Protein AF-0000000069907239 (afdb_homodimer)

Sequence (558 aa):
MGSMTTQFLKNKVVFIMGATGTGKSRLSIDLATIFPAEIINSDKIQMYGGLDIVTNKITNLERQRVPHHLLGEFDPDSDFTARDFCYHALEAIEKIIRSGRIPIIVGGSNSFIEALVEDPDFKFKSQYDCCFIWLDVSLPVLHSFVSKRVDQMVDAGIVDEVRKLFIPGADYTRGIRRAIGVPEMDKYFRLKPEIDNETKEMLLGVVIEEIKVNTRILVHTQLTKIRRFRDELGWPLYRIDATCVFEKGGDEANHAWEEFVAKPSMAVVNVFLEDKKMVMGSMTTQFLKNKVVFIMGATGTGKSRLSIDLATIFPAEIIN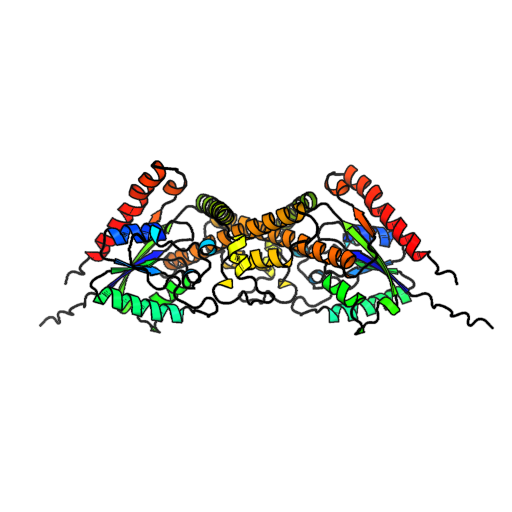SDKIQMYGGLDIVTNKITNLERQRVPHHLLGEFDPDSDFTARDFCYHALEAIEKIIRSGRIPIIVGGSNSFIEALVEDPDFKFKSQYDCCFIWLDVSLPVLHSFVSKRVDQMVDAGIVDEVRKLFIPGADYTRGIRRAIGVPEMDKYFRLKPEIDNETKEMLLGVVIEEIKVNTRILVHTQLTKIRRFRDELGWPLYRIDATCVFEKGGDEANHAWEEFVAKPSMAVVNVFLEDKKMV

InterPro domains:
  IPR027417 P-loop containing nucleoside triphosphate hydrolase [G3DSA:3.40.50.300] (10-273)
  IPR027417 P-loop containing nucleoside triphosphate hydrolase [SSF52540] (10-170)
  IPR039657 Dimethylallyltransferase [PTHR11088] (10-272)

Solvent-accessible surface area (backbone atoms only — not comparable to full-atom values): 30310 Å² total; per-residue (Å²): 131,78,80,71,72,72,72,74,80,57,51,62,38,38,36,39,36,39,33,82,82,56,48,60,69,59,48,52,47,57,49,37,72,76,39,68,36,39,38,33,50,39,31,74,59,42,22,19,38,71,61,49,64,65,59,61,50,81,44,75,76,74,41,71,83,49,55,70,38,60,58,41,73,38,63,34,76,41,78,84,45,55,66,54,47,40,54,54,49,49,54,50,41,51,54,34,44,74,70,72,30,36,33,32,40,37,40,48,33,59,68,41,53,46,46,38,54,64,35,72,92,62,46,33,64,82,51,34,43,77,44,40,36,31,40,39,51,50,62,74,60,43,47,52,49,50,40,51,47,50,55,50,35,51,74,72,39,34,66,63,58,49,53,74,67,65,49,93,86,61,69,54,87,39,36,43,41,50,38,75,52,39,56,50,45,48,52,49,66,72,55,54,60,86,76,50,71,66,60,41,52,51,50,51,53,47,37,53,50,45,38,37,40,54,50,47,51,46,32,52,54,36,46,50,52,54,49,41,38,39,75,72,69,60,48,78,63,46,75,35,67,42,42,69,28,74,75,44,60,73,68,58,17,53,51,39,33,45,64,50,39,50,48,53,50,49,52,53,52,50,51,61,73,56,60,61,79,79,124,132,78,78,70,73,72,73,73,80,54,51,62,39,37,35,40,36,39,33,80,84,56,48,58,69,59,50,52,47,56,50,38,73,74,40,68,36,38,39,33,49,39,31,74,59,44,23,18,37,72,63,49,65,66,60,61,49,80,47,77,77,74,41,72,84,50,57,70,37,58,59,40,71,37,62,35,79,41,78,84,45,55,65,55,46,39,54,53,50,51,52,50,40,51,52,34,45,74,70,72,29,37,34,32,39,36,39,47,34,58,67,40,53,45,46,37,54,64,35,72,92,62,46,33,64,82,51,33,44,77,44,41,37,30,40,39,53,50,63,74,61,44,48,53,49,50,39,51,47,49,53,49,34,50,75,73,39,34,64,63,58,49,53,74,67,66,49,94,88,62,69,52,88,40,34,44,41,51,37,76,52,41,58,50,44,48,52,52,62,71,62,61,52,101,58,57,70,67,59,51,53,52,50,50,53,47,36,54,50,45,37,38,40,54,50,47,51,47,31,52,52,36,45,50,52,52,49,41,38,40,74,73,68,60,48,77,63,45,75,34,67,43,41,69,27,74,76,44,58,72,68,57,17,53,50,39,35,45,64,50,39,50,48,53,50,49,51,52,51,49,51,60,74,56,61,59,81,81,124

Secondary structure (DSSP, 8-state):
----------EEEEEEEE-TTSSHHHHHHHHHHHTTEEEEE--TTTTBSS-TTTTTPPPTTTTTT--EESSS-B-TTS---HHHHHHHHHHHHHHHHHTT-EEEEE-S-HHHHHHHHH-GGG-HHHHEEEEEEEEE--HHHHHHHHHHHHHHHHHTTHHHHHHTT--TT--TTSGGGGSTTHHHHHHHHHH--SS-HHHHHHHHHHHHHHHHHHHHHHHHHHHHHHHHHHHTT---EEEEE-HHHHTS-HHHHHHHHIIIIIHHHHHHHHHHHH-----/----------EEEEEEEE-TTSSHHHHHHHHHHHTTEEEEE--TTTTBSS-TTTTTPPPTTTTTT--EESSS-B-TTS---HHHHHHHHHHHHHHHHHTT-EEEEE-S-HHHHHHHHH-GGG-HHHHEEEEEEEEE--HHHHHHHHHHHHHHHHHTTHHHHHHTT--TT--TTSGGGGSTTHHHHHHHHHH--S--HHHHHHHHHHHHHHHHHHHHHHHHHHHHHHHHHHHTT---EEEEE-HHHHTS-HHHHHHHHIIIIIHHHHHHHHHHHH-----

Nearest PDB structures (foldseek):
  3eph-assembly1_A  TM=8.186E-01  e=4.893E-18  Saccharomyces cerevisiae
  3crr-assembly1_A  TM=8.799E-01  e=1.930E-16  Pseudomonas aeruginosa
  3exa-assembly1_A  TM=7.498E-01  e=9.401E-16  Halalkalibacterium halodurans
  3d3q-assembly2_B  TM=7.873E-01  e=2.795E-14  Staphylococcus epidermidis ATCC 12228
  3d3q-assembly1_A  TM=7.848E-01  e=2.795E-14  Staphylococcus epidermidis ATCC 12228

Structure (mmCIF, N/CA/C/O backbone):
data_AF-0000000069907239-model_v1
#
loop_
_entity.id
_entity.type
_entity.pdbx_description
1 polymer 'adenylate dimethylallyltransferase (ADP/ATP-dependent)'
#
loop_
_atom_site.group_PDB
_atom_site.id
_atom_site.type_symbol
_atom_site.label_atom_id
_atom_site.label_alt_id
_atom_site.label_comp_id
_atom_site.label_asym_id
_atom_site.label_entity_id
_atom_site.label_seq_id
_atom_site.pdbx_PDB_ins_code
_atom_site.Cartn_x
_atom_site.Cartn_y
_atom_site.Cartn_z
_atom_site.occupancy
_atom_site.B_iso_or_equiv
_atom_site.auth_seq_id
_atom_site.auth_comp_id
_atom_site.auth_asym_id
_atom_site.auth_atom_id
_atom_site.pdbx_PDB_model_num
ATOM 1 N N . MET A 1 1 ? 11.32 66.25 4.004 1 33.03 1 MET A N 1
ATOM 2 C CA . MET A 1 1 ? 10 65.625 4.051 1 33.03 1 MET A CA 1
ATOM 3 C C . MET A 1 1 ? 10.102 64.125 3.922 1 33.03 1 MET A C 1
ATOM 5 O O . MET A 1 1 ? 10.453 63.625 2.859 1 33.03 1 MET A O 1
ATOM 9 N N . GLY A 1 2 ? 10.656 63.406 4.879 1 36.03 2 GLY A N 1
ATOM 10 C CA . GLY A 1 2 ? 10.922 61.969 4.887 1 36.03 2 GLY A CA 1
ATOM 11 C C . GLY A 1 2 ? 9.711 61.156 4.488 1 36.03 2 GLY A C 1
ATOM 12 O O . GLY A 1 2 ? 8.609 61.375 4.996 1 36.03 2 GLY A O 1
ATOM 13 N N . SER A 1 3 ? 9.578 60.812 3.184 1 38.09 3 SER A N 1
ATOM 14 C CA . SER A 1 3 ? 8.531 59.875 2.766 1 38.09 3 SER A CA 1
ATOM 15 C C . SER A 1 3 ? 8.312 58.781 3.811 1 38.09 3 SER A C 1
ATOM 17 O O . SER A 1 3 ? 9.234 58.031 4.121 1 38.09 3 SER A O 1
ATOM 19 N N . MET A 1 4 ? 7.715 59.062 4.926 1 38.03 4 MET A N 1
ATOM 20 C CA . MET A 1 4 ? 7.266 58 5.84 1 38.03 4 MET A CA 1
ATOM 21 C C . MET A 1 4 ? 6.629 56.844 5.07 1 38.03 4 MET A C 1
ATOM 23 O O . MET A 1 4 ? 5.535 57 4.523 1 38.03 4 MET A O 1
ATOM 27 N N . THR A 1 5 ? 7.367 56.094 4.309 1 40.28 5 THR A N 1
ATOM 28 C CA . THR A 1 5 ? 6.801 54.875 3.777 1 40.28 5 THR A CA 1
ATOM 29 C C . THR A 1 5 ? 5.855 54.219 4.789 1 40.28 5 THR A C 1
ATOM 31 O O . THR A 1 5 ? 6.277 53.844 5.883 1 40.28 5 THR A O 1
ATOM 34 N N . THR A 1 6 ? 4.754 54.719 5.043 1 40.88 6 THR A N 1
ATOM 35 C CA . THR A 1 6 ? 3.699 54.031 5.777 1 40.88 6 THR A CA 1
ATOM 36 C C . THR A 1 6 ? 3.766 52.531 5.531 1 40.88 6 THR A C 1
ATOM 38 O O . THR A 1 6 ? 3.537 52.062 4.41 1 40.88 6 THR A O 1
ATOM 41 N N . GLN A 1 7 ? 4.789 51.844 5.863 1 45.94 7 GLN A N 1
ATOM 42 C CA . GLN A 1 7 ? 4.809 50.406 5.766 1 45.94 7 GLN A CA 1
ATOM 43 C C . GLN A 1 7 ? 3.459 49.781 6.152 1 45.94 7 GLN A C 1
ATOM 45 O O . GLN A 1 7 ? 2.977 50 7.266 1 45.94 7 GLN A O 1
ATOM 50 N N . PHE A 1 8 ? 2.518 49.781 5.332 1 53.47 8 PHE A N 1
ATOM 51 C CA . PHE A 1 8 ? 1.19 49.219 5.508 1 53.47 8 PHE A CA 1
ATOM 52 C C . PHE A 1 8 ? 1.277 47.875 6.211 1 53.47 8 PHE A C 1
ATOM 54 O O . PHE A 1 8 ? 2.131 47.031 5.883 1 53.47 8 PHE A O 1
ATOM 61 N N . LEU A 1 9 ? 0.879 47.812 7.492 1 71.56 9 LEU A N 1
ATOM 62 C CA . LEU A 1 9 ? 0.834 46.625 8.336 1 71.56 9 LEU A CA 1
ATOM 63 C C . LEU A 1 9 ? 0.111 45.469 7.629 1 71.56 9 LEU A C 1
ATOM 65 O O . LEU A 1 9 ? -1.034 45.625 7.199 1 71.56 9 LEU A O 1
ATOM 69 N N . LYS A 1 10 ? 0.812 44.5 7.16 1 85.38 10 LYS A N 1
ATOM 70 C CA . LYS A 1 10 ? 0.225 43.312 6.516 1 85.38 10 LYS A CA 1
ATOM 71 C C . LYS A 1 10 ? -0.708 42.594 7.469 1 85.38 10 LYS A C 1
ATOM 73 O O . LYS A 1 10 ? -0.506 42.594 8.688 1 85.38 10 LYS A O 1
ATOM 78 N N . ASN A 1 11 ? -1.76 42.094 6.906 1 92.12 11 ASN A N 1
ATOM 79 C CA . ASN A 1 11 ? -2.586 41.188 7.672 1 92.12 11 ASN A CA 1
ATOM 80 C C . ASN A 1 11 ? -1.81 39.938 8.062 1 92.12 11 ASN A C 1
ATOM 82 O O . ASN A 1 11 ? -0.835 39.562 7.398 1 92.12 11 ASN A O 1
ATOM 86 N N . LYS A 1 12 ? -2.197 39.375 9.188 1 96.44 12 LYS A N 1
ATOM 87 C CA . LYS A 1 12 ? -1.426 38.25 9.758 1 96.44 12 LYS A CA 1
ATOM 88 C C . LYS A 1 12 ? -2.174 36.938 9.633 1 96.44 12 LYS A C 1
ATOM 90 O O . LYS A 1 12 ? -3.395 36.906 9.805 1 96.44 12 LYS A O 1
ATOM 95 N N . VAL A 1 13 ? -1.498 35.906 9.289 1 98.12 13 VAL A N 1
ATOM 96 C CA . VAL A 1 13 ? -2.045 34.562 9.156 1 98.12 13 VAL A CA 1
ATOM 97 C C . VAL A 1 13 ? -1.173 33.562 9.922 1 98.12 13 VAL A C 1
ATOM 99 O O . VAL A 1 13 ? 0.056 33.594 9.82 1 98.12 13 VAL A O 1
ATOM 102 N N . VAL A 1 14 ? -1.779 32.656 10.695 1 98.5 14 VAL A N 1
ATOM 103 C CA . VAL A 1 14 ? -1.067 31.641 11.445 1 98.5 14 VAL A CA 1
ATOM 104 C C . VAL A 1 14 ? -1.256 30.281 10.781 1 98.5 14 VAL A C 1
ATOM 106 O O . VAL A 1 14 ? -2.367 29.938 10.383 1 98.5 14 VAL A O 1
ATOM 109 N N . PHE A 1 15 ? -0.197 29.578 10.617 1 98.75 15 PHE A N 1
ATOM 110 C CA . PHE A 1 15 ? -0.216 28.219 10.086 1 98.75 15 PHE A CA 1
ATOM 111 C C . PHE A 1 15 ? 0.163 27.203 11.164 1 98.75 15 PHE A C 1
ATOM 113 O O . PHE A 1 15 ? 1.122 27.422 11.914 1 98.75 15 PHE A O 1
ATOM 120 N N . ILE A 1 16 ? -0.589 26.172 11.289 1 98.69 16 ILE A N 1
ATOM 121 C CA . ILE A 1 16 ? -0.235 25.016 12.102 1 98.69 16 ILE A CA 1
ATOM 122 C C . ILE A 1 16 ? -0.011 23.797 11.203 1 98.69 16 ILE A C 1
ATOM 124 O O . ILE A 1 16 ? -0.953 23.297 10.594 1 98.69 16 ILE A O 1
ATOM 128 N N . MET A 1 17 ? 1.191 23.391 11.141 1 98.31 17 MET A N 1
ATOM 129 C CA . MET A 1 17 ? 1.589 22.281 10.281 1 98.31 17 MET A CA 1
ATOM 130 C C . MET A 1 17 ? 2.125 21.109 11.109 1 98.31 17 MET A C 1
ATOM 132 O O . MET A 1 17 ? 2.502 21.297 12.273 1 98.31 17 MET A O 1
ATOM 136 N N . GLY A 1 18 ? 2.207 19.984 10.547 1 97.94 18 GLY A N 1
ATOM 137 C CA . GLY A 1 18 ? 2.678 18.75 11.172 1 97.94 18 GLY A CA 1
ATOM 138 C C . GLY A 1 18 ? 2.135 17.5 10.5 1 97.94 18 GLY A C 1
ATOM 139 O O . GLY A 1 18 ? 1.209 17.578 9.695 1 97.94 18 GLY A O 1
ATOM 140 N N . ALA A 1 19 ? 2.758 16.453 10.859 1 97.44 19 ALA A N 1
ATOM 141 C CA . ALA A 1 19 ? 2.303 15.18 10.312 1 97.44 19 ALA A CA 1
ATOM 142 C C . ALA A 1 19 ? 0.95 14.781 10.891 1 97.44 19 ALA A C 1
ATOM 144 O O . ALA A 1 19 ? 0.528 15.32 11.922 1 97.44 19 ALA A O 1
ATOM 145 N N . THR A 1 20 ? 0.275 13.93 10.18 1 97.31 20 THR A N 1
ATOM 146 C CA . THR A 1 20 ? -0.985 13.406 10.695 1 97.31 20 THR A CA 1
ATOM 147 C C . THR A 1 20 ? -0.786 12.766 12.07 1 97.31 20 THR A C 1
ATOM 149 O O . THR A 1 20 ? 0.244 12.133 12.32 1 97.31 20 THR A O 1
ATOM 152 N N . GLY A 1 21 ? -1.648 13.094 12.984 1 96.12 21 GLY A N 1
ATOM 153 C CA . GLY A 1 21 ? -1.624 12.477 14.297 1 96.12 21 GLY A CA 1
ATOM 154 C C . GLY A 1 21 ? -0.843 13.273 15.32 1 96.12 21 GLY A C 1
ATOM 155 O O . GLY A 1 21 ? -0.759 12.883 16.484 1 96.12 21 GLY A O 1
ATOM 156 N N . THR A 1 22 ? -0.32 14.383 14.961 1 98.06 22 THR A N 1
ATOM 157 C CA . THR A 1 22 ? 0.55 15.102 15.891 1 98.06 22 THR A CA 1
ATOM 158 C C . THR A 1 22 ? -0.271 15.969 16.844 1 98.06 22 THR A C 1
ATOM 160 O O . THR A 1 22 ? 0.264 16.516 17.812 1 98.06 22 THR A O 1
ATOM 163 N N . GLY A 1 23 ? -1.533 16.266 16.547 1 96.88 23 GLY A N 1
ATOM 164 C CA . GLY A 1 23 ? -2.375 17.047 17.438 1 96.88 23 GLY A CA 1
ATOM 165 C C . GLY A 1 23 ? -2.678 18.438 16.906 1 96.88 23 GLY A C 1
A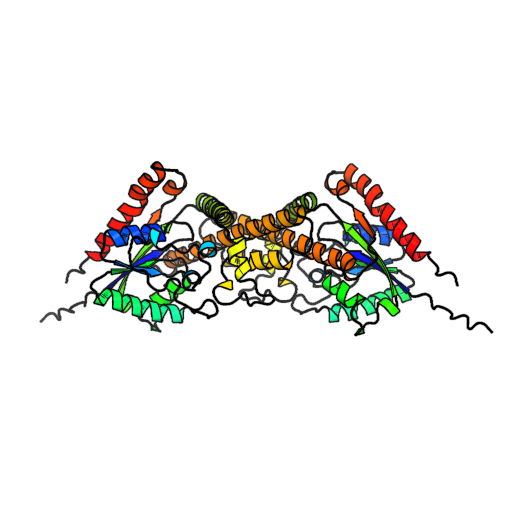TOM 166 O O . GLY A 1 23 ? -3.023 19.328 17.672 1 96.88 23 GLY A O 1
ATOM 167 N N . LYS A 1 24 ? -2.574 18.625 15.625 1 97.56 24 LYS A N 1
ATOM 168 C CA . LYS A 1 24 ? -2.801 19.922 14.992 1 97.56 24 LYS A CA 1
ATOM 169 C C . LYS A 1 24 ? -4.203 20.453 15.297 1 97.56 24 LYS A C 1
ATOM 171 O O . LYS A 1 24 ? -4.371 21.625 15.625 1 97.56 24 LYS A O 1
ATOM 176 N N . SER A 1 25 ? -5.191 19.562 15.148 1 96.38 25 SER A N 1
ATOM 177 C CA . SER A 1 25 ? -6.574 19.953 15.375 1 96.38 25 SER A CA 1
ATOM 178 C C . SER A 1 25 ? -6.785 20.453 16.797 1 96.38 25 SER A C 1
ATOM 180 O O . SER A 1 25 ? -7.391 21.5 17.016 1 96.38 25 SER A O 1
ATOM 182 N N . ARG A 1 26 ? -6.258 19.75 17.719 1 96.31 26 ARG A N 1
ATOM 183 C CA . ARG A 1 26 ? -6.375 20.141 19.109 1 96.31 26 ARG A CA 1
ATOM 184 C C . ARG A 1 26 ? -5.711 21.5 19.359 1 96.31 26 ARG A C 1
ATOM 186 O O . ARG A 1 26 ? -6.293 22.375 20 1 96.31 26 ARG A O 1
ATOM 193 N N . LEU A 1 27 ? -4.504 21.656 18.844 1 98.19 27 LEU A N 1
ATOM 194 C CA . LEU A 1 27 ? -3.779 22.906 19.047 1 98.19 27 LEU A CA 1
ATOM 195 C C . LEU A 1 27 ? -4.527 24.062 18.406 1 98.19 27 LEU A C 1
ATOM 197 O O . LEU A 1 27 ? -4.578 25.156 18.984 1 98.19 27 LEU A O 1
ATOM 201 N N . SER A 1 28 ? -5.078 23.859 17.219 1 98.06 28 SER A N 1
ATOM 202 C CA . SER A 1 28 ? -5.801 24.922 16.531 1 98.06 28 SER A CA 1
ATOM 203 C C . SER A 1 28 ? -6.992 25.391 17.359 1 98.06 28 SER A C 1
ATOM 205 O O . SER A 1 28 ? -7.27 26.594 17.438 1 98.06 28 SER A O 1
ATOM 207 N N . ILE A 1 29 ? -7.656 24.5 18.016 1 97.38 29 ILE A N 1
ATOM 208 C CA . ILE A 1 29 ? -8.789 24.844 18.875 1 97.38 29 ILE A CA 1
ATOM 209 C C . ILE A 1 29 ? -8.297 25.594 20.094 1 97.38 29 ILE A C 1
ATOM 211 O O . ILE A 1 29 ? -8.898 26.594 20.5 1 97.38 29 ILE A O 1
ATOM 215 N N . ASP A 1 30 ? -7.219 25.094 20.719 1 97.38 30 ASP A N 1
ATOM 216 C CA . ASP A 1 30 ? -6.633 25.781 21.875 1 97.38 30 ASP A CA 1
ATOM 217 C C . ASP A 1 30 ? -6.344 27.25 21.547 1 97.38 30 ASP A C 1
ATOM 219 O O . ASP A 1 30 ? -6.711 28.141 22.312 1 97.38 30 ASP A O 1
ATOM 223 N N . LEU A 1 31 ? -5.727 27.484 20.422 1 97.88 31 LEU A N 1
ATOM 224 C CA . LEU A 1 31 ? -5.352 28.844 20.031 1 97.88 31 LEU A CA 1
ATOM 225 C C . LEU A 1 31 ? -6.586 29.688 19.719 1 97.88 31 LEU A C 1
ATOM 227 O O . LEU A 1 31 ? -6.648 30.859 20.094 1 97.88 31 LEU A O 1
ATOM 231 N N . ALA A 1 32 ? -7.59 29.047 19.094 1 96.81 32 ALA A N 1
ATOM 232 C CA . ALA A 1 32 ? -8.789 29.781 18.703 1 96.81 32 ALA A CA 1
ATOM 233 C C . ALA A 1 32 ? -9.656 30.109 19.906 1 96.81 32 ALA A C 1
ATOM 235 O O . ALA A 1 32 ? -10.539 30.969 19.828 1 96.81 32 ALA A O 1
ATOM 236 N N . THR A 1 33 ? -9.43 29.438 20.953 1 93.12 33 THR A N 1
ATOM 237 C CA . THR A 1 33 ? -10.164 29.75 22.172 1 93.12 33 THR A CA 1
ATOM 238 C C . THR A 1 33 ? -9.523 30.922 22.906 1 93.12 33 THR A C 1
ATOM 240 O O . THR A 1 33 ? -10.188 31.625 23.672 1 93.12 33 THR A O 1
ATOM 243 N N . ILE A 1 34 ? -8.297 31.172 22.719 1 94.25 34 ILE A N 1
ATOM 244 C CA . ILE A 1 34 ? -7.543 32.219 23.375 1 94.25 34 ILE A CA 1
ATOM 245 C C . ILE A 1 34 ? -7.535 33.5 22.516 1 94.25 34 ILE A C 1
ATOM 247 O O . ILE A 1 34 ? -7.625 34.594 23.031 1 94.25 34 ILE A O 1
ATOM 251 N N . PHE A 1 35 ? -7.398 33.344 21.219 1 96.19 35 PHE A N 1
ATOM 252 C CA . PHE A 1 35 ? -7.391 34.438 20.266 1 96.19 35 PHE A CA 1
ATOM 253 C C . PHE A 1 35 ? -8.68 34.469 19.438 1 96.19 35 PHE A C 1
ATOM 255 O O . PHE A 1 35 ? -9.297 33.406 19.234 1 96.19 35 PHE A O 1
ATOM 262 N N . PRO A 1 36 ? -9.133 35.656 19.109 1 96.12 36 PRO A N 1
ATOM 263 C CA . PRO A 1 36 ? -10.273 35.719 18.203 1 96.12 36 PRO A CA 1
ATOM 264 C C . PRO A 1 36 ? -9.922 35.219 16.797 1 96.12 36 PRO A C 1
ATOM 266 O O . PRO A 1 36 ? -9.594 36 15.914 1 96.12 36 PRO A O 1
ATOM 269 N N . ALA A 1 37 ? -9.992 33.938 16.641 1 97.81 37 ALA A N 1
ATOM 270 C CA . ALA A 1 37 ? -9.508 33.312 15.398 1 97.81 37 ALA A CA 1
ATOM 271 C C . ALA A 1 37 ? -10.531 32.344 14.836 1 97.81 37 ALA A C 1
ATOM 273 O O . ALA A 1 37 ? -11.445 31.906 15.539 1 97.81 37 ALA A O 1
ATOM 274 N N . GLU A 1 38 ? -10.461 32.094 13.609 1 98.38 38 GLU A N 1
ATOM 275 C CA . GLU A 1 38 ? -11.188 31.031 12.914 1 98.38 38 GLU A CA 1
ATOM 276 C C . GLU A 1 38 ? -10.227 30.094 12.18 1 98.38 38 GLU A C 1
ATOM 278 O O . GLU A 1 38 ? -9.086 30.469 11.891 1 98.38 38 GLU A O 1
ATOM 283 N N . ILE A 1 39 ? -10.734 28.922 11.969 1 98.5 39 ILE A N 1
ATOM 284 C CA . ILE A 1 39 ? -9.844 27.891 11.461 1 98.5 39 ILE A CA 1
ATOM 285 C C . ILE A 1 39 ? -10.148 27.609 9.992 1 98.5 39 ILE A C 1
ATOM 287 O O . ILE A 1 39 ? -11.312 27.547 9.594 1 98.5 39 ILE A O 1
ATOM 291 N N . ILE A 1 40 ? -9.109 27.5 9.164 1 98.69 40 ILE A N 1
ATOM 292 C CA . ILE A 1 40 ? -9.195 27.062 7.773 1 98.69 40 ILE A CA 1
ATOM 293 C C . ILE A 1 40 ? -8.469 25.734 7.605 1 98.69 40 ILE A C 1
ATOM 295 O O . ILE A 1 40 ? -7.273 25.625 7.883 1 98.69 40 ILE A O 1
ATOM 299 N N . ASN A 1 41 ? -9.172 24.734 7.16 1 98.31 41 ASN A N 1
ATOM 300 C CA . ASN A 1 41 ? -8.609 23.406 6.969 1 98.31 41 ASN A CA 1
ATOM 301 C C . ASN A 1 41 ? -7.719 23.344 5.73 1 98.31 41 ASN A C 1
ATOM 303 O O . ASN A 1 41 ? -8.094 23.828 4.664 1 98.31 41 ASN A O 1
ATOM 307 N N . SER A 1 42 ? -6.547 22.781 5.898 1 97.94 42 SER A N 1
ATOM 308 C CA . SER A 1 42 ? -5.664 22.578 4.754 1 97.94 42 SER A CA 1
ATOM 309 C C . SER A 1 42 ? -5.336 21.094 4.582 1 97.94 42 SER A C 1
ATOM 311 O O . SER A 1 42 ? -4.23 20.75 4.168 1 97.94 42 SER A O 1
ATOM 313 N N . ASP A 1 43 ? -6.16 20.219 5.008 1 96.81 43 ASP A N 1
ATOM 314 C CA . ASP A 1 43 ? -6.113 18.812 4.656 1 96.81 43 ASP A CA 1
ATOM 315 C C . ASP A 1 43 ? -6.973 18.516 3.43 1 96.81 43 ASP A C 1
ATOM 317 O O . ASP A 1 43 ? -8.195 18.688 3.467 1 96.81 43 ASP A O 1
ATOM 321 N N . LYS A 1 44 ? -6.363 18.047 2.408 1 96.19 44 LYS A N 1
ATOM 322 C CA . LYS A 1 44 ? -7.02 17.938 1.11 1 96.19 44 LYS A CA 1
ATOM 323 C C . LYS A 1 44 ? -8.156 16.906 1.159 1 96.19 44 LYS A C 1
ATOM 325 O O . LYS A 1 44 ? -9.18 17.078 0.494 1 96.19 44 LYS A O 1
ATOM 330 N N . ILE A 1 45 ? -7.992 15.906 1.971 1 96.38 45 ILE A N 1
ATOM 331 C CA . ILE A 1 45 ? -9.008 14.859 2.014 1 96.38 45 ILE A CA 1
ATOM 332 C C . ILE A 1 45 ? -10.188 15.32 2.875 1 96.38 45 ILE A C 1
ATOM 334 O O . ILE A 1 45 ? -11.344 15.023 2.564 1 96.38 45 ILE A O 1
ATOM 338 N N . GLN A 1 46 ? -9.93 16.062 3.896 1 96.88 46 GLN A N 1
ATOM 339 C CA . GLN A 1 46 ? -10.961 16.484 4.836 1 96.88 46 GLN A CA 1
ATOM 340 C C . GLN A 1 46 ? -11.82 17.594 4.242 1 96.88 46 GLN A C 1
ATOM 342 O O . GLN A 1 46 ? -12.836 17.984 4.824 1 96.88 46 GLN A O 1
ATOM 347 N N . MET A 1 47 ? -11.453 18.094 3.062 1 96.75 47 MET A N 1
ATOM 348 C CA . MET A 1 47 ? -12.25 19.125 2.389 1 96.75 47 MET A CA 1
ATOM 349 C C . MET A 1 47 ? -13.539 18.531 1.839 1 96.75 47 MET A C 1
ATOM 351 O O . MET A 1 47 ? -14.555 19.219 1.729 1 96.75 47 MET A O 1
ATOM 355 N N . TYR A 1 48 ? -13.469 17.297 1.558 1 96.25 48 TYR A N 1
ATOM 356 C CA . TYR A 1 48 ? -14.609 16.625 0.941 1 96.25 48 TYR A CA 1
ATOM 357 C C . TYR A 1 48 ? -15.641 16.219 1.99 1 96.25 48 TYR A C 1
ATOM 359 O O . TYR A 1 48 ? -15.281 15.852 3.111 1 96.25 48 TYR A O 1
ATOM 367 N N . GLY A 1 49 ? -16.844 16.266 1.567 1 95.19 49 GLY A N 1
ATOM 368 C CA . GLY A 1 49 ? -17.906 15.758 2.434 1 95.19 49 GLY A CA 1
ATOM 369 C C . GLY A 1 49 ? -17.906 14.242 2.541 1 95.19 49 GLY A C 1
ATOM 370 O O . GLY A 1 49 ? -17.609 13.547 1.568 1 95.19 49 GLY A O 1
ATOM 371 N N . GLY A 1 50 ? -18.188 13.789 3.797 1 93 50 GLY A N 1
ATOM 372 C CA . GLY A 1 50 ? -18.344 12.359 4 1 93 50 GLY A CA 1
ATOM 373 C C . GLY A 1 50 ? -17.094 11.703 4.559 1 93 50 GLY A C 1
ATOM 374 O O . GLY A 1 50 ? -16.078 12.359 4.758 1 93 50 GLY A O 1
ATOM 375 N N . LEU A 1 51 ? -17.219 10.406 4.969 1 94.25 51 LEU A N 1
ATOM 376 C CA . LEU A 1 51 ? -16.141 9.57 5.496 1 94.25 51 LEU A CA 1
ATOM 377 C C . LEU A 1 51 ? -15.477 10.234 6.695 1 94.25 51 LEU A C 1
ATOM 379 O O . LEU A 1 51 ? -14.25 10.383 6.723 1 94.25 51 LEU A O 1
ATOM 383 N N . ASP A 1 52 ? -16.266 10.438 7.617 1 94.81 52 ASP A N 1
ATOM 384 C CA . ASP A 1 52 ? -15.781 11.211 8.766 1 94.81 52 ASP A CA 1
ATOM 385 C C . ASP A 1 52 ? -14.852 10.367 9.633 1 94.81 52 ASP A C 1
ATOM 387 O O . ASP A 1 52 ? -13.898 10.898 10.219 1 94.81 52 ASP A O 1
ATOM 391 N N . ILE A 1 53 ? -15.039 9.07 9.68 1 94.88 53 ILE A N 1
ATOM 392 C CA . ILE A 1 53 ? -14.219 8.203 10.508 1 94.88 53 ILE A CA 1
ATOM 393 C C . ILE A 1 53 ? -12.867 7.977 9.836 1 94.88 53 ILE A C 1
ATOM 395 O O . ILE A 1 53 ? -11.82 8.227 10.438 1 94.88 53 ILE A O 1
ATOM 399 N N . VAL A 1 54 ? -12.914 7.621 8.539 1 94.38 54 VAL A N 1
ATOM 400 C CA . VAL A 1 54 ? -11.711 7.234 7.816 1 94.38 54 VAL A CA 1
ATOM 401 C C . VAL A 1 54 ? -10.805 8.453 7.641 1 94.38 54 VAL A C 1
ATOM 403 O O . VAL A 1 54 ? -9.578 8.328 7.66 1 94.38 54 VAL A O 1
ATOM 406 N N . THR A 1 55 ? -11.375 9.641 7.531 1 95.06 55 THR A N 1
ATOM 407 C CA . THR A 1 55 ? -10.586 10.844 7.289 1 95.06 55 THR A CA 1
ATOM 408 C C . THR A 1 55 ? -10.258 11.555 8.602 1 95.06 55 THR A C 1
ATOM 410 O O . THR A 1 55 ? -9.586 12.586 8.609 1 95.06 55 THR A O 1
ATOM 413 N N . ASN A 1 56 ? -10.789 11 9.641 1 92.94 56 ASN A N 1
ATOM 414 C CA . ASN A 1 56 ? -10.555 11.539 10.977 1 92.94 56 ASN A CA 1
ATOM 415 C C . ASN A 1 56 ? -10.961 13.008 11.062 1 92.94 56 ASN A C 1
ATOM 417 O O . ASN A 1 56 ? -10.211 13.836 11.578 1 92.94 56 ASN A O 1
ATOM 421 N N . LYS A 1 57 ? -12.109 13.297 10.539 1 93.38 57 LYS A N 1
ATOM 422 C CA . LYS A 1 57 ? -12.625 14.656 10.617 1 93.38 57 LYS A CA 1
ATOM 423 C C . LYS A 1 57 ? -13.008 15.016 12.055 1 93.38 57 LYS A C 1
ATOM 425 O O . LYS A 1 57 ? -13.609 14.211 12.758 1 93.38 57 LYS A O 1
ATOM 430 N N . ILE A 1 58 ? -12.57 16.172 12.391 1 92.5 58 ILE A N 1
ATOM 431 C CA . ILE A 1 58 ? -12.93 16.688 13.711 1 92.5 58 ILE A CA 1
ATOM 432 C C . ILE A 1 58 ? -14.453 16.766 13.828 1 92.5 58 ILE A C 1
ATOM 434 O O . ILE A 1 58 ? -15.133 17.203 12.898 1 92.5 58 ILE A O 1
ATOM 438 N N . THR A 1 59 ? -14.977 16.328 14.906 1 90.69 59 THR A N 1
ATOM 439 C CA . THR A 1 59 ? -16.422 16.328 15.109 1 90.69 59 THR A CA 1
ATOM 440 C C . THR A 1 59 ? -16.906 17.703 15.547 1 90.69 59 THR A C 1
ATOM 442 O O . THR A 1 59 ? -16.125 18.547 15.984 1 90.69 59 THR A O 1
ATOM 445 N N . ASN A 1 60 ? -18.203 17.828 15.422 1 88.75 60 ASN A N 1
ATOM 446 C CA . ASN A 1 60 ? -18.812 19.078 15.859 1 88.75 60 ASN A CA 1
ATOM 447 C C . ASN A 1 60 ? -18.547 19.344 17.344 1 88.75 60 ASN A C 1
ATOM 449 O O . ASN A 1 60 ? -18.281 20.484 17.734 1 88.75 60 ASN A O 1
ATOM 453 N N . LEU A 1 61 ? -18.562 18.328 18.094 1 89.38 61 LEU A N 1
ATOM 454 C CA . LEU A 1 61 ? -18.312 18.453 19.531 1 89.38 61 LEU A CA 1
ATOM 455 C C . LEU A 1 61 ? -16.875 18.891 19.797 1 89.38 61 LEU A C 1
ATOM 457 O O . LEU A 1 61 ? -16.641 19.766 20.625 1 89.38 61 LEU A O 1
ATOM 461 N N . GLU A 1 62 ? -15.969 18.375 19.062 1 90.06 62 GLU A N 1
ATOM 462 C CA . GLU A 1 62 ? -14.555 18.688 19.234 1 90.06 62 GLU A CA 1
ATOM 463 C C . GLU A 1 62 ? -14.234 20.094 18.766 1 90.06 62 GLU A C 1
ATOM 465 O O . GLU A 1 62 ? -13.266 20.703 19.219 1 90.06 62 GLU A O 1
ATOM 470 N N . ARG A 1 63 ? -15.008 20.672 17.891 1 92.12 63 ARG A N 1
ATOM 471 C CA . ARG A 1 63 ? -14.758 22 17.312 1 92.12 63 ARG A CA 1
ATOM 472 C C . ARG A 1 63 ? -15 23.094 18.344 1 92.12 63 ARG A C 1
ATOM 474 O O . ARG A 1 63 ? -14.539 24.219 18.172 1 92.12 63 ARG A O 1
ATOM 481 N N . GLN A 1 64 ? -15.734 22.797 19.453 1 90.31 64 GLN A N 1
ATOM 482 C CA . GLN A 1 64 ? -15.992 23.734 20.562 1 90.31 64 GLN A CA 1
ATOM 483 C C . GLN A 1 64 ? -16.5 25.062 20.031 1 90.31 64 GLN A C 1
ATOM 485 O O . GLN A 1 64 ? -16.031 26.125 20.453 1 90.31 64 GLN A O 1
ATOM 490 N N . ARG A 1 65 ? -17.312 25.141 18.969 1 89.25 65 ARG A N 1
ATOM 491 C CA . ARG A 1 65 ? -17.984 26.297 18.406 1 89.25 65 ARG A CA 1
ATOM 492 C C . ARG A 1 65 ? -17.016 27.188 17.641 1 89.25 65 ARG A C 1
ATOM 494 O O . ARG A 1 65 ? -17.359 28.312 17.266 1 89.25 65 ARG A O 1
ATOM 501 N N . VAL A 1 66 ? -15.781 26.734 17.531 1 95.38 66 VAL A N 1
ATOM 502 C CA . VAL A 1 66 ? -14.844 27.469 16.672 1 95.38 66 VAL A CA 1
ATOM 503 C C . VAL A 1 66 ? -15.211 27.25 15.203 1 95.38 66 VAL A C 1
ATOM 505 O O . VAL A 1 66 ? -15.305 26.109 14.742 1 95.38 66 VAL A O 1
ATOM 508 N N . PRO A 1 67 ? -15.5 28.328 14.492 1 96.75 67 PRO A N 1
ATOM 509 C CA . PRO A 1 67 ? -15.828 28.156 13.07 1 96.75 67 PRO A CA 1
ATOM 510 C C . PRO A 1 67 ? -14.68 27.547 12.266 1 96.75 67 PRO A C 1
ATOM 512 O O . PRO A 1 67 ? -13.523 27.938 12.422 1 96.75 67 PRO A O 1
ATOM 515 N N . HIS A 1 68 ? -15.031 26.562 11.5 1 97.75 68 HIS A N 1
ATOM 516 C CA . HIS A 1 68 ? -14.102 25.922 10.57 1 97.75 68 HIS A CA 1
ATOM 517 C C . HIS A 1 68 ? -14.516 26.156 9.125 1 97.75 68 HIS A C 1
ATOM 519 O O . HIS A 1 68 ? -15.695 26.016 8.781 1 97.75 68 HIS A O 1
ATOM 525 N N . HIS A 1 69 ? -13.516 26.562 8.367 1 98 69 HIS A N 1
ATOM 526 C CA . HIS A 1 69 ? -13.719 26.766 6.938 1 98 69 HIS A CA 1
ATOM 527 C C . HIS A 1 69 ? -13.039 25.656 6.129 1 98 69 HIS A C 1
ATOM 529 O O . HIS A 1 69 ? -12.016 25.109 6.551 1 98 69 HIS A O 1
ATOM 535 N N . LEU A 1 70 ? -13.594 25.328 4.918 1 98 70 LEU A N 1
ATOM 536 C CA . LEU A 1 70 ? -13.07 24.359 3.955 1 98 70 LEU A CA 1
ATOM 537 C C . LEU A 1 70 ? -13.008 22.953 4.566 1 98 70 LEU A C 1
ATOM 539 O O . LEU A 1 70 ? -12.039 22.219 4.348 1 98 70 LEU A O 1
ATOM 543 N N . LEU A 1 71 ? -13.922 22.594 5.383 1 97.31 71 LEU A N 1
ATOM 544 C CA . LEU A 1 71 ? -13.992 21.297 6.035 1 97.31 71 LEU A CA 1
ATOM 545 C C . LEU A 1 71 ? -15.297 20.578 5.676 1 97.31 71 LEU A C 1
ATOM 547 O O . LEU A 1 71 ? -16.375 21 6.105 1 97.31 71 LEU A O 1
ATOM 551 N N . GLY A 1 72 ? -15.141 19.594 4.871 1 96.06 72 GLY A N 1
ATOM 552 C CA . GLY A 1 72 ? -16.297 18.797 4.512 1 96.06 72 GLY A CA 1
ATOM 553 C C . GLY A 1 72 ? -17.281 19.547 3.625 1 96.06 72 GLY A C 1
ATOM 554 O O . GLY A 1 72 ? -18.469 19.219 3.598 1 96.06 72 GLY A O 1
ATOM 555 N N . GLU A 1 73 ? -16.844 20.453 2.865 1 95.38 73 GLU A N 1
ATOM 556 C CA . GLU A 1 73 ? -17.75 21.375 2.17 1 95.38 73 GLU A CA 1
ATOM 557 C C . GLU A 1 73 ? -17.859 21.016 0.689 1 95.38 73 GLU A C 1
ATOM 559 O O . GLU A 1 73 ? -18.734 21.516 -0.008 1 95.38 73 GLU A O 1
ATOM 564 N N . PHE A 1 74 ? -17.031 20.172 0.23 1 96.44 74 PHE A N 1
ATOM 565 C CA . PHE A 1 74 ? -16.953 19.969 -1.213 1 96.44 74 PHE A CA 1
ATOM 566 C C . PHE A 1 74 ? -17.5 18.609 -1.597 1 96.44 74 PHE A C 1
ATOM 568 O O . PHE A 1 74 ? -17.5 17.688 -0.779 1 96.44 74 PHE A O 1
ATOM 575 N N . ASP A 1 75 ? -17.859 18.484 -2.777 1 94.88 75 ASP A N 1
ATOM 576 C CA . ASP A 1 75 ? -18.391 17.234 -3.334 1 94.88 75 ASP A CA 1
ATOM 577 C C . ASP A 1 75 ? -17.344 16.125 -3.279 1 94.88 75 ASP A C 1
ATOM 579 O O . ASP A 1 75 ? -16.234 16.281 -3.793 1 94.88 75 ASP A O 1
ATOM 583 N N . PRO A 1 76 ? -17.719 14.977 -2.727 1 93.25 76 PRO A N 1
ATOM 584 C CA . PRO A 1 76 ? -16.766 13.875 -2.555 1 93.25 76 PRO A CA 1
ATOM 585 C C . PRO A 1 76 ? -16.203 13.367 -3.881 1 93.25 76 PRO A C 1
ATOM 587 O O . PRO A 1 76 ? -15.133 12.766 -3.91 1 93.25 76 PRO A O 1
ATOM 590 N N . ASP A 1 77 ? -16.859 13.602 -4.957 1 91.12 77 ASP A N 1
ATOM 591 C CA . ASP A 1 77 ? -16.422 13.062 -6.242 1 91.12 77 ASP A CA 1
ATOM 592 C C . ASP A 1 77 ? -15.68 14.117 -7.062 1 91.12 77 ASP A C 1
ATOM 594 O O . ASP A 1 77 ? -15.125 13.812 -8.117 1 91.12 77 ASP A O 1
ATOM 598 N N . SER A 1 78 ? -15.68 15.344 -6.574 1 91.31 78 SER A N 1
ATOM 599 C CA . SER A 1 78 ? -14.984 16.406 -7.305 1 91.31 78 SER A CA 1
ATOM 600 C C . SER A 1 78 ? -13.477 16.25 -7.191 1 91.31 78 SER A C 1
ATOM 602 O O . SER A 1 78 ? -12.984 15.414 -6.43 1 91.31 78 SER A O 1
ATOM 604 N N . ASP A 1 79 ? -12.828 16.906 -8.062 1 90.19 79 ASP A N 1
ATOM 605 C CA . ASP A 1 79 ? -11.367 16.922 -7.992 1 90.19 79 ASP A CA 1
ATOM 606 C C . ASP A 1 79 ? -10.859 18.297 -7.539 1 90.19 79 ASP A C 1
ATOM 608 O O . ASP A 1 79 ? -10.664 19.188 -8.359 1 90.19 79 ASP A O 1
ATOM 612 N N . PHE A 1 80 ? -10.68 18.438 -6.359 1 91.56 80 PHE A N 1
ATOM 613 C CA . PHE A 1 80 ? -10.234 19.672 -5.703 1 91.56 80 PHE A CA 1
ATOM 614 C C . PHE A 1 80 ? -8.719 19.812 -5.805 1 91.56 80 PHE A C 1
ATOM 616 O O . PHE A 1 80 ? -7.973 18.984 -5.27 1 91.56 80 PHE A O 1
ATOM 623 N N . THR A 1 81 ? -8.227 20.859 -6.484 1 94.5 81 THR A N 1
ATOM 624 C CA . THR A 1 81 ? -6.805 21.031 -6.777 1 94.5 81 THR A CA 1
ATOM 625 C C . THR A 1 81 ? -6.168 22.016 -5.805 1 94.5 81 THR A C 1
ATOM 627 O O . THR A 1 81 ? -6.871 22.672 -5.031 1 94.5 81 THR A O 1
ATOM 630 N N . ALA A 1 82 ? -4.875 22.078 -5.898 1 95.69 82 ALA A N 1
ATOM 631 C CA . ALA A 1 82 ? -4.148 23.047 -5.09 1 95.69 82 ALA A CA 1
ATOM 632 C C . ALA A 1 82 ? -4.57 24.469 -5.43 1 95.69 82 ALA A C 1
ATOM 634 O O . ALA A 1 82 ? -4.664 25.328 -4.547 1 95.69 82 ALA A O 1
ATOM 635 N N . ARG A 1 83 ? -4.836 24.703 -6.668 1 96.12 83 ARG A N 1
ATOM 636 C CA . ARG A 1 83 ? -5.277 26.031 -7.098 1 96.12 83 ARG A CA 1
ATOM 637 C C . ARG A 1 83 ? -6.648 26.359 -6.516 1 96.12 83 ARG A C 1
ATOM 639 O O . ARG A 1 83 ? -6.883 27.5 -6.078 1 96.12 83 ARG A O 1
ATOM 646 N N . ASP A 1 84 ? -7.5 25.375 -6.586 1 96.75 84 ASP A N 1
ATOM 647 C CA . ASP A 1 84 ? -8.797 25.562 -5.941 1 96.75 84 ASP A CA 1
ATOM 648 C C . ASP A 1 84 ? -8.633 25.938 -4.473 1 96.75 84 ASP A C 1
ATOM 650 O O . ASP A 1 84 ? -9.305 26.859 -3.98 1 96.75 84 ASP A O 1
ATOM 654 N N . PHE A 1 85 ? -7.742 25.266 -3.814 1 97.94 85 PHE A N 1
ATOM 655 C CA . PHE A 1 85 ? -7.488 25.562 -2.406 1 97.94 85 PHE A CA 1
ATOM 656 C C . PHE A 1 85 ? -7.059 27.016 -2.221 1 97.94 85 PHE A C 1
ATOM 658 O O . PHE A 1 85 ? -7.547 27.703 -1.325 1 97.94 85 PHE A O 1
ATOM 665 N N . CYS A 1 86 ? -6.133 27.438 -3.01 1 98.31 86 CYS A N 1
ATOM 666 C CA . CYS A 1 86 ? -5.621 28.797 -2.891 1 98.31 86 CYS A CA 1
ATOM 667 C C . CYS A 1 86 ? -6.742 29.812 -3.021 1 98.31 86 CYS A C 1
ATOM 669 O O . CYS A 1 86 ? -6.844 30.75 -2.215 1 98.31 86 CYS A O 1
ATOM 671 N N . TYR A 1 87 ? -7.625 29.594 -3.932 1 97.69 87 TYR A N 1
ATOM 672 C CA . TYR A 1 87 ? -8.734 30.516 -4.152 1 97.69 87 TYR A CA 1
ATOM 673 C C . TYR A 1 87 ? -9.672 30.547 -2.949 1 97.69 87 TYR A C 1
ATOM 675 O O . TYR A 1 87 ? -9.984 31.609 -2.422 1 97.69 87 TYR A O 1
ATOM 683 N N . HIS A 1 88 ? -10.039 29.406 -2.496 1 98.06 88 HIS A N 1
ATOM 684 C CA . HIS A 1 88 ? -11 29.312 -1.399 1 98.06 88 HIS A CA 1
ATOM 685 C C . HIS A 1 88 ? -10.367 29.766 -0.083 1 98.06 88 HIS A C 1
ATOM 687 O O . HIS A 1 88 ? -11.039 30.375 0.756 1 98.06 88 HIS A O 1
ATOM 693 N N . ALA A 1 89 ? -9.109 29.391 0.101 1 98.5 89 ALA A N 1
ATOM 694 C CA . ALA A 1 89 ? -8.414 29.812 1.317 1 98.5 89 ALA A CA 1
ATOM 695 C C . ALA A 1 89 ? -8.297 31.328 1.396 1 98.5 89 ALA A C 1
ATOM 697 O O . ALA A 1 89 ? -8.531 31.922 2.455 1 98.5 89 ALA A O 1
ATOM 698 N N . LEU A 1 90 ? -7.945 31.969 0.287 1 98.31 90 LEU A N 1
ATOM 699 C CA . LEU A 1 90 ? -7.816 33.438 0.26 1 98.31 90 LEU A CA 1
ATOM 700 C C . LEU A 1 90 ? -9.156 34.094 0.549 1 98.31 90 LEU A C 1
ATOM 702 O O . LEU A 1 90 ? -9.211 35.094 1.286 1 98.31 90 LEU A O 1
ATOM 706 N N . GLU A 1 91 ? -10.195 33.531 -0.03 1 98.31 91 GLU A N 1
ATOM 707 C CA . GLU A 1 91 ? -11.531 34.062 0.242 1 98.31 91 GLU A CA 1
ATOM 708 C C . GLU A 1 91 ? -11.875 33.969 1.726 1 98.31 91 GLU A C 1
ATOM 710 O O . GLU A 1 91 ? -12.398 34.906 2.314 1 98.31 91 GLU A O 1
ATOM 715 N N . ALA A 1 92 ? -11.602 32.844 2.322 1 98.56 92 ALA A N 1
ATOM 716 C CA . ALA A 1 92 ? -11.867 32.625 3.744 1 98.56 92 ALA A CA 1
ATOM 717 C C . ALA A 1 92 ? -11.023 33.562 4.602 1 98.56 92 ALA A C 1
ATOM 719 O O . ALA A 1 92 ? -11.523 34.125 5.578 1 98.56 92 ALA A O 1
ATOM 720 N N . ILE A 1 93 ? -9.773 33.719 4.242 1 98.56 93 ILE A N 1
ATOM 721 C CA . ILE A 1 93 ? -8.867 34.594 4.973 1 98.56 93 ILE A CA 1
ATOM 722 C C . ILE A 1 93 ? -9.422 36.031 4.984 1 98.56 93 ILE A C 1
ATOM 724 O O . ILE A 1 93 ? -9.508 36.656 6.039 1 98.56 93 ILE A O 1
ATOM 728 N N . GLU A 1 94 ? -9.836 36.469 3.832 1 97.75 94 GLU A N 1
ATOM 729 C CA . GLU A 1 94 ? -10.359 37.844 3.715 1 97.75 94 GLU A CA 1
ATOM 730 C C . GLU A 1 94 ? -11.625 38 4.547 1 97.75 94 GLU A C 1
ATOM 732 O O . GLU A 1 94 ? -11.797 39.031 5.215 1 97.75 94 GLU A O 1
ATOM 737 N N . LYS A 1 95 ? -12.453 37.031 4.461 1 98.19 95 LYS A N 1
ATOM 738 C CA . LYS A 1 95 ? -13.68 37.062 5.246 1 98.19 95 LYS A CA 1
ATOM 739 C C . LYS A 1 95 ? -13.375 37.125 6.738 1 98.19 95 LYS A C 1
ATOM 741 O O . LYS A 1 95 ? -13.992 37.906 7.469 1 98.19 95 LYS A O 1
ATOM 746 N N . ILE A 1 96 ? -12.469 36.344 7.203 1 98.25 96 ILE A N 1
ATOM 747 C CA . ILE A 1 96 ? -12.094 36.25 8.609 1 98.25 96 ILE A CA 1
ATOM 748 C C . ILE A 1 96 ? -11.492 37.594 9.055 1 98.25 96 ILE A C 1
ATOM 750 O O . ILE A 1 96 ? -11.859 38.125 10.102 1 98.25 96 ILE A O 1
ATOM 754 N N . ILE A 1 97 ? -10.641 38.156 8.234 1 97.06 97 ILE A N 1
ATOM 755 C CA . ILE A 1 97 ? -9.953 39.406 8.555 1 97.06 97 ILE A CA 1
ATOM 756 C C . ILE A 1 97 ? -10.969 40.531 8.602 1 97.06 97 ILE A C 1
ATOM 758 O O . ILE A 1 97 ? -10.914 41.406 9.5 1 97.06 97 ILE A O 1
ATOM 762 N N . ARG A 1 98 ? -11.867 40.531 7.691 1 96.62 98 ARG A N 1
ATOM 763 C CA . ARG A 1 98 ? -12.891 41.594 7.641 1 96.62 98 ARG A CA 1
ATOM 764 C C . ARG A 1 98 ? -13.758 41.562 8.898 1 96.62 98 ARG A C 1
ATOM 766 O O . ARG A 1 98 ? -14.281 42.594 9.32 1 96.62 98 ARG A O 1
ATOM 773 N N . SER A 1 99 ? -13.844 40.438 9.484 1 96.62 99 SER A N 1
ATOM 774 C CA . SER A 1 99 ? -14.633 40.312 10.711 1 96.62 99 SER A CA 1
ATOM 775 C C . SER A 1 99 ? -13.797 40.625 11.945 1 96.62 99 SER A C 1
ATOM 777 O O . SER A 1 99 ? -14.258 40.438 13.07 1 96.62 99 SER A O 1
ATOM 779 N N . GLY A 1 100 ? -12.539 40.969 11.742 1 95 100 GLY A N 1
ATOM 780 C CA . GLY A 1 100 ? -11.664 41.344 12.836 1 95 100 GLY A CA 1
ATOM 781 C C . GLY A 1 100 ? -11.047 40.156 13.547 1 95 100 GLY A C 1
ATOM 782 O O . GLY A 1 100 ? -10.656 40.25 14.711 1 95 100 GLY A O 1
ATOM 783 N N . ARG A 1 101 ? -11 39.031 12.891 1 97.31 101 ARG A N 1
ATOM 784 C CA . ARG A 1 101 ? -10.484 37.812 13.5 1 97.31 101 ARG A CA 1
ATOM 785 C C . ARG A 1 101 ? -9.203 37.344 12.812 1 97.31 101 ARG A C 1
ATOM 787 O O . ARG A 1 101 ? -8.828 37.906 11.766 1 97.31 101 ARG A O 1
ATOM 794 N N . ILE A 1 102 ? -8.523 36.469 13.406 1 97.38 102 ILE A N 1
ATOM 795 C CA . ILE A 1 102 ? -7.238 35.969 12.914 1 97.38 102 ILE A CA 1
ATOM 796 C C . ILE A 1 102 ? -7.441 34.656 12.188 1 97.38 102 ILE A C 1
ATOM 798 O O . ILE A 1 102 ? -8 33.688 12.75 1 97.38 102 ILE A O 1
ATOM 802 N N . PRO A 1 103 ? -7.027 34.531 10.961 1 98.69 103 PRO A N 1
ATOM 803 C CA . PRO A 1 103 ? -7.09 33.25 10.273 1 98.69 103 PRO A CA 1
ATOM 804 C C . PRO A 1 103 ? -6.008 32.281 10.75 1 98.69 103 PRO A C 1
ATOM 806 O O . PRO A 1 103 ? -4.836 32.625 10.828 1 98.69 103 PRO A O 1
ATOM 809 N N . ILE A 1 104 ? -6.379 31.047 11.062 1 98.69 104 ILE A N 1
ATOM 810 C CA . ILE A 1 104 ? -5.473 29.953 11.383 1 98.69 104 ILE A CA 1
ATOM 811 C C . ILE A 1 104 ? -5.66 28.828 10.367 1 98.69 104 ILE A C 1
ATOM 813 O O . ILE A 1 104 ? -6.727 28.203 10.312 1 98.69 104 ILE A O 1
ATOM 817 N N . ILE A 1 105 ? -4.676 28.609 9.562 1 98.75 105 ILE A N 1
ATOM 818 C CA . ILE A 1 105 ? -4.707 27.516 8.594 1 98.75 105 ILE A CA 1
ATOM 819 C C . ILE A 1 105 ? -4.066 26.266 9.195 1 98.75 105 ILE A C 1
ATOM 821 O O . ILE A 1 105 ? -2.924 26.312 9.656 1 98.75 105 ILE A O 1
ATOM 825 N N . VAL A 1 106 ? -4.824 25.172 9.242 1 98.19 106 VAL A N 1
ATOM 826 C CA . VAL A 1 106 ? -4.359 23.969 9.922 1 98.19 106 VAL A CA 1
ATOM 827 C C . VAL A 1 106 ? -4.527 22.766 9 1 98.19 106 VAL A C 1
ATOM 829 O O . VAL A 1 106 ? -5.578 22.594 8.383 1 98.19 106 VAL A O 1
ATOM 832 N N . GLY A 1 107 ? -3.475 21.969 8.883 1 94.69 107 GLY A N 1
ATOM 833 C CA . GLY A 1 107 ? -3.617 20.734 8.133 1 94.69 107 GLY A CA 1
ATOM 834 C C . GLY A 1 107 ? -2.289 20.125 7.727 1 94.69 107 GLY A C 1
ATOM 835 O O . GLY A 1 107 ? -1.229 20.641 8.078 1 94.69 107 GLY A O 1
ATOM 836 N N . GLY A 1 108 ? -2.436 19.031 6.992 1 92.38 108 GLY A N 1
ATOM 837 C CA . GLY A 1 108 ? -1.248 18.266 6.66 1 92.38 108 GLY A CA 1
ATOM 838 C C . GLY A 1 108 ? -0.941 18.25 5.176 1 92.38 108 GLY A C 1
ATOM 839 O O . GLY A 1 108 ? 0.076 17.703 4.75 1 92.38 108 GLY A O 1
ATOM 840 N N . SER A 1 109 ? -1.759 18.844 4.352 1 96.44 109 SER A N 1
ATOM 841 C CA . SER A 1 109 ? -1.478 18.906 2.922 1 96.44 109 SER A CA 1
ATOM 842 C C . SER A 1 109 ? -0.487 20.016 2.598 1 96.44 109 SER A C 1
ATOM 844 O O . SER A 1 109 ? -0.879 21.094 2.125 1 96.44 109 SER A O 1
ATOM 846 N N . ASN A 1 110 ? 0.745 19.688 2.754 1 96.69 110 ASN A N 1
ATOM 847 C CA . ASN A 1 110 ? 1.822 20.672 2.67 1 96.69 110 ASN A CA 1
ATOM 848 C C . ASN A 1 110 ? 1.983 21.203 1.249 1 96.69 110 ASN A C 1
ATOM 850 O O . ASN A 1 110 ? 2.438 22.328 1.053 1 96.69 110 ASN A O 1
ATOM 854 N N . SER A 1 111 ? 1.541 20.438 0.27 1 96.12 111 SER A N 1
ATOM 855 C CA . SER A 1 111 ? 1.583 20.953 -1.098 1 96.12 111 SER A CA 1
ATOM 856 C C . SER A 1 111 ? 0.598 22.094 -1.294 1 96.12 111 SER A C 1
ATOM 858 O O . SER A 1 111 ? 0.865 23.031 -2.055 1 96.12 111 SER A O 1
ATOM 860 N N . PHE A 1 112 ? -0.529 22 -0.607 1 97.19 112 PHE A N 1
ATOM 861 C CA . PHE A 1 112 ? -1.514 23.078 -0.663 1 97.19 112 PHE A CA 1
ATOM 862 C C . PHE A 1 112 ? -0.973 24.344 -0.005 1 97.19 112 PHE A C 1
ATOM 864 O O . PHE A 1 112 ? -1.094 25.438 -0.559 1 97.19 112 PHE A O 1
ATOM 871 N N . ILE A 1 113 ? -0.353 24.188 1.126 1 97.75 113 ILE A N 1
ATOM 872 C CA . ILE A 1 113 ? 0.227 25.312 1.857 1 97.75 113 ILE A CA 1
ATOM 873 C C . ILE A 1 113 ? 1.339 25.938 1.026 1 97.75 113 ILE A C 1
ATOM 875 O O . ILE A 1 113 ? 1.415 27.172 0.917 1 97.75 113 ILE A O 1
ATOM 879 N N . GLU A 1 114 ? 2.145 25.094 0.431 1 97.69 114 GLU A N 1
ATOM 880 C CA . GLU A 1 114 ? 3.223 25.578 -0.42 1 97.69 114 GLU A CA 1
ATOM 881 C C . GLU A 1 114 ? 2.674 26.391 -1.588 1 97.69 114 GLU A C 1
ATOM 883 O O . GLU A 1 114 ? 3.205 27.453 -1.912 1 97.69 114 GLU A O 1
ATOM 888 N N . ALA A 1 115 ? 1.677 25.875 -2.209 1 97.94 115 ALA A N 1
ATOM 889 C CA . ALA A 1 115 ? 1.062 26.578 -3.332 1 97.94 115 ALA A CA 1
ATOM 890 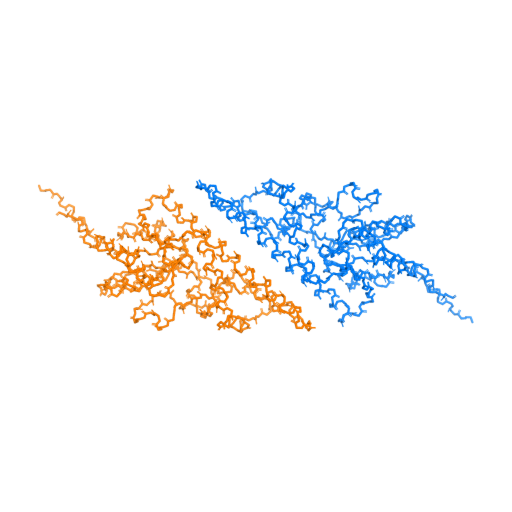C C . ALA A 1 115 ? 0.523 27.938 -2.898 1 97.94 115 ALA A C 1
ATOM 892 O O . ALA A 1 115 ? 0.734 28.953 -3.582 1 97.94 115 ALA A O 1
ATOM 893 N N . LEU A 1 116 ? -0.102 28.016 -1.771 1 98.19 116 LEU A N 1
ATOM 894 C CA . LEU A 1 116 ? -0.691 29.25 -1.257 1 98.19 116 LEU A CA 1
ATOM 895 C C . LEU A 1 116 ? 0.387 30.297 -0.968 1 98.19 116 LEU A C 1
ATOM 897 O O . LEU A 1 116 ? 0.268 31.453 -1.38 1 98.19 116 LEU A O 1
ATOM 901 N N . VAL A 1 117 ? 1.494 29.859 -0.37 1 97.69 117 VAL A N 1
ATOM 902 C CA . VAL A 1 117 ? 2.512 30.766 0.155 1 97.69 117 VAL A CA 1
ATOM 903 C C . VAL A 1 117 ? 3.496 31.125 -0.952 1 97.69 117 VAL A C 1
ATOM 905 O O . VAL A 1 117 ? 3.916 32.281 -1.059 1 97.69 117 VAL A O 1
ATOM 908 N N . GLU A 1 118 ? 3.777 30.188 -1.878 1 97.31 118 GLU A N 1
ATOM 909 C CA . GLU A 1 118 ? 4.922 30.359 -2.768 1 97.31 118 GLU A CA 1
ATOM 910 C C . GLU A 1 118 ? 4.469 30.719 -4.184 1 97.31 118 GLU A C 1
ATOM 912 O O . GLU A 1 118 ? 5.242 31.281 -4.961 1 97.31 118 GLU A O 1
ATOM 917 N N . ASP A 1 119 ? 3.293 30.328 -4.527 1 96.69 119 ASP A N 1
ATOM 918 C CA . ASP A 1 119 ? 2.857 30.609 -5.895 1 96.69 119 ASP A CA 1
ATOM 919 C C . ASP A 1 119 ? 2.76 32.094 -6.156 1 96.69 119 ASP A C 1
ATOM 921 O O . ASP A 1 119 ? 1.979 32.812 -5.508 1 96.69 119 ASP A O 1
ATOM 925 N N . PRO A 1 120 ? 3.443 32.625 -7.125 1 95.88 120 PRO A N 1
ATOM 926 C CA . PRO A 1 120 ? 3.479 34.062 -7.383 1 95.88 120 PRO A CA 1
ATOM 927 C C . PRO A 1 120 ? 2.129 34.594 -7.832 1 95.88 120 PRO A C 1
ATOM 929 O O . PRO A 1 120 ? 1.851 35.781 -7.648 1 95.88 120 PRO A O 1
ATOM 932 N N . ASP A 1 121 ? 1.35 33.75 -8.352 1 95.62 121 ASP A N 1
ATOM 933 C CA . ASP A 1 121 ? 0.05 34.188 -8.844 1 95.62 121 ASP A CA 1
ATOM 934 C C . ASP A 1 121 ? -0.821 34.719 -7.711 1 95.62 121 ASP A C 1
ATOM 936 O O . ASP A 1 121 ? -1.693 35.562 -7.934 1 95.62 121 ASP A O 1
ATOM 940 N N . PHE A 1 122 ? -0.514 34.312 -6.473 1 95.81 122 PHE A N 1
ATOM 941 C CA . PHE A 1 122 ? -1.409 34.656 -5.375 1 95.81 122 PHE A CA 1
ATOM 942 C C . PHE A 1 122 ? -0.804 35.75 -4.5 1 95.81 122 PHE A C 1
ATOM 944 O O . PHE A 1 122 ? -1.479 36.281 -3.625 1 95.81 122 PHE A O 1
ATOM 951 N N . LYS A 1 123 ? 0.425 36.062 -4.664 1 94.19 123 LYS A N 1
ATOM 952 C CA . LYS A 1 123 ? 1.135 37.125 -3.986 1 94.19 123 LYS A CA 1
ATOM 953 C C . LYS A 1 123 ? 0.891 37.094 -2.48 1 94.19 123 LYS A C 1
ATOM 955 O O . LYS A 1 123 ? 0.649 38.125 -1.856 1 94.19 123 LYS A O 1
ATOM 960 N N . PHE A 1 124 ? 0.916 35.938 -1.889 1 96.81 124 PHE A N 1
ATOM 961 C CA . PHE A 1 124 ? 0.544 35.719 -0.497 1 96.81 124 PHE A CA 1
ATOM 962 C C . PHE A 1 124 ? 1.538 36.406 0.443 1 96.81 124 PHE A C 1
ATOM 964 O O . PHE A 1 124 ? 1.146 37.156 1.341 1 96.81 124 PHE A O 1
ATOM 971 N N . LYS A 1 125 ? 2.781 36.219 0.201 1 93 125 LYS A N 1
ATOM 972 C CA . LYS A 1 125 ? 3.828 36.719 1.092 1 93 125 LYS A CA 1
ATOM 973 C C . LYS A 1 125 ? 3.896 38.25 1.072 1 93 125 LYS A C 1
ATOM 975 O O . LYS A 1 125 ? 4.344 38.875 2.041 1 93 125 LYS A O 1
ATOM 980 N N . SER A 1 126 ? 3.496 38.844 -0.037 1 93 126 SER A N 1
ATOM 981 C CA . SER A 1 126 ? 3.504 40.312 -0.124 1 93 126 SER A CA 1
ATOM 982 C C . SER A 1 126 ? 2.305 40.906 0.602 1 93 126 SER A C 1
ATOM 984 O O . SER A 1 126 ? 2.365 42.031 1.07 1 93 126 SER A O 1
ATOM 986 N N . GLN A 1 127 ? 1.346 40.094 0.812 1 94.06 127 GLN A N 1
ATOM 987 C CA . GLN A 1 127 ? 0.097 40.625 1.347 1 94.06 127 GLN A CA 1
ATOM 988 C C . GLN A 1 127 ? -0.071 40.25 2.818 1 94.06 127 GLN A C 1
ATOM 990 O O . GLN A 1 127 ? -0.78 40.938 3.557 1 94.06 127 GLN A O 1
ATOM 995 N N . TYR A 1 128 ? 0.605 39.188 3.227 1 96.44 128 TYR A N 1
ATOM 996 C CA . TYR A 1 128 ? 0.373 38.688 4.582 1 96.44 128 TYR A CA 1
ATOM 997 C C . TYR A 1 128 ? 1.69 38.438 5.301 1 96.44 128 TYR A C 1
ATOM 999 O O . TYR A 1 128 ? 2.668 38 4.68 1 96.44 128 TYR A O 1
ATOM 1007 N N . ASP A 1 129 ? 1.702 38.688 6.602 1 95.88 129 ASP A N 1
ATOM 1008 C CA . ASP A 1 129 ? 2.723 38.156 7.496 1 95.88 129 ASP A CA 1
ATOM 1009 C C . ASP A 1 129 ? 2.322 36.781 8.023 1 95.88 129 ASP A C 1
ATOM 1011 O O . ASP A 1 129 ? 1.179 36.562 8.438 1 95.88 129 ASP A O 1
ATOM 1015 N N . CYS A 1 130 ? 3.244 35.906 8.008 1 96.88 130 CYS A N 1
ATOM 1016 C CA . CYS A 1 130 ? 2.902 34.531 8.336 1 96.88 130 CYS A CA 1
ATOM 1017 C C . CYS A 1 130 ? 3.656 34.062 9.57 1 96.88 130 CYS A C 1
ATOM 1019 O O . CYS A 1 130 ? 4.832 34.375 9.742 1 96.88 130 CYS A O 1
ATOM 1021 N N . CYS A 1 131 ? 2.996 33.375 10.391 1 97.44 131 CYS A N 1
ATOM 1022 C CA . CYS A 1 131 ? 3.568 32.594 11.492 1 97.44 131 CYS A CA 1
ATOM 1023 C C . CYS A 1 131 ? 3.377 31.109 11.266 1 97.44 131 CYS A C 1
ATOM 1025 O O . CYS A 1 131 ? 2.244 30.641 11.172 1 97.44 131 CYS A O 1
ATOM 1027 N N . PHE A 1 132 ? 4.488 30.391 11.203 1 98.38 132 PHE A N 1
ATOM 1028 C CA . PHE A 1 132 ? 4.422 28.953 10.938 1 98.38 132 PHE A CA 1
ATOM 1029 C C . PHE A 1 132 ? 4.773 28.156 12.188 1 98.38 132 PHE A C 1
ATOM 1031 O O . PHE A 1 132 ? 5.922 28.172 12.641 1 98.38 132 PHE A O 1
ATOM 1038 N N . ILE A 1 133 ? 3.787 27.453 12.719 1 98.56 133 ILE A N 1
ATOM 1039 C CA . ILE A 1 133 ? 4.027 26.547 13.828 1 98.56 133 ILE A CA 1
ATOM 1040 C C . ILE A 1 133 ? 4.098 25.109 13.312 1 98.56 133 ILE A C 1
ATOM 1042 O O . ILE A 1 133 ? 3.203 24.656 12.594 1 98.56 133 ILE A O 1
ATOM 1046 N N . TRP A 1 134 ? 5.156 24.438 13.625 1 98.56 134 TRP A N 1
ATOM 1047 C CA . TRP A 1 134 ? 5.359 23.047 13.266 1 98.56 134 TRP A CA 1
ATOM 1048 C C . TRP A 1 134 ? 5.238 22.141 14.492 1 98.56 134 TRP A C 1
ATOM 1050 O O . TRP A 1 134 ? 6.148 22.078 15.32 1 98.56 134 TRP A O 1
ATOM 1060 N N . LEU A 1 135 ? 4.133 21.484 14.617 1 98.5 135 LEU A N 1
ATOM 1061 C CA . LEU A 1 135 ? 3.949 20.5 15.672 1 98.5 135 LEU A CA 1
ATOM 1062 C C . LEU A 1 135 ? 4.629 19.188 15.305 1 98.5 135 LEU A C 1
ATOM 1064 O O . LEU A 1 135 ? 4.23 18.516 14.352 1 98.5 135 LEU A O 1
ATOM 1068 N N . ASP A 1 136 ? 5.594 18.766 16.125 1 97.94 136 ASP A N 1
ATOM 1069 C CA . ASP A 1 136 ? 6.453 17.625 15.797 1 97.94 136 ASP A CA 1
ATOM 1070 C C . ASP A 1 136 ? 6.398 16.562 16.891 1 97.94 136 ASP A C 1
ATOM 1072 O O . ASP A 1 136 ? 6.168 16.875 18.062 1 97.94 136 ASP A O 1
ATOM 1076 N N . VAL A 1 137 ? 6.465 15.344 16.5 1 98.06 137 VAL A N 1
ATOM 1077 C CA . VAL A 1 137 ? 6.574 14.18 17.359 1 98.06 137 VAL A CA 1
ATOM 1078 C C . VAL A 1 137 ? 7.633 13.219 16.812 1 98.06 137 VAL A C 1
ATOM 1080 O O . VAL A 1 137 ? 7.746 13.047 15.602 1 98.06 137 VAL A O 1
ATOM 1083 N N . SER A 1 138 ? 8.406 12.617 17.734 1 96.88 138 SER A N 1
ATOM 1084 C CA . SER A 1 138 ? 9.414 11.664 17.266 1 96.88 138 SER A CA 1
ATOM 1085 C C . SER A 1 138 ? 8.773 10.539 16.453 1 96.88 138 SER A C 1
ATOM 1087 O O . SER A 1 138 ? 7.672 10.086 16.781 1 96.88 138 SER A O 1
ATOM 1089 N N . LEU A 1 139 ? 9.547 10.055 15.508 1 95.81 139 LEU A N 1
ATOM 1090 C CA . LEU A 1 139 ? 8.992 9.141 14.523 1 95.81 139 LEU A CA 1
ATOM 1091 C C . LEU A 1 139 ? 8.562 7.828 15.18 1 95.81 139 LEU A C 1
ATOM 1093 O O . LEU A 1 139 ? 7.453 7.348 14.945 1 95.81 139 LEU A O 1
ATOM 1097 N N . PRO A 1 140 ? 9.383 7.16 16.062 1 96.31 140 PRO A N 1
ATOM 1098 C CA . PRO A 1 140 ? 8.93 5.91 16.672 1 96.31 140 PRO A CA 1
ATOM 1099 C C . PRO A 1 140 ? 7.637 6.07 17.469 1 96.31 140 PRO A C 1
ATOM 1101 O O . PRO A 1 140 ? 6.75 5.219 17.391 1 96.31 140 PRO A O 1
ATOM 1104 N N . VAL A 1 141 ? 7.543 7.168 18.141 1 97.94 141 VAL A N 1
ATOM 1105 C CA . VAL A 1 141 ? 6.367 7.449 18.953 1 97.94 141 VAL A CA 1
ATOM 1106 C C . VAL A 1 141 ? 5.168 7.727 18.047 1 97.94 141 VAL A C 1
ATOM 1108 O O . VAL A 1 141 ? 4.078 7.191 18.281 1 97.94 141 VAL A O 1
ATOM 1111 N N . LEU A 1 142 ? 5.383 8.5 17.047 1 98.06 142 LEU A N 1
ATOM 1112 C CA . LEU A 1 142 ? 4.301 8.852 16.125 1 98.06 142 LEU A CA 1
ATOM 1113 C C . LEU A 1 142 ? 3.818 7.629 15.359 1 98.06 142 LEU A C 1
ATOM 1115 O O . LEU A 1 142 ? 2.615 7.457 15.148 1 98.06 142 LEU A O 1
ATOM 1119 N N . HIS A 1 143 ? 4.75 6.754 14.953 1 97.75 143 HIS A N 1
ATOM 1120 C CA . HIS A 1 143 ? 4.391 5.52 14.266 1 97.75 143 HIS A CA 1
ATOM 1121 C C . HIS A 1 143 ? 3.449 4.668 15.117 1 97.75 143 HIS A C 1
ATOM 1123 O O . HIS A 1 143 ? 2.434 4.176 14.617 1 97.75 143 HIS A O 1
ATOM 1129 N N . SER A 1 144 ? 3.879 4.5 16.312 1 97.75 144 SER A N 1
ATOM 1130 C CA . SER A 1 144 ? 3.07 3.713 17.234 1 97.75 144 SER A CA 1
ATOM 1131 C C . SER A 1 144 ? 1.684 4.32 17.422 1 97.75 144 SER A C 1
ATOM 1133 O O . SER A 1 144 ? 0.678 3.609 17.406 1 97.75 144 SER A O 1
ATOM 1135 N N . PHE A 1 145 ? 1.63 5.605 17.578 1 97.88 145 PHE A N 1
ATOM 1136 C CA . PHE A 1 145 ? 0.37 6.297 17.828 1 97.88 145 PHE A CA 1
ATOM 1137 C C . PHE A 1 145 ? -0.566 6.164 16.641 1 97.88 145 PHE A C 1
ATOM 1139 O O . PHE A 1 145 ? -1.739 5.82 16.797 1 97.88 145 PHE A O 1
ATOM 1146 N N . VAL A 1 146 ? -0.054 6.465 15.398 1 97.69 146 VAL A N 1
ATOM 1147 C CA . VAL A 1 146 ? -0.92 6.449 14.227 1 97.69 146 VAL A CA 1
ATOM 1148 C C . VAL A 1 146 ? -1.394 5.023 13.945 1 97.69 146 VAL A C 1
ATOM 1150 O O . VAL A 1 146 ? -2.508 4.816 13.461 1 97.69 146 VAL A O 1
ATOM 1153 N N . SER A 1 147 ? -0.552 4.035 14.281 1 97.75 147 SER A N 1
ATOM 1154 C CA . SER A 1 147 ? -0.974 2.645 14.141 1 97.75 147 SER A CA 1
ATOM 1155 C C . SER A 1 147 ? -2.131 2.316 15.078 1 97.75 147 SER A C 1
ATOM 1157 O O . SER A 1 147 ? -3.109 1.688 14.672 1 97.75 147 SER A O 1
ATOM 1159 N N . LYS A 1 148 ? -2.014 2.725 16.281 1 97.31 148 LYS A N 1
ATOM 1160 C CA . LYS A 1 148 ? -3.078 2.512 17.266 1 97.31 148 LYS A CA 1
ATOM 1161 C C . LYS A 1 148 ? -4.355 3.24 16.844 1 97.31 148 LYS A C 1
ATOM 1163 O O . LYS A 1 148 ? -5.461 2.74 17.062 1 97.31 148 LYS A O 1
ATOM 1168 N N . ARG A 1 149 ? -4.184 4.352 16.328 1 96.38 149 ARG A N 1
ATOM 1169 C CA . ARG A 1 149 ? -5.332 5.129 15.867 1 96.38 149 ARG A CA 1
ATOM 1170 C C . ARG A 1 149 ? -6.102 4.387 14.781 1 96.38 149 ARG A C 1
ATOM 1172 O O . ARG A 1 149 ? -7.332 4.453 14.727 1 96.38 149 ARG A O 1
ATOM 1179 N N . VAL A 1 150 ? -5.41 3.746 13.898 1 97.69 150 VAL A N 1
ATOM 1180 C CA . VAL A 1 150 ? -6.066 2.947 12.867 1 97.69 150 VAL A CA 1
ATOM 1181 C C . VAL A 1 150 ? -6.926 1.867 13.523 1 97.69 150 VAL A C 1
ATOM 1183 O O . VAL A 1 150 ? -8.062 1.636 13.109 1 97.69 150 VAL A O 1
ATOM 1186 N N . ASP A 1 151 ? -6.375 1.238 14.562 1 97.75 151 ASP A N 1
ATOM 1187 C CA . ASP A 1 151 ? -7.156 0.241 15.297 1 97.75 151 ASP A CA 1
ATOM 1188 C C . ASP A 1 151 ? -8.43 0.854 15.867 1 97.75 151 ASP A C 1
ATOM 1190 O O . ASP A 1 151 ? -9.5 0.241 15.812 1 97.75 151 ASP A O 1
ATOM 1194 N N . GLN A 1 152 ? -8.305 2.035 16.359 1 96.5 152 GLN A N 1
ATOM 1195 C CA . GLN A 1 152 ? -9.461 2.727 16.922 1 96.5 152 GLN A CA 1
ATOM 1196 C C . GLN A 1 152 ? -10.5 3.025 15.836 1 96.5 152 GLN A C 1
ATOM 1198 O O . GLN A 1 152 ? -11.703 2.965 16.094 1 96.5 152 GLN A O 1
ATOM 1203 N N . MET A 1 153 ? -10.062 3.365 14.68 1 96.19 153 MET A N 1
ATOM 1204 C CA . MET A 1 153 ? -10.977 3.629 13.57 1 96.19 153 MET A CA 1
ATOM 1205 C C . MET A 1 153 ? -11.742 2.367 13.18 1 96.19 153 MET A C 1
ATOM 1207 O O . MET A 1 153 ? -12.93 2.434 12.844 1 96.19 153 MET A O 1
ATOM 1211 N N . VAL A 1 154 ? -11.016 1.295 13.234 1 96.25 154 VAL A N 1
ATOM 1212 C CA . VAL A 1 154 ? -11.648 0.016 12.93 1 96.25 154 VAL A CA 1
ATOM 1213 C C . VAL A 1 154 ? -12.742 -0.273 13.953 1 96.25 154 VAL A C 1
ATOM 1215 O O . VAL A 1 154 ? -13.859 -0.633 13.586 1 96.25 154 VAL A O 1
ATOM 1218 N N . ASP A 1 155 ? -12.414 -0.057 15.211 1 96.56 155 ASP A N 1
ATOM 1219 C CA . ASP A 1 155 ? -13.383 -0.256 16.281 1 96.56 155 ASP A CA 1
ATOM 1220 C C . ASP A 1 155 ? -14.586 0.679 16.125 1 96.56 155 ASP A C 1
ATOM 1222 O O . ASP A 1 155 ? -15.703 0.323 16.484 1 96.56 155 ASP A O 1
ATOM 1226 N N . ALA A 1 156 ? -14.32 1.837 15.609 1 95.38 156 ALA A N 1
ATOM 1227 C CA . ALA A 1 156 ? -15.359 2.852 15.445 1 95.38 156 ALA A CA 1
ATOM 1228 C C . ALA A 1 156 ? -16.219 2.562 14.219 1 95.38 156 ALA A C 1
ATOM 1230 O O . ALA A 1 156 ? -17.219 3.242 13.984 1 95.38 156 ALA A O 1
ATOM 1231 N N . GLY A 1 157 ? -15.836 1.607 13.344 1 95.81 157 GLY A N 1
ATOM 1232 C CA . GLY A 1 157 ? -16.688 1.167 12.25 1 95.81 157 GLY A CA 1
ATOM 1233 C C . GLY A 1 157 ? -16.234 1.655 10.891 1 95.81 157 GLY A C 1
ATOM 1234 O O . GLY A 1 157 ? -17.047 1.984 10.031 1 95.81 157 GLY A O 1
ATOM 1235 N N . ILE A 1 158 ? -14.945 1.738 10.703 1 95.19 158 ILE A N 1
ATOM 1236 C CA . ILE A 1 158 ? -14.398 2.193 9.422 1 95.19 158 ILE A CA 1
ATOM 1237 C C . ILE A 1 158 ? -14.844 1.251 8.312 1 95.19 158 ILE A C 1
ATOM 1239 O O . ILE A 1 158 ? -15.141 1.691 7.195 1 95.19 158 ILE A O 1
ATOM 1243 N N . VAL A 1 159 ? -14.938 -0.018 8.586 1 94.5 159 VAL A N 1
ATOM 1244 C CA . VAL A 1 159 ? -15.289 -1.022 7.586 1 94.5 159 VAL A CA 1
ATOM 1245 C C . VAL A 1 159 ? -16.688 -0.75 7.051 1 94.5 159 VAL A C 1
ATOM 1247 O O . VAL A 1 159 ? -16.891 -0.68 5.836 1 94.5 159 VAL A O 1
ATOM 1250 N N . ASP A 1 160 ? -17.609 -0.514 7.93 1 95.25 160 ASP A N 1
ATOM 1251 C CA . ASP A 1 160 ? -18.984 -0.243 7.539 1 95.25 160 ASP A CA 1
ATOM 1252 C C . ASP A 1 160 ? -19.109 1.093 6.809 1 95.25 160 ASP A C 1
ATOM 1254 O O . ASP A 1 160 ? -19.844 1.211 5.832 1 95.25 160 ASP A O 1
ATOM 1258 N N . GLU A 1 161 ? -18.375 2.045 7.285 1 96 161 GLU A N 1
ATOM 1259 C CA . GLU A 1 161 ? -18.422 3.367 6.664 1 96 161 GLU A CA 1
ATOM 1260 C C . GLU A 1 161 ? -17.969 3.309 5.207 1 96 161 GLU A C 1
ATOM 1262 O O . GLU A 1 161 ? -18.656 3.828 4.32 1 96 161 GLU A O 1
ATOM 1267 N N . VAL A 1 162 ? -16.859 2.641 4.969 1 94.12 162 VAL A N 1
ATOM 1268 C CA . VAL A 1 162 ? -16.297 2.596 3.627 1 94.12 162 VAL A CA 1
ATOM 1269 C C . VAL A 1 162 ? -17.141 1.697 2.732 1 94.12 162 VAL A C 1
ATOM 1271 O O . VAL A 1 162 ? -17.266 1.945 1.531 1 94.12 162 VAL A O 1
ATOM 1274 N N . ARG A 1 163 ? -17.766 0.703 3.295 1 92.94 163 ARG A N 1
ATOM 1275 C CA . ARG A 1 163 ? -18.609 -0.219 2.547 1 92.94 163 ARG A CA 1
ATOM 1276 C C . ARG A 1 163 ? -19.75 0.524 1.847 1 92.94 163 ARG A C 1
ATOM 1278 O O . ARG A 1 163 ? -20.125 0.173 0.729 1 92.94 163 ARG A O 1
ATOM 1285 N N . LYS A 1 164 ? -20.203 1.53 2.52 1 90 164 LYS A N 1
ATOM 1286 C CA . LYS A 1 164 ? -21.312 2.305 1.965 1 90 164 LYS A CA 1
ATOM 1287 C C . 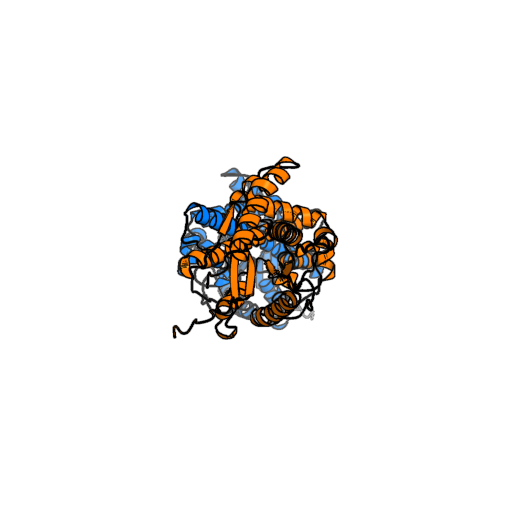LYS A 1 164 ? -20.891 3.033 0.692 1 90 164 LYS A C 1
ATOM 1289 O O . LYS A 1 164 ? -21.734 3.389 -0.134 1 90 164 LYS A O 1
ATOM 1294 N N . LEU A 1 165 ? -19.641 3.189 0.525 1 86.62 165 LEU A N 1
ATOM 1295 C CA . LEU A 1 165 ? -19.125 3.914 -0.632 1 86.62 165 LEU A CA 1
ATOM 1296 C C . LEU A 1 165 ? -18.625 2.949 -1.7 1 86.62 165 LEU A C 1
ATOM 1298 O O . LEU A 1 165 ? -18.172 3.375 -2.762 1 86.62 165 LEU A O 1
ATOM 1302 N N . PHE A 1 166 ? -18.734 1.709 -1.377 1 85.81 166 PHE A N 1
ATOM 1303 C CA . PHE A 1 166 ? -18.156 0.718 -2.273 1 85.81 166 PHE A CA 1
ATOM 1304 C C . PHE A 1 166 ? -18.953 0.626 -3.57 1 85.81 166 PHE A C 1
ATOM 1306 O O . PHE A 1 166 ? -20.141 0.302 -3.551 1 85.81 166 PHE A O 1
ATOM 1313 N N . ILE A 1 167 ? -18.391 1.043 -4.59 1 79.94 167 ILE A N 1
ATOM 1314 C CA . ILE A 1 167 ? -18.906 0.911 -5.949 1 79.94 167 ILE A CA 1
ATOM 1315 C C . ILE A 1 167 ? -17.891 0.166 -6.812 1 79.94 167 ILE A C 1
ATOM 1317 O O . ILE A 1 167 ? -16.766 0.627 -6.988 1 79.94 167 ILE A O 1
ATOM 1321 N N . PRO A 1 168 ? -18.375 -1.016 -7.383 1 78 168 PRO A N 1
ATOM 1322 C CA . PRO A 1 168 ? -17.453 -1.732 -8.258 1 78 168 PRO A CA 1
ATOM 1323 C C . PRO A 1 168 ? -16.953 -0.876 -9.422 1 78 168 PRO A C 1
ATOM 1325 O O . PRO A 1 168 ? -17.75 -0.193 -10.07 1 78 168 PRO A O 1
ATOM 1328 N N . GLY A 1 169 ? -15.625 -0.794 -9.586 1 77.31 169 GLY A N 1
ATOM 1329 C CA . GLY A 1 169 ? -15.047 -0.07 -10.703 1 77.31 169 GLY A CA 1
ATOM 1330 C C . GLY A 1 169 ? -14.867 1.411 -10.43 1 77.31 169 GLY A C 1
ATOM 1331 O O . GLY A 1 169 ? -14.641 2.195 -11.352 1 77.31 169 GLY A O 1
ATOM 1332 N N . ALA A 1 170 ? -15.023 1.751 -9.188 1 80.12 170 ALA A N 1
ATOM 1333 C CA . ALA A 1 170 ? -14.875 3.162 -8.844 1 80.12 170 ALA A CA 1
ATOM 1334 C C . ALA A 1 170 ? -13.453 3.645 -9.109 1 80.12 170 ALA A C 1
ATOM 1336 O O . ALA A 1 170 ? -12.523 2.84 -9.172 1 80.12 170 ALA A O 1
ATOM 1337 N N . ASP A 1 171 ? -13.406 4.941 -9.398 1 83.56 171 ASP A N 1
ATOM 1338 C CA . ASP A 1 171 ? -12.109 5.574 -9.586 1 83.56 171 ASP A CA 1
ATOM 1339 C C . ASP A 1 171 ? -11.516 6.031 -8.25 1 83.56 171 ASP A C 1
ATOM 1341 O O . ASP A 1 171 ? -12.023 6.969 -7.633 1 83.56 171 ASP A O 1
ATOM 1345 N N . TYR A 1 172 ? -10.367 5.469 -7.883 1 86.56 172 TYR A N 1
ATOM 1346 C CA . TYR A 1 172 ? -9.781 5.75 -6.578 1 86.56 172 TYR A CA 1
ATOM 1347 C C . TYR A 1 172 ? -8.688 6.809 -6.684 1 86.56 172 TYR A C 1
ATOM 1349 O O . TYR A 1 172 ? -7.953 7.051 -5.723 1 86.56 172 TYR A O 1
ATOM 1357 N N . THR A 1 173 ? -8.586 7.422 -7.816 1 85.12 173 THR A N 1
ATOM 1358 C CA . THR A 1 173 ? -7.559 8.438 -8.016 1 85.12 173 THR A CA 1
ATOM 1359 C C . THR A 1 173 ? -8.141 9.836 -7.875 1 85.12 173 THR A C 1
ATOM 1361 O O . THR A 1 173 ? -7.43 10.828 -8.031 1 85.12 173 THR A O 1
ATOM 1364 N N . ARG A 1 174 ? -9.438 9.82 -7.5 1 87.62 174 ARG A N 1
ATOM 1365 C CA . ARG A 1 174 ? -10.078 11.133 -7.434 1 87.62 174 ARG A CA 1
ATOM 1366 C C . ARG A 1 174 ? -10.938 11.258 -6.184 1 87.62 174 ARG A C 1
ATOM 1368 O O . ARG A 1 174 ? -11.461 10.266 -5.676 1 87.62 174 ARG A O 1
ATOM 1375 N N . GLY A 1 175 ? -11.016 12.547 -5.754 1 91.81 175 GLY A N 1
ATOM 1376 C CA . GLY A 1 175 ? -11.953 12.867 -4.691 1 91.81 175 GLY A CA 1
ATOM 1377 C C . GLY A 1 175 ? -11.625 12.18 -3.377 1 91.81 175 GLY A C 1
ATOM 1378 O O . GLY A 1 175 ? -10.453 12 -3.041 1 91.81 175 GLY A O 1
ATOM 1379 N N . ILE A 1 176 ? -12.68 11.875 -2.625 1 93.75 176 ILE A N 1
ATOM 1380 C CA . ILE A 1 176 ? -12.531 11.406 -1.253 1 93.75 176 ILE A CA 1
ATOM 1381 C C . ILE A 1 176 ? -12.078 9.945 -1.255 1 93.75 176 ILE A C 1
ATOM 1383 O O . ILE A 1 176 ? -11.625 9.43 -0.231 1 93.75 176 ILE A O 1
ATOM 1387 N N . ARG A 1 177 ? -12.188 9.281 -2.422 1 93.81 177 ARG A N 1
ATOM 1388 C CA . ARG A 1 177 ? -11.836 7.871 -2.525 1 93.81 177 ARG A CA 1
ATOM 1389 C C . ARG A 1 177 ? -10.32 7.68 -2.441 1 93.81 177 ARG A C 1
ATOM 1391 O O . ARG A 1 177 ? -9.844 6.559 -2.24 1 93.81 177 ARG A O 1
ATOM 1398 N N . ARG A 1 178 ? -9.602 8.773 -2.484 1 94.19 178 ARG A N 1
ATOM 1399 C CA . ARG A 1 178 ? -8.148 8.711 -2.354 1 94.19 178 ARG A CA 1
ATOM 1400 C C . ARG A 1 178 ? -7.742 8.547 -0.894 1 94.19 178 ARG A C 1
ATOM 1402 O O . ARG A 1 178 ? -6.582 8.25 -0.6 1 94.19 178 ARG A O 1
ATOM 1409 N N . ALA A 1 179 ? -8.625 8.719 -0.003 1 96.25 179 ALA A N 1
ATOM 1410 C CA . ALA A 1 179 ? -8.328 8.672 1.426 1 96.25 179 ALA A CA 1
ATOM 1411 C C . ALA A 1 179 ? -7.719 7.324 1.813 1 96.25 179 ALA A C 1
ATOM 1413 O O . ALA A 1 179 ? -8.227 6.27 1.427 1 96.25 179 ALA A O 1
ATOM 1414 N N . ILE A 1 180 ? -6.578 7.391 2.525 1 96.88 180 ILE A N 1
ATOM 1415 C CA . ILE A 1 180 ? -6.004 6.156 3.061 1 96.88 180 ILE A CA 1
ATOM 1416 C C . ILE A 1 180 ? -7.07 5.387 3.836 1 96.88 180 ILE A C 1
ATOM 1418 O O . ILE A 1 180 ? -7.75 5.953 4.695 1 96.88 180 ILE A O 1
ATOM 1422 N N . GLY A 1 181 ? -7.285 4.16 3.58 1 96.38 181 GLY A N 1
ATOM 1423 C CA . GLY A 1 181 ? -8.328 3.326 4.148 1 96.38 181 GLY A CA 1
ATOM 1424 C C . GLY A 1 181 ? -9.383 2.918 3.139 1 96.38 181 GLY A C 1
ATOM 1425 O O . GLY A 1 181 ? -10.062 1.9 3.312 1 96.38 181 GLY A O 1
ATOM 1426 N N . VAL A 1 182 ? -9.531 3.713 2.084 1 96.12 182 VAL A N 1
ATOM 1427 C CA . VAL A 1 182 ? -10.617 3.463 1.141 1 96.12 182 VAL A CA 1
ATOM 1428 C C . VAL A 1 182 ? -10.148 2.496 0.055 1 96.12 182 VAL A C 1
ATOM 1430 O O . VAL A 1 182 ? -10.734 1.43 -0.133 1 96.12 182 VAL A O 1
ATOM 1433 N N . PRO A 1 183 ? -9.023 2.857 -0.646 1 95.06 183 PRO A N 1
ATOM 1434 C CA . PRO A 1 183 ? -8.562 1.885 -1.64 1 95.06 183 PRO A CA 1
ATOM 1435 C C . PRO A 1 183 ? -8.219 0.53 -1.022 1 95.06 183 PRO A C 1
ATOM 1437 O O . PRO A 1 183 ? -8.484 -0.512 -1.629 1 95.06 183 PRO A O 1
ATOM 1440 N N . GLU A 1 184 ? -7.617 0.51 0.154 1 95.94 184 GLU A N 1
ATOM 1441 C CA . GLU A 1 184 ? -7.258 -0.72 0.854 1 95.94 184 GLU A CA 1
ATOM 1442 C C . GLU A 1 184 ? -8.492 -1.561 1.158 1 95.94 184 GLU A C 1
ATOM 1444 O O . GLU A 1 184 ? -8.508 -2.766 0.9 1 95.94 184 GLU A O 1
ATOM 1449 N N . MET A 1 185 ? -9.547 -0.932 1.625 1 94.12 185 MET A N 1
ATOM 1450 C CA . MET A 1 185 ? -10.781 -1.64 1.963 1 94.12 185 MET A CA 1
ATOM 1451 C C . MET A 1 185 ? -11.5 -2.107 0.704 1 94.12 185 MET A C 1
ATOM 1453 O O . MET A 1 185 ? -12.18 -3.139 0.717 1 94.12 185 MET A O 1
ATOM 1457 N N . ASP A 1 186 ? -11.359 -1.311 -0.312 1 92.31 186 ASP A N 1
ATOM 1458 C CA . ASP A 1 186 ? -11.922 -1.749 -1.584 1 92.31 186 ASP A CA 1
ATOM 1459 C C . ASP A 1 186 ? -11.375 -3.115 -1.988 1 92.31 186 ASP A C 1
ATOM 1461 O O . ASP A 1 186 ? -12.125 -3.982 -2.439 1 92.31 186 ASP A O 1
ATOM 1465 N N . LYS A 1 187 ? -10.062 -3.311 -1.854 1 90 187 LYS A N 1
ATOM 1466 C CA . LYS A 1 187 ? -9.445 -4.605 -2.127 1 90 187 LYS A CA 1
ATOM 1467 C C . LYS A 1 187 ? -10.094 -5.707 -1.295 1 90 187 LYS A C 1
ATOM 1469 O O . LYS A 1 187 ? -10.383 -6.793 -1.806 1 90 187 LYS A O 1
ATOM 1474 N N . TYR A 1 188 ? -10.32 -5.387 -0.021 1 92.12 188 TYR A N 1
ATOM 1475 C CA . TYR A 1 188 ? -10.953 -6.328 0.896 1 92.12 188 TYR A CA 1
ATOM 1476 C C . TYR A 1 188 ? -12.336 -6.727 0.4 1 92.12 188 TYR A C 1
ATOM 1478 O O . TYR A 1 188 ? -12.68 -7.914 0.384 1 92.12 188 TYR A O 1
ATOM 1486 N N . PHE A 1 189 ? -13.086 -5.727 -0.077 1 91.56 189 PHE A N 1
ATOM 1487 C CA . PHE A 1 189 ? -14.469 -5.969 -0.473 1 91.56 189 PHE A CA 1
ATOM 1488 C C . PHE A 1 189 ? -14.531 -6.77 -1.768 1 91.56 189 PHE A C 1
ATOM 1490 O O . PHE A 1 189 ? -15.438 -7.574 -1.964 1 91.56 189 PHE A O 1
ATOM 1497 N N . ARG A 1 190 ? -13.57 -6.559 -2.57 1 87.62 190 ARG A N 1
ATOM 1498 C CA . ARG A 1 190 ? -13.547 -7.258 -3.852 1 87.62 190 ARG A CA 1
ATOM 1499 C C . ARG A 1 190 ? -13.109 -8.711 -3.676 1 87.62 190 ARG A C 1
ATOM 1501 O O . ARG A 1 190 ? -13.547 -9.586 -4.422 1 87.62 190 ARG A O 1
ATOM 1508 N N . LEU A 1 191 ? -12.188 -8.906 -2.732 1 85.94 191 LEU A N 1
ATOM 1509 C CA . LEU A 1 191 ? -11.609 -10.227 -2.549 1 85.94 191 LEU A CA 1
ATOM 1510 C C . LEU A 1 191 ? -12.422 -11.039 -1.544 1 85.94 191 LEU A C 1
ATOM 1512 O O . LEU A 1 191 ? -12.227 -12.25 -1.407 1 85.94 191 LEU A O 1
ATOM 1516 N N . LYS A 1 192 ? -13.266 -10.438 -0.878 1 76 192 LYS A N 1
ATOM 1517 C CA . LYS A 1 192 ? -13.93 -11.125 0.226 1 76 192 LYS A CA 1
ATOM 1518 C C . LYS A 1 192 ? -14.344 -12.539 -0.173 1 76 192 LYS A C 1
ATOM 1520 O O . LYS A 1 192 ? -15.164 -12.719 -1.074 1 76 192 LYS A O 1
ATOM 1525 N N . PRO A 1 193 ? -13.516 -13.398 0.449 1 64.88 193 PRO A N 1
ATOM 1526 C CA . PRO A 1 193 ? -13.773 -14.812 0.151 1 64.88 193 PRO A CA 1
ATOM 1527 C C . PRO A 1 193 ? -15.148 -15.273 0.634 1 64.88 193 PRO A C 1
ATOM 1529 O O . PRO A 1 193 ? -15.641 -14.789 1.658 1 64.88 193 PRO A O 1
ATOM 1532 N N . GLU A 1 194 ? -15.883 -15.773 -0.253 1 64.44 194 GLU A N 1
ATOM 1533 C CA . GLU A 1 194 ? -17.172 -16.312 0.167 1 64.44 194 GLU A CA 1
ATOM 1534 C C . GLU A 1 194 ? -16.984 -17.641 0.895 1 64.44 194 GLU A C 1
ATOM 1536 O O . GLU A 1 194 ? -17.953 -18.406 1.04 1 64.44 194 GLU A O 1
ATOM 1541 N N . ILE A 1 195 ? -15.703 -17.953 1.248 1 65.81 195 ILE A N 1
ATOM 1542 C CA . ILE A 1 195 ? -15.664 -19.359 1.664 1 65.81 195 ILE A CA 1
ATOM 1543 C C . ILE A 1 195 ? -15.734 -19.438 3.188 1 65.81 195 ILE A C 1
ATOM 1545 O O . ILE A 1 195 ? -16.609 -20.125 3.736 1 65.81 195 ILE A O 1
ATOM 1549 N N . ASP A 1 196 ? -14.578 -19.016 4.059 1 80.06 196 ASP A N 1
ATOM 1550 C CA . ASP A 1 196 ? -14.586 -19.266 5.496 1 80.06 196 ASP A CA 1
ATOM 1551 C C . ASP A 1 196 ? -14.219 -18 6.281 1 80.06 196 ASP A C 1
ATOM 1553 O O . ASP A 1 196 ? -13.516 -17.141 5.766 1 80.06 196 ASP A O 1
ATOM 1557 N N . ASN A 1 197 ? -14.852 -17.891 7.438 1 84.62 197 ASN A N 1
ATOM 1558 C CA . ASN A 1 197 ? -14.727 -16.734 8.312 1 84.62 197 ASN A CA 1
ATOM 1559 C C . ASN A 1 197 ? -13.273 -16.484 8.703 1 84.62 197 ASN A C 1
ATOM 1561 O O . ASN A 1 197 ? -12.852 -15.336 8.836 1 84.62 197 ASN A O 1
ATOM 1565 N N . GLU A 1 198 ? -12.562 -17.5 8.812 1 86.62 198 GLU A N 1
ATOM 1566 C CA . GLU A 1 198 ? -11.164 -17.359 9.211 1 86.62 198 GLU A CA 1
ATOM 1567 C C . GLU A 1 198 ? -10.352 -16.656 8.133 1 86.62 198 GLU A C 1
ATOM 1569 O O . GLU A 1 198 ? -9.547 -15.773 8.438 1 86.62 198 GLU A O 1
ATOM 1574 N N . THR A 1 199 ? -10.609 -17.062 6.918 1 88.88 199 THR A N 1
ATOM 1575 C CA . THR A 1 199 ? -9.906 -16.453 5.797 1 88.88 199 THR A CA 1
ATOM 1576 C C . THR A 1 199 ? -10.289 -14.984 5.664 1 88.88 199 THR A C 1
ATOM 1578 O O . THR A 1 199 ? -9.43 -14.133 5.398 1 88.88 199 THR A O 1
ATOM 1581 N N . LYS A 1 200 ? -11.547 -14.727 5.969 1 91.12 200 LYS A N 1
ATOM 1582 C CA . LYS A 1 200 ? -12.039 -13.352 5.926 1 91.12 200 LYS A CA 1
ATOM 1583 C C . LYS A 1 200 ? -11.344 -12.484 6.973 1 91.12 200 LYS A C 1
ATOM 1585 O O . LYS A 1 200 ? -10.938 -11.359 6.68 1 91.12 200 LYS A O 1
ATOM 1590 N N . GLU A 1 201 ? -11.203 -12.984 8.125 1 92.56 201 GLU A N 1
ATOM 1591 C CA . GLU A 1 201 ? -10.562 -12.266 9.219 1 92.56 201 GLU A CA 1
ATOM 1592 C C . GLU A 1 201 ? -9.078 -12.023 8.93 1 92.56 201 GLU A C 1
ATOM 1594 O O . GLU A 1 201 ? -8.547 -10.961 9.25 1 92.56 201 GLU A O 1
ATOM 1599 N N . MET A 1 202 ? -8.43 -12.961 8.328 1 93 202 MET A N 1
ATOM 1600 C CA . MET A 1 202 ? -7.02 -12.836 7.988 1 93 202 MET A CA 1
ATOM 1601 C C . MET A 1 202 ? -6.809 -11.758 6.934 1 93 202 MET A C 1
ATOM 1603 O O . MET A 1 202 ? -5.883 -10.945 7.039 1 93 202 MET A O 1
ATOM 1607 N N . LEU A 1 203 ? -7.711 -11.82 5.965 1 94.81 203 LEU A N 1
ATOM 1608 C CA . LEU A 1 203 ? -7.625 -10.812 4.918 1 94.81 203 LEU A CA 1
ATOM 1609 C C . LEU A 1 203 ? -7.852 -9.414 5.492 1 94.81 203 LEU A C 1
ATOM 1611 O O . LEU A 1 203 ? -7.137 -8.469 5.152 1 94.81 203 LEU A O 1
ATOM 1615 N N . LEU A 1 204 ? -8.836 -9.289 6.359 1 95.31 204 LEU A N 1
ATOM 1616 C CA . LEU A 1 204 ? -9.094 -8.008 7.008 1 95.31 204 LEU A CA 1
ATOM 1617 C C . LEU A 1 204 ? -7.871 -7.531 7.785 1 95.31 204 LEU A C 1
ATOM 1619 O O . LEU A 1 204 ? -7.52 -6.352 7.738 1 95.31 204 LEU A O 1
ATOM 1623 N N . GLY A 1 205 ? -7.234 -8.43 8.484 1 96.69 205 GLY A N 1
ATOM 1624 C CA . GLY A 1 205 ? -6.012 -8.102 9.203 1 96.69 205 GLY A CA 1
ATOM 1625 C C . GLY A 1 205 ? -4.922 -7.551 8.305 1 96.69 205 GLY A C 1
ATOM 1626 O O . GLY A 1 205 ? -4.242 -6.586 8.656 1 96.69 205 GLY A O 1
ATOM 1627 N N . VAL A 1 206 ? -4.758 -8.133 7.133 1 96.88 206 VAL A N 1
ATOM 1628 C CA . VAL A 1 206 ? -3.754 -7.699 6.168 1 96.88 206 VAL A CA 1
ATOM 1629 C C . VAL A 1 206 ? -4.082 -6.293 5.672 1 96.88 206 VAL A C 1
ATOM 1631 O O . VAL A 1 206 ? -3.195 -5.445 5.562 1 96.88 206 VAL A O 1
ATOM 1634 N N . VAL A 1 207 ? -5.277 -6.059 5.434 1 97.06 207 VAL A N 1
ATOM 1635 C CA . VAL A 1 207 ? -5.734 -4.777 4.91 1 97.06 207 VAL A CA 1
ATOM 1636 C C . VAL A 1 207 ? -5.543 -3.689 5.965 1 97.06 207 VAL A C 1
ATOM 1638 O O . VAL A 1 207 ? -5.125 -2.572 5.648 1 97.06 207 VAL A O 1
ATOM 1641 N N . ILE A 1 208 ? -5.879 -3.994 7.188 1 97.88 208 ILE A N 1
ATOM 1642 C CA . ILE A 1 208 ? -5.672 -3.053 8.281 1 97.88 208 ILE A CA 1
ATOM 1643 C C . ILE A 1 208 ? -4.184 -2.717 8.398 1 97.88 208 ILE A C 1
ATOM 1645 O O . ILE A 1 208 ? -3.818 -1.556 8.586 1 97.88 208 ILE A O 1
ATOM 1649 N N . GLU A 1 209 ? -3.338 -3.684 8.242 1 98.12 209 GLU A N 1
ATOM 1650 C CA . GLU A 1 209 ? -1.897 -3.445 8.242 1 98.12 209 GLU A CA 1
ATOM 1651 C C . GLU A 1 209 ? -1.487 -2.549 7.078 1 98.12 209 GLU A C 1
ATOM 1653 O O . GLU A 1 209 ? -0.594 -1.711 7.219 1 98.12 209 GLU A O 1
ATOM 1658 N N . GLU A 1 210 ? -2.109 -2.799 5.977 1 98.31 210 GLU A N 1
ATOM 1659 C CA . GLU A 1 210 ? -1.844 -1.948 4.82 1 98.31 210 GLU A CA 1
ATOM 1660 C C . GLU A 1 210 ? -2.172 -0.489 5.125 1 98.31 210 GLU A C 1
ATOM 1662 O O . GLU A 1 210 ? -1.405 0.411 4.773 1 98.31 210 GLU A O 1
ATOM 1667 N N . ILE A 1 211 ? -3.248 -0.237 5.781 1 98.38 211 ILE A N 1
ATOM 1668 C CA . ILE A 1 211 ? -3.666 1.111 6.148 1 98.38 211 ILE A CA 1
ATOM 1669 C C . ILE A 1 211 ? -2.641 1.73 7.098 1 98.38 211 ILE A C 1
ATOM 1671 O O . ILE A 1 211 ? -2.266 2.895 6.938 1 98.38 211 ILE A O 1
ATOM 1675 N N . LYS A 1 212 ? -2.184 0.97 8.07 1 98.62 212 LYS A N 1
ATOM 1676 C CA . LYS A 1 212 ? -1.178 1.444 9.023 1 98.62 212 LYS A CA 1
ATOM 1677 C C . LYS A 1 212 ? 0.112 1.833 8.305 1 98.62 212 LYS A C 1
ATOM 1679 O O . LYS A 1 212 ? 0.673 2.9 8.562 1 98.62 212 LYS A O 1
ATOM 1684 N N . VAL A 1 213 ? 0.523 1.013 7.43 1 98.31 213 VAL A N 1
ATOM 1685 C CA . VAL A 1 213 ? 1.765 1.258 6.703 1 98.31 213 VAL A CA 1
ATOM 1686 C C . VAL A 1 213 ? 1.621 2.514 5.844 1 98.31 213 VAL A C 1
ATOM 1688 O O . VAL A 1 213 ? 2.498 3.381 5.852 1 98.31 213 VAL A O 1
ATOM 1691 N N . ASN A 1 214 ? 0.559 2.59 5.109 1 97.88 214 ASN A N 1
ATOM 1692 C CA . ASN A 1 214 ? 0.326 3.752 4.258 1 97.88 214 ASN A CA 1
ATOM 1693 C C . ASN A 1 214 ? 0.267 5.039 5.07 1 97.88 214 ASN A C 1
ATOM 1695 O O . ASN A 1 214 ? 0.69 6.098 4.602 1 97.88 214 ASN A O 1
ATOM 1699 N N . THR A 1 215 ? -0.299 4.945 6.277 1 98.12 215 THR A N 1
ATOM 1700 C CA . THR A 1 215 ? -0.343 6.098 7.172 1 98.12 215 THR A CA 1
ATOM 1701 C C . THR A 1 215 ? 1.063 6.504 7.602 1 98.12 215 THR A C 1
ATOM 1703 O O . THR A 1 215 ? 1.39 7.691 7.633 1 98.12 215 THR A O 1
ATOM 1706 N N . ARG A 1 216 ? 1.895 5.559 7.902 1 97.44 216 ARG A N 1
ATOM 1707 C CA . ARG A 1 216 ? 3.271 5.855 8.281 1 97.44 216 ARG A CA 1
ATOM 1708 C C . ARG A 1 216 ? 4.039 6.473 7.121 1 97.44 216 ARG A C 1
ATOM 1710 O O . ARG A 1 216 ? 4.855 7.375 7.316 1 97.44 216 ARG A O 1
ATOM 1717 N N . ILE A 1 217 ? 3.801 5.961 5.934 1 96.06 217 ILE A N 1
ATOM 1718 C CA . ILE A 1 217 ? 4.43 6.543 4.754 1 96.06 217 ILE A CA 1
ATOM 1719 C C . ILE A 1 217 ? 4.008 8.008 4.613 1 96.06 217 ILE A C 1
ATOM 1721 O O . ILE A 1 217 ? 4.832 8.867 4.312 1 96.06 217 ILE A O 1
ATOM 1725 N N . LEU A 1 218 ? 2.742 8.266 4.875 1 96.69 218 LEU A N 1
ATOM 1726 C CA . LEU A 1 218 ? 2.24 9.633 4.809 1 96.69 218 LEU A CA 1
ATOM 1727 C C . LEU A 1 218 ? 2.959 10.523 5.82 1 96.69 218 LEU A C 1
ATOM 1729 O O . LEU A 1 218 ? 3.322 11.664 5.504 1 96.69 218 LEU A O 1
ATOM 1733 N N . VAL A 1 219 ? 3.145 10.016 7.012 1 96.88 219 VAL A N 1
ATOM 1734 C CA . VAL A 1 219 ? 3.865 10.742 8.047 1 96.88 219 VAL A CA 1
ATOM 1735 C C . VAL A 1 219 ? 5.234 11.172 7.523 1 96.88 219 VAL A C 1
ATOM 1737 O O . VAL A 1 219 ? 5.613 12.336 7.633 1 96.88 219 VAL A O 1
ATOM 1740 N N . HIS A 1 220 ? 5.918 10.273 6.926 1 94.88 220 HIS A N 1
ATOM 1741 C CA . HIS A 1 220 ? 7.25 10.555 6.402 1 94.88 220 HIS A CA 1
ATOM 1742 C C . HIS A 1 220 ? 7.184 11.578 5.273 1 94.88 220 HIS A C 1
ATOM 1744 O O . HIS A 1 220 ? 8.031 12.469 5.184 1 94.88 220 HIS A O 1
ATOM 1750 N N . THR A 1 221 ? 6.191 11.438 4.43 1 94.75 221 THR A N 1
ATOM 1751 C CA . THR A 1 221 ? 6.027 12.352 3.309 1 94.75 221 THR A CA 1
ATOM 1752 C C . THR A 1 221 ? 5.785 13.773 3.805 1 94.75 221 THR A C 1
ATOM 1754 O O . THR A 1 221 ? 6.398 14.727 3.312 1 94.75 221 THR A O 1
ATOM 1757 N N . GLN A 1 222 ? 4.898 13.891 4.77 1 96.38 222 GLN A N 1
ATOM 1758 C CA . GLN A 1 222 ? 4.566 15.195 5.328 1 96.38 222 GLN A CA 1
ATOM 1759 C C . GLN A 1 222 ? 5.773 15.828 6.02 1 96.38 222 GLN A C 1
ATOM 1761 O O . GLN A 1 222 ? 6.059 17.016 5.824 1 96.38 222 GLN A O 1
ATOM 1766 N N . LEU A 1 223 ? 6.469 15.031 6.797 1 94.62 223 LEU A N 1
ATOM 1767 C CA . LEU A 1 223 ? 7.641 15.516 7.52 1 94.62 223 LEU A CA 1
ATOM 1768 C C . LEU A 1 223 ? 8.734 15.953 6.551 1 94.62 223 LEU A C 1
ATOM 1770 O O . LEU A 1 223 ? 9.375 16.984 6.758 1 94.62 223 LEU A O 1
ATOM 1774 N N . THR A 1 224 ? 8.945 15.156 5.512 1 92.38 224 THR A N 1
ATOM 1775 C CA . THR A 1 224 ? 9.953 15.484 4.512 1 92.38 224 THR A CA 1
ATOM 1776 C C . THR A 1 224 ? 9.664 16.844 3.877 1 92.38 224 THR A C 1
ATOM 1778 O O . THR A 1 224 ? 10.57 17.672 3.715 1 92.38 224 THR A O 1
ATOM 1781 N N . LYS A 1 225 ? 8.461 17.125 3.564 1 94.12 225 LYS A N 1
ATOM 1782 C CA . LYS A 1 225 ? 8.094 18.391 2.955 1 94.12 225 LYS A CA 1
ATOM 1783 C C . LYS A 1 225 ? 8.297 19.547 3.93 1 94.12 225 LYS A C 1
ATOM 1785 O O . LYS A 1 225 ? 8.781 20.609 3.545 1 94.12 225 LYS A O 1
ATOM 1790 N N . ILE A 1 226 ? 7.938 19.344 5.188 1 95.75 226 ILE A N 1
ATOM 1791 C CA . ILE A 1 226 ? 8.109 20.375 6.199 1 95.75 226 ILE A CA 1
ATOM 1792 C C . ILE A 1 226 ? 9.586 20.719 6.355 1 95.75 226 ILE A C 1
ATOM 1794 O O . ILE A 1 226 ? 9.961 21.891 6.418 1 95.75 226 ILE A O 1
ATOM 1798 N N . ARG A 1 227 ? 10.359 19.719 6.387 1 92.75 227 ARG A N 1
ATOM 1799 C CA . ARG A 1 227 ? 11.797 19.938 6.492 1 92.75 227 ARG A CA 1
ATOM 1800 C C . ARG A 1 227 ? 12.328 20.672 5.266 1 92.75 227 ARG A C 1
ATOM 1802 O O . ARG A 1 227 ? 13.219 21.516 5.383 1 92.75 227 ARG A O 1
ATOM 1809 N N . ARG A 1 228 ? 11.805 20.344 4.145 1 92.31 228 ARG A N 1
ATOM 1810 C CA . ARG A 1 228 ? 12.188 21.062 2.928 1 92.31 228 ARG A CA 1
ATOM 1811 C C . ARG A 1 228 ? 11.82 22.531 3.016 1 92.31 228 ARG A C 1
ATOM 1813 O O . ARG A 1 228 ? 12.586 23.391 2.578 1 92.31 228 ARG A O 1
ATOM 1820 N N . PHE A 1 229 ? 10.656 22.844 3.562 1 95.75 229 PHE A N 1
ATOM 1821 C CA . PHE A 1 229 ? 10.25 24.219 3.758 1 95.75 229 PHE A CA 1
ATOM 1822 C C . PHE A 1 229 ? 11.289 24.984 4.574 1 95.75 229 PHE A C 1
ATOM 1824 O O . PHE A 1 229 ? 11.625 26.125 4.25 1 95.75 229 PHE A O 1
ATOM 1831 N N . ARG A 1 230 ? 11.734 24.344 5.547 1 93.56 230 ARG A N 1
ATOM 1832 C CA . ARG A 1 230 ? 12.711 24.953 6.434 1 93.56 230 ARG A CA 1
ATOM 1833 C C . ARG A 1 230 ? 14.07 25.062 5.758 1 93.56 230 ARG A C 1
ATOM 1835 O O . ARG A 1 230 ? 14.648 26.156 5.68 1 93.56 230 ARG A O 1
ATOM 1842 N N . ASP A 1 231 ? 14.555 23.953 5.25 1 92 231 ASP A N 1
ATOM 1843 C CA . ASP A 1 231 ? 15.953 23.828 4.855 1 92 231 ASP A CA 1
ATOM 1844 C C . ASP A 1 231 ? 16.188 24.406 3.457 1 92 231 ASP A C 1
ATOM 1846 O O . ASP A 1 231 ? 17.234 24.984 3.184 1 92 231 ASP A O 1
ATOM 1850 N N . GLU A 1 232 ? 15.234 24.281 2.602 1 92.19 232 GLU A N 1
ATOM 1851 C CA . GLU A 1 232 ? 15.43 24.688 1.218 1 92.19 232 GLU A CA 1
ATOM 1852 C C . GLU A 1 232 ? 14.742 26.031 0.942 1 92.19 232 GLU A C 1
ATOM 1854 O O . GLU A 1 232 ? 15.297 26.891 0.256 1 92.19 232 GLU A O 1
ATOM 1859 N N . LEU A 1 233 ? 13.594 26.234 1.522 1 93.62 233 LEU A N 1
ATOM 1860 C CA . LEU A 1 233 ? 12.836 27.453 1.214 1 93.62 233 LEU A CA 1
ATOM 1861 C C . LEU A 1 233 ? 13.062 28.516 2.275 1 93.62 233 LEU A C 1
ATOM 1863 O O . LEU A 1 233 ? 12.656 29.672 2.102 1 93.62 233 LEU A O 1
ATOM 1867 N N . GLY A 1 234 ? 13.578 28.172 3.426 1 94.81 234 GLY A N 1
ATOM 1868 C CA . GLY A 1 234 ? 13.961 29.125 4.461 1 94.81 234 GLY A CA 1
ATOM 1869 C C . GLY A 1 234 ? 12.773 29.641 5.25 1 94.81 234 GLY A C 1
ATOM 1870 O O . GLY A 1 234 ? 12.812 30.766 5.766 1 94.81 234 GLY A O 1
ATOM 1871 N N . TRP A 1 235 ? 11.648 28.828 5.277 1 96.12 235 TRP A N 1
ATOM 1872 C CA . TRP A 1 235 ? 10.5 29.25 6.078 1 96.12 235 TRP A CA 1
ATOM 1873 C C . TRP A 1 235 ? 10.867 29.328 7.555 1 96.12 235 TRP A C 1
ATOM 1875 O O . TRP A 1 235 ? 11.578 28.453 8.07 1 96.12 235 TRP A O 1
ATOM 1885 N N . PRO A 1 236 ? 10.484 30.453 8.219 1 95.81 236 PRO A N 1
ATOM 1886 C CA . PRO A 1 236 ? 10.734 30.531 9.656 1 95.81 236 PRO A CA 1
ATOM 1887 C C . PRO A 1 236 ? 9.773 29.672 10.477 1 95.81 236 PRO A C 1
ATOM 1889 O O . PRO A 1 236 ? 8.852 30.188 11.102 1 95.81 236 PRO A O 1
ATOM 1892 N N . LEU A 1 237 ? 9.992 28.422 10.602 1 97.12 237 LEU A N 1
ATOM 1893 C CA . LEU A 1 237 ? 9.133 27.469 11.305 1 97.12 237 LEU A CA 1
ATOM 1894 C C . LEU A 1 237 ? 9.453 27.453 12.797 1 97.12 237 LEU A C 1
ATOM 1896 O O . LEU A 1 237 ? 10.617 27.328 13.188 1 97.12 237 LEU A O 1
ATOM 1900 N N . TYR A 1 238 ? 8.492 27.625 13.586 1 98.06 238 TYR A N 1
ATOM 1901 C CA . TYR A 1 238 ? 8.625 27.406 15.023 1 98.06 238 TYR A CA 1
ATOM 1902 C C . TYR A 1 238 ? 8.273 25.984 15.398 1 98.06 238 TYR A C 1
ATOM 1904 O O . TYR A 1 238 ? 7.094 25.625 15.477 1 98.06 238 TYR A O 1
ATOM 1912 N N . ARG A 1 239 ? 9.234 25.219 15.695 1 98.06 239 ARG A N 1
ATOM 1913 C CA . ARG A 1 239 ? 9.031 23.797 15.992 1 98.06 239 ARG A CA 1
ATOM 1914 C C . ARG A 1 239 ? 8.602 23.594 17.438 1 98.06 239 ARG A C 1
ATOM 1916 O O . ARG A 1 239 ? 9.25 24.109 18.359 1 98.06 239 ARG A O 1
ATOM 1923 N N . ILE A 1 240 ? 7.531 22.938 17.609 1 98.38 240 ILE A N 1
ATOM 1924 C CA . ILE A 1 240 ? 7.039 22.516 18.922 1 98.38 240 ILE A CA 1
ATOM 1925 C C . ILE A 1 240 ? 7.105 21 19.031 1 98.38 240 ILE A C 1
ATOM 1927 O O . ILE A 1 240 ? 6.441 20.281 18.281 1 98.38 240 ILE A O 1
ATOM 1931 N N . ASP A 1 241 ? 7.93 20.516 19.953 1 98.12 241 ASP A N 1
ATOM 1932 C CA . ASP A 1 241 ? 8.086 19.078 20.141 1 98.12 241 ASP A CA 1
ATOM 1933 C C . ASP A 1 241 ? 7.035 18.531 21.109 1 98.12 241 ASP A C 1
ATOM 1935 O O . ASP A 1 241 ? 7.094 18.797 22.312 1 98.12 241 ASP A O 1
ATOM 1939 N N . ALA A 1 242 ? 6.137 17.781 20.594 1 98.31 242 ALA A N 1
ATOM 1940 C CA . ALA A 1 242 ? 5.039 17.25 21.406 1 98.31 242 ALA A CA 1
ATOM 1941 C C . ALA A 1 242 ? 5.297 15.805 21.797 1 98.31 242 ALA A C 1
ATOM 1943 O O . ALA A 1 242 ? 4.383 15.109 22.25 1 98.31 242 ALA A O 1
ATOM 1944 N N . THR A 1 243 ? 6.48 15.203 21.672 1 98.19 243 THR A N 1
ATOM 1945 C CA . THR A 1 243 ? 6.809 13.797 21.859 1 98.19 243 THR A CA 1
ATOM 1946 C C . THR A 1 243 ? 6.41 13.328 23.25 1 98.19 243 THR A C 1
ATOM 1948 O O . THR A 1 243 ? 5.781 12.273 23.406 1 98.19 243 THR A O 1
ATOM 1951 N N . CYS A 1 244 ? 6.715 14.117 24.25 1 97.19 244 CYS A N 1
ATOM 1952 C CA . CYS A 1 244 ? 6.492 13.711 25.625 1 97.19 244 CYS A CA 1
ATOM 1953 C C . CYS A 1 244 ? 5.008 13.531 25.906 1 97.19 244 CYS A C 1
ATOM 1955 O O . CYS A 1 244 ? 4.625 12.719 26.75 1 97.19 244 CYS A O 1
ATOM 1957 N N . VAL A 1 245 ? 4.152 14.273 25.219 1 97.81 245 VAL A N 1
ATOM 1958 C CA . VAL A 1 245 ? 2.705 14.188 25.391 1 97.81 245 VAL A CA 1
ATOM 1959 C C . VAL A 1 245 ? 2.227 12.781 25.031 1 97.81 245 VAL A C 1
ATOM 1961 O O . VAL A 1 245 ? 1.407 12.195 25.75 1 97.81 245 VAL A O 1
ATOM 1964 N N . PHE A 1 246 ? 2.812 12.211 24.016 1 97.12 246 PHE A N 1
ATOM 1965 C CA . PHE A 1 246 ? 2.355 10.938 23.453 1 97.12 246 PHE A CA 1
ATOM 1966 C C . PHE A 1 246 ? 2.945 9.766 24.234 1 97.12 246 PHE A C 1
ATOM 1968 O O . PHE A 1 246 ? 2.508 8.625 24.062 1 97.12 246 PHE A O 1
ATOM 1975 N N . GLU A 1 247 ? 3.924 10.047 25.016 1 96.38 247 GLU A N 1
ATOM 1976 C CA . GLU A 1 247 ? 4.551 9.008 25.828 1 96.38 247 GLU A CA 1
ATOM 1977 C C . GLU A 1 247 ? 3.842 8.859 27.172 1 96.38 247 GLU A C 1
ATOM 1979 O O . GLU A 1 247 ? 4.137 7.938 27.938 1 96.38 247 GLU A O 1
ATOM 1984 N N . LYS A 1 248 ? 2.947 9.742 27.438 1 92.88 248 LYS A N 1
ATOM 1985 C CA . LYS A 1 248 ? 2.195 9.742 28.688 1 92.88 248 LYS A CA 1
ATOM 1986 C C . LYS A 1 248 ? 0.731 9.383 28.453 1 92.88 248 LYS A C 1
ATOM 1988 O O . LYS A 1 248 ? 0.303 9.227 27.312 1 92.88 248 LYS A O 1
ATOM 1993 N N . GLY A 1 249 ? -0.012 9.211 29.609 1 89.56 249 GLY A N 1
ATOM 1994 C CA . GLY A 1 249 ? -1.431 8.906 29.516 1 89.56 249 GLY A CA 1
ATOM 1995 C C . GLY A 1 249 ? -2.279 9.672 30.5 1 89.56 249 GLY A C 1
ATOM 1996 O O . GLY A 1 249 ? -1.758 10.227 31.469 1 89.56 249 GLY A O 1
ATOM 1997 N N . GLY A 1 250 ? -3.479 9.844 30.188 1 91.25 250 GLY A N 1
ATOM 1998 C CA . GLY A 1 250 ? -4.43 10.438 31.109 1 91.25 250 GLY A CA 1
ATOM 1999 C C . GLY A 1 250 ? -4.113 11.875 31.453 1 91.25 250 GLY A C 1
ATOM 2000 O O . GLY A 1 250 ? -3.844 12.688 30.562 1 91.25 250 GLY A O 1
ATOM 2001 N N . ASP A 1 251 ? -4.129 12.18 32.656 1 93.81 251 ASP A N 1
ATOM 2002 C CA . ASP A 1 251 ? -3.955 13.547 33.125 1 93.81 251 ASP A CA 1
ATOM 2003 C C . ASP A 1 251 ? -2.527 14.031 32.906 1 93.81 251 ASP A C 1
ATOM 2005 O O . ASP A 1 251 ? -2.303 15.219 32.656 1 93.81 251 ASP A O 1
ATOM 2009 N N . GLU A 1 252 ? -1.657 13.102 32.938 1 95.75 252 GLU A N 1
ATOM 2010 C CA . GLU A 1 252 ? -0.264 13.477 32.719 1 95.75 252 GLU A CA 1
ATOM 2011 C C . GLU A 1 252 ? -0.041 13.945 31.281 1 95.75 252 GLU A C 1
ATOM 2013 O O . GLU A 1 252 ? 0.73 14.875 31.031 1 95.75 252 GLU A O 1
ATOM 2018 N N . ALA A 1 253 ? -0.686 13.336 30.359 1 96.5 253 ALA A N 1
ATOM 2019 C CA . ALA A 1 253 ? -0.606 13.75 28.953 1 96.5 253 ALA A CA 1
ATOM 2020 C C . ALA A 1 253 ? -1.213 15.141 28.766 1 96.5 253 ALA A C 1
ATOM 2022 O O . ALA A 1 253 ? -0.662 15.969 28.031 1 96.5 253 ALA A O 1
ATOM 2023 N N . ASN A 1 254 ? -2.301 15.383 29.453 1 96.62 254 ASN A N 1
ATOM 2024 C CA . ASN A 1 254 ? -2.953 16.688 29.359 1 96.62 254 ASN A CA 1
ATOM 2025 C C . ASN A 1 254 ? -2.074 17.797 29.922 1 96.62 254 ASN A C 1
ATOM 2027 O O . ASN A 1 254 ? -2 18.891 29.359 1 96.62 254 ASN A O 1
ATOM 2031 N N . HIS A 1 255 ? -1.492 17.453 31.031 1 96.94 255 HIS A N 1
ATOM 2032 C CA . HIS A 1 255 ? -0.585 18.422 31.625 1 96.94 255 HIS A CA 1
ATOM 2033 C C . HIS A 1 255 ? 0.612 18.703 30.719 1 96.94 255 HIS A C 1
ATOM 2035 O O . HIS A 1 255 ? 1.02 19.844 30.547 1 96.94 255 HIS A O 1
ATOM 2041 N N . ALA A 1 256 ? 1.132 17.625 30.219 1 97.88 256 ALA A N 1
ATOM 2042 C CA . ALA A 1 256 ? 2.256 17.766 29.297 1 97.88 256 ALA A CA 1
ATOM 2043 C C . ALA A 1 256 ? 1.858 18.594 28.078 1 97.88 256 ALA A C 1
ATOM 2045 O O . ALA A 1 256 ? 2.637 19.422 27.594 1 97.88 256 ALA A O 1
ATOM 2046 N N . TRP A 1 257 ? 0.705 18.391 27.562 1 98.38 257 TRP A N 1
ATOM 2047 C CA . TRP A 1 257 ? 0.207 19.141 26.406 1 98.38 257 TRP A CA 1
ATOM 2048 C C . TRP A 1 257 ? 0.149 20.625 26.719 1 98.38 257 TRP A C 1
ATOM 2050 O O . TRP A 1 257 ? 0.643 21.453 25.953 1 98.38 257 TRP A O 1
ATOM 2060 N N . GLU A 1 258 ? -0.419 20.953 27.859 1 97.88 258 GLU A N 1
ATOM 2061 C CA . GLU A 1 258 ? -0.554 22.359 28.266 1 97.88 258 GLU A CA 1
ATOM 2062 C C . GLU A 1 258 ? 0.811 23.016 28.391 1 97.88 258 GLU A C 1
ATOM 2064 O O . GLU A 1 258 ? 1.013 24.141 27.906 1 97.88 258 GLU A O 1
ATOM 2069 N N . GLU A 1 259 ? 1.692 22.297 28.938 1 97.81 259 GLU A N 1
ATOM 2070 C CA . GLU A 1 259 ? 2.982 22.859 29.312 1 97.81 259 GLU A CA 1
ATOM 2071 C C . GLU A 1 259 ? 3.916 22.953 28.094 1 97.81 259 GLU A C 1
ATOM 2073 O O . GLU A 1 259 ? 4.656 23.922 27.953 1 97.81 259 GLU A O 1
ATOM 2078 N N . PHE A 1 260 ? 3.852 21.938 27.25 1 97.75 260 PHE A N 1
ATOM 2079 C CA . PHE A 1 260 ? 4.91 21.844 26.266 1 97.75 260 PHE A CA 1
ATOM 2080 C C . PHE A 1 260 ? 4.371 22.125 24.859 1 97.75 260 PHE A C 1
ATOM 2082 O O . PHE A 1 260 ? 5.145 22.297 23.922 1 97.75 260 PHE A O 1
ATOM 2089 N N . VAL A 1 261 ? 3.082 22.203 24.688 1 98.62 261 VAL A N 1
ATOM 2090 C CA . VAL A 1 261 ? 2.529 22.422 23.359 1 98.62 261 VAL A CA 1
ATOM 2091 C C . VAL A 1 261 ? 1.679 23.688 23.344 1 98.62 261 VAL A C 1
ATOM 2093 O O . VAL A 1 261 ? 2.025 24.672 22.688 1 98.62 261 VAL A O 1
ATOM 2096 N N . ALA A 1 262 ? 0.619 23.766 24.172 1 98.25 262 ALA A N 1
ATOM 2097 C CA . ALA A 1 262 ? -0.342 24.859 24.141 1 98.25 262 ALA A CA 1
ATOM 2098 C C . ALA A 1 262 ? 0.313 26.172 24.562 1 98.25 262 ALA A C 1
ATOM 2100 O O . ALA A 1 262 ? 0.269 27.156 23.828 1 98.25 262 ALA A O 1
ATOM 2101 N N . LYS A 1 263 ? 0.979 26.219 25.688 1 98.06 263 LYS A N 1
ATOM 2102 C CA . LYS A 1 263 ? 1.55 27.438 26.234 1 98.06 263 LYS A CA 1
ATOM 2103 C C . LYS A 1 263 ? 2.643 28 25.312 1 98.06 263 LYS A C 1
ATOM 2105 O O . LYS A 1 263 ? 2.619 29.172 24.953 1 98.06 263 LYS A O 1
ATOM 2110 N N . PRO A 1 264 ? 3.555 27.109 24.969 1 98.19 264 PRO A N 1
ATOM 2111 C CA . PRO A 1 264 ? 4.582 27.641 24.062 1 98.19 264 PRO A CA 1
ATOM 2112 C C . PRO A 1 264 ? 4 28.156 22.75 1 98.19 264 PRO A C 1
ATOM 2114 O O . PRO A 1 264 ? 4.465 29.172 22.219 1 98.19 264 PRO A O 1
ATOM 2117 N N . SER A 1 265 ? 3.07 27.516 22.172 1 98.56 265 SER A N 1
ATOM 2118 C CA . SER A 1 265 ? 2.449 27.953 20.922 1 98.56 265 SER A CA 1
ATOM 2119 C C . SER A 1 265 ? 1.73 29.281 21.078 1 98.56 265 SER A C 1
ATOM 2121 O O . SER A 1 265 ? 1.81 30.141 20.203 1 98.56 265 SER A O 1
ATOM 2123 N N . MET A 1 266 ? 1.05 29.422 22.188 1 97.94 266 MET A N 1
ATOM 2124 C CA . MET A 1 266 ? 0.367 30.672 22.5 1 97.94 266 MET A CA 1
ATOM 2125 C C . MET A 1 266 ? 1.36 31.828 22.594 1 97.94 266 MET A C 1
ATOM 2127 O O . MET A 1 266 ? 1.086 32.938 22.109 1 97.94 266 MET A O 1
ATOM 2131 N N . ALA A 1 267 ? 2.447 31.516 23.219 1 97.5 267 ALA A N 1
ATOM 2132 C CA . ALA A 1 267 ? 3.48 32.531 23.359 1 97.5 267 ALA A CA 1
ATOM 2133 C C . ALA A 1 267 ? 3.998 33 21.984 1 97.5 267 ALA A C 1
ATOM 2135 O O . ALA A 1 267 ? 4.176 34.188 21.75 1 97.5 267 ALA A O 1
ATOM 2136 N N . VAL A 1 268 ? 4.195 32.062 21.141 1 97.25 268 VAL A N 1
ATOM 2137 C CA . VAL A 1 268 ? 4.699 32.344 19.812 1 97.25 268 VAL A CA 1
ATOM 2138 C C . VAL A 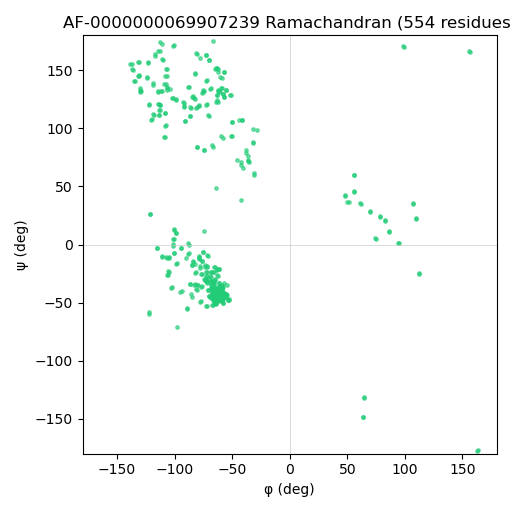1 268 ? 3.691 33.188 19.047 1 97.25 268 VAL A C 1
ATOM 2140 O O . VAL A 1 268 ? 4.059 34.219 18.438 1 97.25 268 VAL A O 1
ATOM 2143 N N . VAL A 1 269 ? 2.445 32.812 19.062 1 97.56 269 VAL A N 1
ATOM 2144 C CA . VAL A 1 269 ? 1.398 33.531 18.328 1 97.56 269 VAL A CA 1
ATOM 2145 C C . VAL A 1 269 ? 1.21 34.938 18.922 1 97.56 269 VAL A C 1
ATOM 2147 O O . VAL A 1 269 ? 1.007 35.875 18.188 1 97.56 269 VAL A O 1
ATOM 2150 N N . ASN A 1 270 ? 1.319 35.031 20.234 1 96.12 270 ASN A N 1
ATOM 2151 C CA . ASN A 1 270 ? 1.194 36.344 20.891 1 96.12 270 ASN A CA 1
ATOM 2152 C C . ASN A 1 270 ? 2.275 37.312 20.422 1 96.12 270 ASN A C 1
ATOM 2154 O O . ASN A 1 270 ? 1.983 38.469 20.109 1 96.12 270 ASN A O 1
ATOM 2158 N N . VAL A 1 271 ? 3.496 36.844 20.422 1 95.5 271 VAL A N 1
ATOM 2159 C CA . VAL A 1 271 ? 4.609 37.688 19.969 1 95.5 271 VAL A CA 1
ATOM 2160 C C . VAL A 1 271 ? 4.406 38.062 18.516 1 95.5 271 VAL A C 1
ATOM 2162 O O . VAL A 1 271 ? 4.625 39.219 18.125 1 95.5 271 VAL A O 1
ATOM 2165 N N . PHE A 1 272 ? 3.973 37.219 17.703 1 95.62 272 PHE A N 1
ATOM 2166 C CA . PHE A 1 272 ? 3.734 37.438 16.281 1 95.62 272 PHE A CA 1
ATOM 2167 C C . PHE A 1 272 ? 2.66 38.5 16.062 1 95.62 272 PHE A C 1
ATOM 2169 O O . PHE A 1 272 ? 2.807 39.375 15.211 1 95.62 272 PHE A O 1
ATOM 2176 N N . LEU A 1 273 ? 1.572 38.438 16.875 1 93.81 273 LEU A N 1
ATOM 2177 C CA . LEU A 1 273 ? 0.441 39.344 16.703 1 93.81 273 LEU A CA 1
ATOM 2178 C C . LEU A 1 273 ? 0.768 40.719 17.25 1 93.81 273 LEU A C 1
ATOM 2180 O O . LEU A 1 273 ? 0.223 41.719 16.781 1 93.81 273 LEU A O 1
ATOM 2184 N N . GLU A 1 274 ? 1.712 40.844 18.234 1 88.75 274 GLU A N 1
ATOM 2185 C CA . GLU A 1 274 ? 2.09 42.125 18.828 1 88.75 274 GLU A CA 1
ATOM 2186 C C . GLU A 1 274 ? 3.168 42.812 18.016 1 88.75 274 GLU A C 1
ATOM 2188 O O . GLU A 1 274 ? 3.311 44.031 18.078 1 88.75 274 GLU A O 1
ATOM 2193 N N . ASP A 1 275 ? 4.148 42.031 17.578 1 73.31 275 ASP A N 1
ATOM 2194 C CA . ASP A 1 275 ? 5.238 42.625 16.812 1 73.31 275 ASP A CA 1
ATOM 2195 C C . ASP A 1 275 ? 4.703 43.562 15.75 1 73.31 275 ASP A C 1
ATOM 2197 O O . ASP A 1 275 ? 3.912 43.188 14.891 1 73.31 275 ASP A O 1
ATOM 2201 N N . LYS A 1 276 ? 4.238 44.719 16.406 1 59.28 276 LYS A N 1
ATOM 2202 C CA . LYS A 1 276 ? 3.955 45.875 15.562 1 59.28 276 LYS A CA 1
ATOM 2203 C C . LYS A 1 276 ? 5.203 46.312 14.805 1 59.28 276 LYS A C 1
ATOM 2205 O O . LYS A 1 276 ? 6.301 46.312 15.359 1 59.28 276 LYS A O 1
ATOM 2210 N N . LYS A 1 277 ? 5.582 45.938 13.57 1 49.03 277 LYS A N 1
ATOM 2211 C CA . LYS A 1 277 ? 6.629 46.719 12.922 1 49.03 277 LYS A CA 1
ATOM 2212 C C . LYS A 1 277 ? 6.57 48.188 13.344 1 49.03 277 LYS A C 1
ATOM 2214 O O . LYS A 1 277 ? 5.523 48.812 13.227 1 49.03 277 LYS A O 1
ATOM 2219 N N . MET A 1 278 ? 7.234 48.469 14.43 1 37.09 278 MET A N 1
ATOM 2220 C CA . MET A 1 278 ? 7.527 49.875 14.742 1 37.09 278 MET A CA 1
ATOM 2221 C C . MET A 1 278 ? 7.641 50.719 13.477 1 37.09 278 MET A C 1
ATOM 2223 O O . MET A 1 278 ? 8.461 50.406 12.602 1 37.09 278 MET A O 1
ATOM 2227 N N . VAL A 1 279 ? 6.621 51.406 13.133 1 33.53 279 VAL A N 1
ATOM 2228 C CA . VAL A 1 279 ? 6.867 52.688 12.438 1 33.53 279 VAL A CA 1
ATOM 2229 C C . VAL A 1 279 ? 7.516 53.656 13.391 1 33.53 279 VAL A C 1
ATOM 2231 O O . VAL A 1 279 ? 7.117 53.781 14.555 1 33.53 279 VAL A O 1
ATOM 2234 N N . MET B 1 1 ? -21.625 -50.656 -39.625 1 33 1 MET B N 1
ATOM 2235 C CA . MET B 1 1 ? -20.328 -50 -39.781 1 33 1 MET B CA 1
ATOM 2236 C C . MET B 1 1 ? -20.141 -48.875 -38.75 1 33 1 MET B C 1
ATOM 2238 O O . MET B 1 1 ? -20.812 -47.844 -38.812 1 33 1 MET B O 1
ATOM 2242 N N . GLY B 1 2 ? -20 -49.156 -37.469 1 36.16 2 GLY B N 1
ATOM 2243 C CA . GLY B 1 2 ? -19.922 -48.219 -36.344 1 36.16 2 GLY B CA 1
ATOM 2244 C C . GLY B 1 2 ? -18.891 -47.125 -36.562 1 36.16 2 GLY B C 1
ATOM 2245 O O . GLY B 1 2 ? -17.75 -47.406 -36.969 1 36.16 2 GLY B O 1
ATOM 2246 N N . SER B 1 3 ? -19.312 -45.969 -37.094 1 38.12 3 SER B N 1
ATOM 2247 C CA . SER B 1 3 ? -18.391 -44.844 -37.188 1 38.12 3 SER B CA 1
ATOM 2248 C C . SER B 1 3 ? -17.453 -44.781 -36 1 38.12 3 SER B C 1
ATOM 2250 O O . SER B 1 3 ? -17.922 -44.656 -34.844 1 38.12 3 SER B O 1
ATOM 2252 N N . MET B 1 4 ? -16.453 -45.562 -35.875 1 37.78 4 MET B N 1
ATOM 2253 C CA . MET B 1 4 ? -15.391 -45.406 -34.906 1 37.78 4 MET B CA 1
ATOM 2254 C C . MET B 1 4 ? -14.992 -43.938 -34.781 1 37.78 4 MET B C 1
ATOM 2256 O O . MET B 1 4 ? -14.367 -43.375 -35.688 1 37.78 4 MET B O 1
ATOM 2260 N N . THR B 1 5 ? -15.82 -43.062 -34.312 1 40.44 5 THR B N 1
ATOM 2261 C CA . THR B 1 5 ? -15.328 -41.719 -34 1 40.44 5 THR B CA 1
ATOM 2262 C C . THR B 1 5 ? -13.906 -41.781 -33.469 1 40.44 5 THR B C 1
ATOM 2264 O O . THR B 1 5 ? -13.664 -42.375 -32.406 1 40.44 5 THR B O 1
ATOM 2267 N N . THR B 1 6 ? -12.93 -42.062 -34.188 1 41.12 6 THR B N 1
ATOM 2268 C CA . THR B 1 6 ? -11.531 -41.875 -33.812 1 41.12 6 THR B CA 1
ATOM 2269 C C . THR B 1 6 ? -11.375 -40.688 -32.875 1 41.12 6 THR B C 1
ATOM 2271 O O . THR B 1 6 ? -11.602 -39.531 -33.25 1 41.12 6 THR B O 1
ATOM 2274 N N . GLN B 1 7 ? -11.977 -40.656 -31.75 1 46.25 7 GLN B N 1
ATOM 2275 C CA . GLN B 1 7 ? -11.719 -39.594 -30.781 1 46.25 7 GLN B CA 1
ATOM 2276 C C . GLN B 1 7 ? -10.242 -39.219 -30.766 1 46.25 7 GLN B C 1
ATOM 2278 O O . GLN B 1 7 ? -9.375 -40.062 -30.516 1 46.25 7 GLN B O 1
ATOM 2283 N N . PHE B 1 8 ? -9.805 -38.438 -31.656 1 53.78 8 PHE B N 1
ATOM 2284 C CA . PHE B 1 8 ? -8.453 -37.906 -31.75 1 53.78 8 PHE B CA 1
ATOM 2285 C C . PHE B 1 8 ? -7.914 -37.5 -30.391 1 53.78 8 PHE B C 1
ATOM 2287 O O . PHE B 1 8 ? -8.625 -36.906 -29.594 1 53.78 8 PHE B O 1
ATOM 2294 N N . LEU B 1 9 ? -6.977 -38.281 -29.844 1 71.06 9 LEU B N 1
ATOM 2295 C CA . LEU B 1 9 ? -6.301 -38.094 -28.578 1 71.06 9 LEU B CA 1
ATOM 2296 C C . LEU B 1 9 ? -5.75 -36.656 -28.484 1 71.06 9 LEU B C 1
ATOM 2298 O O . LEU B 1 9 ? -4.988 -36.219 -29.344 1 71.06 9 LEU B O 1
ATOM 2302 N N . LYS B 1 10 ? -6.363 -35.812 -27.719 1 85 10 LYS B N 1
ATOM 2303 C CA . LYS B 1 10 ? -5.902 -34.438 -27.516 1 85 10 LYS B CA 1
ATOM 2304 C C . LYS B 1 10 ? -4.504 -34.438 -26.906 1 85 10 LYS B C 1
ATOM 2306 O O . LYS B 1 10 ? -4.125 -35.344 -26.172 1 85 10 LYS B O 1
ATOM 2311 N N . ASN B 1 11 ? -3.752 -33.469 -27.344 1 92.06 11 ASN B N 1
ATOM 2312 C CA . ASN B 1 11 ? -2.492 -33.219 -26.656 1 92.06 11 ASN B CA 1
ATOM 2313 C C . ASN B 1 11 ? -2.723 -32.812 -25.203 1 92.06 11 ASN B C 1
ATOM 2315 O O . ASN B 1 11 ? -3.791 -32.312 -24.859 1 92.06 11 ASN B O 1
ATOM 2319 N N . LYS B 1 12 ? -1.756 -33.188 -24.375 1 96.38 12 LYS B N 1
ATOM 2320 C CA . LYS B 1 12 ? -1.927 -33 -22.938 1 96.38 12 LYS B CA 1
ATOM 2321 C C . LYS B 1 12 ? -1.058 -31.875 -22.406 1 96.38 12 LYS B C 1
ATOM 2323 O O . LYS B 1 12 ? 0.087 -31.703 -22.844 1 96.38 12 LYS B O 1
ATOM 2328 N N . VAL B 1 13 ? -1.576 -31.062 -21.547 1 98.06 13 VAL B N 1
ATOM 2329 C CA . VAL B 1 13 ? -0.877 -29.953 -20.922 1 98.06 13 VAL B CA 1
ATOM 2330 C C . VAL B 1 13 ? -1.076 -30 -19.406 1 98.06 13 VAL B C 1
ATOM 2332 O O . VAL B 1 13 ? -2.193 -30.203 -18.938 1 98.06 13 VAL B O 1
ATOM 2335 N N . VAL B 1 14 ? -0.005 -29.844 -18.641 1 98.5 14 VAL B N 1
ATOM 2336 C CA . VAL B 1 14 ? -0.061 -29.828 -17.188 1 98.5 14 VAL B CA 1
ATOM 2337 C C . VAL B 1 14 ? 0.084 -28.406 -16.672 1 98.5 14 VAL B C 1
ATOM 2339 O O . VAL B 1 14 ? 0.935 -27.641 -17.141 1 98.5 14 VAL B O 1
ATOM 2342 N N . PHE B 1 15 ? -0.755 -28.031 -15.758 1 98.75 15 PHE B N 1
ATOM 2343 C CA . PHE B 1 15 ? -0.691 -26.734 -15.094 1 98.75 15 PHE B CA 1
ATOM 2344 C C . PHE B 1 15 ? -0.317 -26.906 -13.625 1 98.75 15 PHE B C 1
ATOM 2346 O O . PHE B 1 15 ? -0.857 -27.766 -12.938 1 98.75 15 PHE B O 1
ATOM 2353 N N . ILE B 1 16 ? 0.613 -26.141 -13.172 1 98.69 16 ILE B N 1
ATOM 2354 C CA . ILE B 1 16 ? 0.92 -26.016 -11.75 1 98.69 16 ILE B CA 1
ATOM 2355 C C . ILE B 1 16 ? 0.574 -24.609 -11.266 1 98.69 16 ILE B C 1
ATOM 2357 O O . ILE B 1 16 ? 1.215 -23.625 -11.672 1 98.69 16 ILE B O 1
ATOM 2361 N N . MET B 1 17 ? -0.412 -24.531 -10.461 1 98.31 17 MET B N 1
ATOM 2362 C CA . MET B 1 17 ? -0.913 -23.266 -9.953 1 98.31 17 MET B CA 1
ATOM 2363 C C . MET B 1 17 ? -0.754 -23.172 -8.438 1 98.31 17 MET B C 1
ATOM 2365 O O . MET B 1 17 ? -0.586 -24.188 -7.77 1 98.31 17 MET B O 1
ATOM 2369 N N . GLY B 1 18 ? -0.83 -22.016 -7.902 1 98 18 GLY B N 1
ATOM 2370 C CA . GLY B 1 18 ? -0.695 -21.734 -6.48 1 98 18 GLY B CA 1
ATOM 2371 C C . GLY B 1 18 ? -0.26 -20.297 -6.203 1 98 18 GLY B C 1
ATOM 2372 O O . GLY B 1 18 ? 0.17 -19.594 -7.109 1 98 18 GLY B O 1
ATOM 2373 N N . ALA B 1 19 ? -0.422 -19.984 -4.992 1 97.62 19 ALA B N 1
ATOM 2374 C CA . ALA B 1 19 ? -0.008 -18.641 -4.59 1 97.62 19 ALA B CA 1
ATOM 2375 C C . ALA B 1 19 ? 1.512 -18.5 -4.609 1 97.62 19 ALA B C 1
ATOM 2377 O O . ALA B 1 19 ? 2.229 -19.5 -4.629 1 97.62 19 ALA B O 1
ATOM 2378 N N . THR B 1 20 ? 1.961 -17.281 -4.699 1 97.25 20 THR B N 1
ATOM 2379 C CA . THR B 1 20 ? 3.395 -17.031 -4.621 1 97.25 20 THR B CA 1
ATOM 2380 C C . THR B 1 20 ? 3.977 -17.625 -3.338 1 97.25 20 THR B C 1
ATOM 2382 O O . THR B 1 20 ? 3.334 -17.594 -2.287 1 97.25 20 THR B O 1
ATOM 2385 N N . GLY B 1 21 ? 5.059 -18.312 -3.465 1 96.06 21 GLY B N 1
ATOM 2386 C CA . GLY B 1 21 ? 5.762 -18.828 -2.303 1 96.06 21 GLY B CA 1
ATOM 2387 C C . GLY B 1 21 ? 5.379 -20.266 -1.963 1 96.06 21 GLY B C 1
ATOM 2388 O O . GLY B 1 21 ? 5.914 -20.844 -1.018 1 96.06 21 GLY B O 1
ATOM 2389 N N . THR B 1 22 ? 4.539 -20.859 -2.705 1 98 22 THR B N 1
ATOM 2390 C CA . THR B 1 22 ? 4.051 -22.188 -2.322 1 98 22 THR B CA 1
ATOM 2391 C C . THR B 1 22 ? 5.012 -23.266 -2.795 1 98 22 THR B C 1
ATOM 2393 O O . THR B 1 22 ? 4.875 -24.438 -2.414 1 98 22 THR B O 1
ATOM 2396 N N . GLY B 1 23 ? 5.902 -22.984 -3.74 1 96.81 23 GLY B N 1
ATOM 2397 C CA . GLY B 1 23 ? 6.871 -23.969 -4.199 1 96.81 23 GLY B CA 1
ATOM 2398 C C . GLY B 1 23 ? 6.602 -24.469 -5.605 1 96.81 23 GLY B C 1
ATOM 2399 O O . GLY B 1 23 ? 7.051 -25.547 -5.988 1 96.81 23 GLY B O 1
ATOM 2400 N N . LYS B 1 24 ? 5.895 -23.719 -6.391 1 97.5 24 LYS B N 1
ATOM 2401 C CA . LYS B 1 24 ? 5.527 -24.094 -7.754 1 97.5 24 LYS B CA 1
ATOM 2402 C C . LYS B 1 24 ? 6.766 -24.359 -8.602 1 97.5 24 LYS B C 1
ATOM 2404 O O . LYS B 1 24 ? 6.816 -25.359 -9.328 1 97.5 24 LYS B O 1
ATOM 2409 N N . SER B 1 25 ? 7.746 -23.453 -8.508 1 96.31 25 SER B N 1
ATOM 2410 C CA . SER B 1 25 ? 8.961 -23.594 -9.297 1 96.31 25 SER B CA 1
ATOM 2411 C C . SER B 1 25 ? 9.68 -24.906 -8.977 1 96.31 25 SER B C 1
ATOM 2413 O O . SER B 1 25 ? 10.078 -25.641 -9.883 1 96.31 25 SER B O 1
ATOM 2415 N N . ARG B 1 26 ? 9.789 -25.188 -7.742 1 96.31 26 ARG B N 1
ATOM 2416 C CA . ARG B 1 26 ? 10.438 -26.422 -7.32 1 96.31 26 ARG B CA 1
ATOM 2417 C C . ARG B 1 26 ? 9.688 -27.641 -7.844 1 96.31 26 ARG B C 1
ATOM 2419 O O . ARG B 1 26 ? 10.305 -28.562 -8.383 1 96.31 26 ARG B O 1
ATOM 2426 N N . LEU B 1 27 ? 8.383 -27.625 -7.672 1 98.19 27 LEU B N 1
ATOM 2427 C CA . LEU B 1 27 ? 7.578 -28.75 -8.117 1 98.19 27 LEU B CA 1
ATOM 2428 C C . LEU B 1 27 ? 7.691 -28.938 -9.633 1 98.19 27 LEU B C 1
ATOM 2430 O O . LEU B 1 27 ? 7.766 -30.078 -10.117 1 98.19 27 LEU B O 1
ATOM 2434 N N . SER B 1 28 ? 7.656 -27.844 -10.383 1 98.06 28 SER B N 1
ATOM 2435 C CA . SER B 1 28 ? 7.746 -27.938 -11.836 1 98.06 28 SER B CA 1
ATOM 2436 C C . SER B 1 28 ? 9.055 -28.578 -12.266 1 98.06 28 SER B C 1
ATOM 2438 O O . SER B 1 28 ? 9.078 -29.391 -13.203 1 98.06 28 SER B O 1
ATOM 2440 N N . ILE B 1 29 ? 10.117 -28.297 -11.586 1 97.38 29 ILE B N 1
ATOM 2441 C CA . ILE B 1 29 ? 11.414 -28.891 -11.875 1 97.38 29 ILE B CA 1
ATOM 2442 C C . ILE B 1 29 ? 11.391 -30.375 -11.531 1 97.38 29 ILE B C 1
ATOM 2444 O O . ILE B 1 29 ? 11.875 -31.219 -12.297 1 97.38 29 ILE B O 1
ATOM 2448 N N . ASP B 1 30 ? 10.844 -30.719 -10.352 1 97.38 30 ASP B N 1
ATOM 2449 C CA . ASP B 1 30 ? 10.719 -32.125 -9.945 1 97.38 30 ASP B CA 1
ATOM 2450 C C . ASP B 1 30 ? 10.016 -32.938 -11.023 1 97.38 30 ASP B C 1
ATOM 2452 O O . ASP B 1 30 ? 10.492 -34 -11.406 1 97.38 30 ASP B O 1
ATOM 2456 N N . LEU B 1 31 ? 8.906 -32.406 -11.523 1 97.81 31 LEU B N 1
ATOM 2457 C CA . LEU B 1 31 ? 8.117 -33.125 -12.523 1 97.81 31 LEU B CA 1
ATOM 2458 C C . LEU B 1 31 ? 8.875 -33.219 -13.844 1 97.81 31 LEU B C 1
ATOM 2460 O O . LEU B 1 31 ? 8.844 -34.25 -14.508 1 97.81 31 LEU B O 1
ATOM 2464 N N . ALA B 1 32 ? 9.594 -32.156 -14.195 1 96.75 32 ALA B N 1
ATOM 2465 C CA . ALA B 1 32 ? 10.297 -32.094 -15.477 1 96.75 32 ALA B CA 1
ATOM 2466 C C . ALA B 1 32 ? 11.523 -33 -15.461 1 96.75 32 ALA B C 1
ATOM 2468 O O . ALA B 1 32 ? 12.07 -33.344 -16.516 1 96.75 32 ALA B O 1
ATOM 2469 N N . THR B 1 33 ? 11.961 -33.344 -14.305 1 93 33 THR B N 1
ATOM 2470 C CA . THR B 1 33 ? 13.086 -34.281 -14.195 1 93 33 THR B CA 1
ATOM 2471 C C . THR B 1 33 ? 12.617 -35.719 -14.336 1 93 33 THR B C 1
ATOM 2473 O O . THR B 1 33 ? 13.391 -36.594 -14.727 1 93 33 THR B O 1
ATOM 2476 N N . ILE B 1 34 ? 11.406 -36 -14.07 1 94.25 34 ILE B N 1
ATOM 2477 C CA . ILE B 1 34 ? 10.836 -37.344 -14.109 1 94.25 34 ILE B CA 1
ATOM 2478 C C . ILE B 1 34 ? 10.18 -37.562 -15.469 1 94.25 34 ILE B C 1
ATOM 2480 O O . ILE B 1 34 ? 10.258 -38.656 -16.016 1 94.25 34 ILE B O 1
ATOM 2484 N N . PHE B 1 35 ? 9.492 -36.562 -16 1 96.12 35 PHE B N 1
ATOM 2485 C CA . PHE B 1 35 ? 8.82 -36.625 -17.281 1 96.12 35 PHE B CA 1
ATOM 2486 C C . PHE B 1 35 ? 9.555 -35.812 -18.328 1 96.12 35 PHE B C 1
ATOM 2488 O O . PHE B 1 35 ? 10.219 -34.812 -17.984 1 96.12 35 PHE B O 1
ATOM 2495 N N . PRO B 1 36 ? 9.547 -36.281 -19.578 1 96.12 36 PRO B N 1
ATOM 2496 C CA . PRO B 1 36 ? 10.109 -35.406 -20.609 1 96.12 36 PRO B CA 1
ATOM 2497 C C . PRO B 1 36 ? 9.281 -34.156 -20.859 1 96.12 36 PRO B C 1
ATOM 2499 O O . PRO B 1 36 ? 8.422 -34.125 -21.734 1 96.12 36 PRO B O 1
ATOM 2502 N N . ALA B 1 37 ? 9.531 -33.156 -20.062 1 97.81 37 ALA B N 1
ATOM 2503 C CA . ALA B 1 37 ? 8.68 -31.984 -20.078 1 97.81 37 ALA B CA 1
ATOM 2504 C C . ALA B 1 37 ? 9.508 -30.703 -20.156 1 97.81 37 ALA B C 1
ATOM 2506 O O . ALA B 1 37 ? 10.719 -30.719 -19.891 1 97.81 37 ALA B O 1
ATOM 2507 N N . GLU B 1 38 ? 8.945 -29.688 -20.609 1 98.38 38 GLU B N 1
ATOM 2508 C CA . GLU B 1 38 ? 9.477 -28.328 -20.562 1 98.38 38 GLU B CA 1
ATOM 2509 C C . GLU B 1 38 ? 8.516 -27.375 -19.859 1 98.38 38 GLU B C 1
ATOM 2511 O O . GLU B 1 38 ? 7.316 -27.656 -19.766 1 98.38 38 GLU B O 1
ATOM 2516 N N . ILE B 1 39 ? 9.109 -26.344 -19.375 1 98.5 39 ILE B N 1
ATOM 2517 C CA . ILE B 1 39 ? 8.328 -25.469 -18.5 1 98.5 39 ILE B CA 1
ATOM 2518 C C . ILE B 1 39 ? 7.984 -24.172 -19.234 1 98.5 39 ILE B C 1
ATOM 2520 O O . ILE B 1 39 ? 8.828 -23.609 -19.938 1 98.5 39 ILE B O 1
ATOM 2524 N N . ILE B 1 40 ? 6.746 -23.734 -19.141 1 98.69 40 ILE B N 1
ATOM 2525 C CA . ILE B 1 40 ? 6.273 -22.438 -19.609 1 98.69 40 ILE B CA 1
ATOM 2526 C C . ILE B 1 40 ? 5.848 -21.578 -18.438 1 98.69 40 ILE B C 1
ATOM 2528 O O . ILE B 1 40 ? 4.961 -21.953 -17.656 1 98.69 40 ILE B O 1
ATOM 2532 N N . ASN B 1 41 ? 6.465 -20.438 -18.281 1 98.31 41 ASN B N 1
ATOM 2533 C CA . ASN B 1 41 ? 6.176 -19.531 -17.172 1 98.31 41 ASN B CA 1
ATOM 2534 C C . ASN B 1 41 ? 4.855 -18.797 -17.391 1 98.31 41 ASN B C 1
ATOM 2536 O O . ASN B 1 41 ? 4.59 -18.297 -18.484 1 98.31 41 ASN B O 1
ATOM 2540 N N . SER B 1 42 ? 4.039 -18.766 -16.375 1 97.94 42 SER B N 1
ATOM 2541 C CA . SER B 1 42 ? 2.805 -18 -16.438 1 97.94 42 SER B CA 1
ATOM 2542 C C . SER B 1 42 ? 2.754 -16.953 -15.328 1 97.94 42 SER B C 1
ATOM 2544 O O . SER B 1 42 ? 1.681 -16.641 -14.805 1 97.94 42 SER B O 1
ATOM 2546 N N . ASP B 1 43 ? 3.842 -16.5 -14.859 1 96.81 43 ASP B N 1
ATOM 2547 C CA . ASP B 1 43 ? 3.939 -15.305 -14.023 1 96.81 43 ASP B CA 1
ATOM 2548 C C . ASP B 1 43 ? 4.188 -14.062 -14.867 1 96.81 43 ASP B C 1
ATOM 2550 O O . ASP B 1 43 ? 5.219 -13.953 -15.531 1 96.81 43 ASP B O 1
ATOM 2554 N N . LYS B 1 44 ? 3.301 -13.148 -14.82 1 96.19 44 LYS B N 1
ATOM 2555 C CA . LYS B 1 44 ? 3.307 -12.008 -15.734 1 96.19 44 LYS B CA 1
ATOM 2556 C C . LYS B 1 44 ? 4.523 -11.125 -15.5 1 96.19 44 LYS B C 1
ATOM 2558 O O . LYS B 1 44 ? 5.074 -10.547 -16.438 1 96.19 44 LYS B O 1
ATOM 2563 N N . ILE B 1 45 ? 4.961 -11.047 -14.266 1 96.31 45 ILE B N 1
ATOM 2564 C CA . ILE B 1 45 ? 6.082 -10.164 -13.969 1 96.31 45 ILE B CA 1
ATOM 2565 C C . ILE B 1 45 ? 7.391 -10.844 -14.367 1 96.31 45 ILE B C 1
ATOM 2567 O O . ILE B 1 45 ? 8.312 -10.18 -14.852 1 96.31 45 ILE B O 1
ATOM 2571 N N . GLN B 1 46 ? 7.48 -12.109 -14.227 1 96.94 46 GLN B N 1
ATOM 2572 C CA . GLN B 1 46 ? 8.711 -12.852 -14.492 1 96.94 46 GLN B CA 1
ATOM 2573 C C . GLN B 1 46 ? 8.945 -13 -15.992 1 96.94 46 GLN B C 1
ATOM 2575 O O . GLN B 1 46 ? 10.008 -13.461 -16.422 1 96.94 46 GLN B O 1
ATOM 2580 N N . MET B 1 47 ? 7.984 -12.578 -16.812 1 96.81 47 MET B N 1
ATOM 2581 C CA . MET B 1 47 ? 8.148 -12.617 -18.266 1 96.81 47 MET B CA 1
ATOM 2582 C C . MET B 1 47 ? 9.141 -11.562 -18.734 1 96.81 47 MET B C 1
ATOM 2584 O O . MET B 1 47 ? 9.812 -11.742 -19.75 1 96.81 47 MET B O 1
ATOM 2588 N N . TYR B 1 48 ? 9.211 -10.547 -17.969 1 96.25 48 TYR B N 1
ATOM 2589 C CA . TYR B 1 48 ? 10.062 -9.422 -18.344 1 96.25 48 TYR B CA 1
ATOM 2590 C C . TYR B 1 48 ? 11.516 -9.68 -17.969 1 96.25 48 TYR B C 1
ATOM 2592 O O . TYR B 1 48 ? 11.789 -10.305 -16.938 1 96.25 48 TYR B O 1
ATOM 2600 N N . GLY B 1 49 ? 12.359 -9.156 -18.766 1 95.25 49 GLY B N 1
ATOM 2601 C CA . GLY B 1 49 ? 13.766 -9.203 -18.422 1 95.25 49 GLY B CA 1
ATOM 2602 C C . GLY B 1 49 ? 14.133 -8.266 -17.281 1 95.25 49 GLY B C 1
ATOM 2603 O O . GLY B 1 49 ? 13.578 -7.172 -17.172 1 95.25 49 GLY B O 1
ATOM 2604 N N . GLY B 1 50 ? 15.055 -8.789 -16.422 1 93 50 GLY B N 1
ATOM 2605 C CA . GLY B 1 50 ? 15.586 -7.938 -15.367 1 93 50 GLY B CA 1
ATOM 2606 C C . GLY B 1 50 ? 14.898 -8.156 -14.031 1 93 50 GLY B C 1
ATOM 2607 O O . GLY B 1 50 ? 13.969 -8.961 -13.93 1 93 50 GLY B O 1
ATOM 2608 N N . LEU B 1 51 ? 15.461 -7.551 -12.961 1 94.19 51 LEU B N 1
ATOM 2609 C CA . LEU B 1 51 ? 14.953 -7.586 -11.594 1 94.19 51 LEU B CA 1
ATOM 2610 C C . LEU B 1 51 ? 14.781 -9.023 -11.109 1 94.19 51 LEU B C 1
ATOM 2612 O O . LEU B 1 51 ? 13.703 -9.406 -10.648 1 94.19 51 LEU B O 1
ATOM 2616 N N . ASP B 1 52 ? 15.836 -9.656 -11.125 1 94.88 52 ASP B N 1
ATOM 2617 C CA . ASP B 1 52 ? 15.789 -11.086 -10.836 1 94.88 52 ASP B CA 1
ATOM 2618 C C . ASP B 1 52 ? 15.547 -11.344 -9.344 1 94.88 52 ASP B C 1
ATOM 2620 O O . ASP B 1 52 ? 14.875 -12.305 -8.977 1 94.88 52 ASP B O 1
ATOM 2624 N N . ILE B 1 53 ? 16 -10.461 -8.492 1 94.88 53 ILE B N 1
ATOM 2625 C CA . ILE B 1 53 ? 15.852 -10.641 -7.051 1 94.88 53 ILE B CA 1
ATOM 2626 C C . ILE B 1 53 ? 14.422 -10.289 -6.641 1 94.88 53 ILE B C 1
ATOM 2628 O O . ILE B 1 53 ? 13.734 -11.102 -6.016 1 94.88 53 ILE B O 1
ATOM 2632 N N . VAL B 1 54 ? 13.961 -9.117 -7.105 1 94.38 54 VAL B N 1
ATOM 2633 C CA . VAL B 1 54 ? 12.664 -8.594 -6.672 1 94.38 54 VAL B CA 1
ATOM 2634 C C . VAL B 1 54 ? 11.547 -9.477 -7.215 1 94.38 54 VAL B C 1
ATOM 2636 O O . VAL B 1 54 ? 10.516 -9.656 -6.559 1 94.38 54 VAL B O 1
ATOM 2639 N N . THR B 1 55 ? 11.727 -10.07 -8.383 1 95 55 THR B N 1
ATOM 2640 C CA . THR B 1 55 ? 10.68 -10.875 -9.008 1 95 55 THR B CA 1
ATOM 2641 C C . THR B 1 55 ? 10.852 -12.352 -8.656 1 95 55 THR B C 1
ATOM 2643 O O . THR B 1 55 ? 10.055 -13.188 -9.078 1 95 55 THR B O 1
ATOM 2646 N N . ASN B 1 56 ? 11.898 -12.617 -7.938 1 92.88 56 ASN B N 1
ATOM 2647 C CA . ASN B 1 56 ? 12.188 -13.977 -7.5 1 92.88 56 ASN B CA 1
ATOM 2648 C C . ASN B 1 56 ? 12.266 -14.945 -8.68 1 92.88 56 ASN B C 1
ATOM 2650 O O . ASN B 1 56 ? 11.672 -16.016 -8.641 1 92.88 56 ASN B O 1
ATOM 2654 N N . LYS B 1 57 ? 12.953 -14.516 -9.688 1 93.38 57 LYS B N 1
ATOM 2655 C CA . LYS B 1 57 ? 13.148 -15.383 -10.844 1 93.38 57 LYS B CA 1
ATOM 2656 C C . LYS B 1 57 ? 14.047 -16.562 -10.5 1 93.38 57 LYS B C 1
ATOM 2658 O O . LYS B 1 57 ? 15.07 -16.391 -9.82 1 93.38 57 LYS B O 1
ATOM 2663 N N . ILE B 1 58 ? 13.586 -17.672 -10.945 1 92.5 58 ILE B N 1
ATOM 2664 C CA . ILE B 1 58 ? 14.391 -18.875 -10.758 1 92.5 58 ILE B CA 1
ATOM 2665 C C . ILE B 1 58 ? 15.742 -18.703 -11.445 1 92.5 58 ILE B C 1
ATOM 2667 O O . ILE B 1 58 ? 15.82 -18.188 -12.562 1 92.5 58 ILE B O 1
ATOM 2671 N N . THR B 1 59 ? 16.781 -19.062 -10.797 1 90.69 59 THR B N 1
ATOM 2672 C CA . THR B 1 59 ? 18.125 -18.906 -11.336 1 90.69 59 THR B CA 1
ATOM 2673 C C . THR B 1 59 ? 18.469 -20.031 -12.305 1 90.69 59 THR B C 1
ATOM 2675 O O . THR B 1 59 ? 17.797 -21.078 -12.305 1 90.69 59 THR B O 1
ATOM 2678 N N . ASN B 1 60 ? 19.5 -19.766 -13.047 1 88.81 60 ASN B N 1
ATOM 2679 C CA . ASN B 1 60 ? 19.953 -20.797 -13.977 1 88.81 60 ASN B CA 1
ATOM 2680 C C . ASN B 1 60 ? 20.328 -22.078 -13.25 1 88.81 60 ASN B C 1
ATOM 2682 O O . ASN B 1 60 ? 20.047 -23.172 -13.727 1 88.81 60 ASN B O 1
ATOM 2686 N N . LEU B 1 61 ? 20.906 -21.922 -12.117 1 89.44 61 LEU B N 1
ATOM 2687 C CA . LEU B 1 61 ? 21.312 -23.078 -11.328 1 89.44 61 LEU B CA 1
ATOM 2688 C C . LEU B 1 61 ? 20.094 -23.859 -10.836 1 89.44 61 LEU B C 1
ATOM 2690 O O . LEU B 1 61 ? 20.078 -25.094 -10.914 1 89.44 61 LEU B O 1
ATOM 2694 N N . GLU B 1 62 ? 19.078 -23.172 -10.461 1 90.06 62 GLU B N 1
ATOM 2695 C CA . GLU B 1 62 ? 17.875 -23.797 -9.945 1 90.06 62 GLU B CA 1
ATOM 2696 C C . GLU B 1 62 ? 17.078 -24.484 -11.055 1 90.06 62 GLU B C 1
ATOM 2698 O O . GLU B 1 62 ? 16.328 -25.422 -10.789 1 90.06 62 GLU B O 1
ATOM 2703 N N . ARG B 1 63 ? 17.234 -24.094 -12.281 1 92.25 63 ARG B N 1
ATOM 2704 C CA . ARG B 1 63 ? 16.484 -24.625 -13.406 1 92.25 63 ARG B CA 1
ATOM 2705 C C . ARG B 1 63 ? 16.922 -26.047 -13.734 1 92.25 63 ARG B C 1
ATOM 2707 O O . ARG B 1 63 ? 16.203 -26.781 -14.422 1 92.25 63 ARG B O 1
ATOM 2714 N N . GLN B 1 64 ? 18.125 -26.484 -13.289 1 90.5 64 GLN B N 1
ATOM 2715 C CA . GLN B 1 64 ? 18.656 -27.828 -13.469 1 90.5 64 GLN B CA 1
ATOM 2716 C C . GLN B 1 64 ? 18.578 -28.25 -14.938 1 90.5 64 GLN B C 1
ATOM 2718 O O . GLN B 1 64 ? 18.141 -29.359 -15.242 1 90.5 64 GLN B O 1
ATOM 2723 N N . ARG B 1 65 ? 18.781 -27.391 -15.914 1 89.38 65 ARG B N 1
ATOM 2724 C CA . ARG B 1 65 ? 18.875 -27.609 -17.359 1 89.38 65 ARG B CA 1
ATOM 2725 C C . ARG B 1 65 ? 17.5 -27.875 -17.953 1 89.38 65 ARG B C 1
ATOM 2727 O O . ARG B 1 65 ? 17.375 -28.297 -19.109 1 89.38 65 ARG B O 1
ATOM 2734 N N . VAL B 1 66 ? 16.469 -27.75 -17.141 1 95.38 66 VAL B N 1
ATOM 2735 C CA . VAL B 1 66 ? 15.117 -27.828 -17.688 1 95.38 66 VAL B CA 1
ATOM 2736 C C . VAL B 1 66 ? 14.805 -26.562 -18.484 1 95.38 66 VAL B C 1
ATOM 2738 O O . VAL B 1 66 ? 14.914 -25.453 -17.969 1 95.38 66 VAL B O 1
ATOM 2741 N N . PRO B 1 67 ? 14.508 -26.719 -19.766 1 96.75 67 PRO B N 1
ATOM 2742 C CA . PRO B 1 67 ? 14.18 -25.531 -20.562 1 96.75 67 PRO B CA 1
ATOM 2743 C C . PRO B 1 67 ? 12.953 -24.797 -20.031 1 96.75 67 PRO B C 1
ATOM 2745 O O . PRO B 1 67 ? 11.938 -25.406 -19.703 1 96.75 67 PRO B O 1
ATOM 2748 N N . HIS B 1 68 ? 13.117 -23.516 -19.891 1 97.75 68 HIS B N 1
ATOM 2749 C CA . HIS B 1 68 ? 12.023 -22.625 -19.516 1 97.75 68 HIS B CA 1
ATOM 2750 C C . HIS B 1 68 ? 11.68 -21.656 -20.641 1 97.75 68 HIS B C 1
ATOM 2752 O O . HIS B 1 68 ? 12.57 -21.062 -21.266 1 97.75 68 HIS B O 1
ATOM 2758 N N . HIS B 1 69 ? 10.375 -21.609 -20.906 1 98 69 HIS B N 1
ATOM 2759 C CA . HIS B 1 69 ? 9.867 -20.672 -21.906 1 98 69 HIS B CA 1
ATOM 2760 C C . HIS B 1 69 ? 9.141 -19.5 -21.25 1 98 69 HIS B C 1
ATOM 2762 O O . HIS B 1 69 ? 8.562 -19.656 -20.172 1 98 69 HIS B O 1
ATOM 2768 N N . LEU B 1 70 ? 9.148 -18.297 -21.906 1 98 70 LEU B N 1
ATOM 2769 C CA . LEU B 1 70 ? 8.461 -17.078 -21.5 1 98 70 LEU B CA 1
ATOM 2770 C C . LEU B 1 70 ? 8.977 -16.578 -20.156 1 98 70 LEU B C 1
ATOM 2772 O O . LEU B 1 70 ? 8.195 -16.141 -19.312 1 98 70 LEU B O 1
ATOM 2776 N N . LEU B 1 71 ? 10.211 -16.734 -19.875 1 97.31 71 LEU B N 1
ATOM 2777 C CA . LEU B 1 71 ? 10.852 -16.297 -18.625 1 97.31 71 LEU B CA 1
ATOM 2778 C C . LEU B 1 71 ? 11.969 -15.297 -18.922 1 97.31 71 LEU B C 1
ATOM 2780 O O . LEU B 1 71 ? 13.008 -15.664 -19.469 1 97.31 71 LEU B O 1
ATOM 2784 N N . GLY B 1 72 ? 11.672 -14.086 -18.578 1 96.06 72 GLY B N 1
ATOM 2785 C CA . GLY B 1 72 ? 12.688 -13.062 -18.734 1 96.06 72 GLY B CA 1
ATOM 2786 C C . GLY B 1 72 ? 12.977 -12.727 -20.188 1 96.06 72 GLY B C 1
ATOM 2787 O O . GLY B 1 72 ? 14.055 -12.242 -20.516 1 96.06 72 GLY B O 1
ATOM 2788 N N . GLU B 1 73 ? 12.062 -12.891 -21.047 1 95.38 73 GLU B N 1
ATOM 2789 C CA . GLU B 1 73 ? 12.328 -12.836 -22.484 1 95.38 73 GLU B CA 1
ATOM 2790 C C . GLU B 1 73 ? 11.82 -11.523 -23.078 1 95.38 73 GLU B C 1
ATOM 2792 O O . GLU B 1 73 ? 12.164 -11.18 -24.203 1 95.38 73 GLU B O 1
ATOM 2797 N N . PHE B 1 74 ? 11.078 -10.797 -22.344 1 96.44 74 PHE B N 1
ATOM 2798 C CA . PHE B 1 74 ? 10.406 -9.656 -22.953 1 96.44 74 PHE B CA 1
ATOM 2799 C C . PHE B 1 74 ? 10.992 -8.344 -22.438 1 96.44 74 PHE B C 1
ATOM 2801 O O . PHE B 1 74 ? 11.562 -8.305 -21.344 1 96.44 74 PHE B O 1
ATOM 2808 N N . ASP B 1 75 ? 10.797 -7.348 -23.141 1 94.88 75 ASP B N 1
ATOM 2809 C CA . ASP B 1 75 ? 11.266 -6.008 -22.797 1 94.88 75 ASP B CA 1
ATOM 2810 C C . ASP B 1 75 ? 10.625 -5.516 -21.516 1 94.88 75 ASP B C 1
ATOM 2812 O O . ASP B 1 75 ? 9.398 -5.484 -21.391 1 94.88 75 ASP B O 1
ATOM 2816 N N . PRO B 1 76 ? 11.438 -5.055 -20.562 1 93.19 76 PRO B N 1
ATOM 2817 C CA . PRO B 1 76 ? 10.93 -4.629 -19.266 1 93.19 76 PRO B CA 1
ATOM 2818 C C . PRO B 1 76 ? 9.953 -3.465 -19.359 1 93.19 76 PRO B C 1
ATOM 2820 O O . PRO B 1 76 ? 9.133 -3.264 -18.453 1 93.19 76 PRO B O 1
ATOM 2823 N N . ASP B 1 77 ? 9.977 -2.727 -20.406 1 91.12 77 ASP B N 1
ATOM 2824 C CA . ASP B 1 77 ? 9.133 -1.54 -20.516 1 91.12 77 ASP B CA 1
ATOM 2825 C C . ASP B 1 77 ? 7.898 -1.824 -21.359 1 91.12 77 ASP B C 1
ATOM 2827 O O . ASP B 1 77 ? 7.004 -0.984 -21.469 1 91.12 77 ASP B O 1
ATOM 2831 N N . SER B 1 78 ? 7.852 -2.988 -21.969 1 91.31 78 SER B N 1
ATOM 2832 C CA . SER B 1 78 ? 6.691 -3.328 -22.797 1 91.31 78 SER B CA 1
ATOM 2833 C C . SER B 1 78 ? 5.469 -3.623 -21.922 1 91.31 78 SER B C 1
ATOM 2835 O O . SER B 1 78 ? 5.574 -3.701 -20.703 1 91.31 78 SER B O 1
ATOM 2837 N N . ASP B 1 79 ? 4.363 -3.596 -22.562 1 90.12 79 ASP B N 1
ATOM 2838 C CA . ASP B 1 79 ? 3.133 -3.963 -21.875 1 90.12 79 ASP B CA 1
ATOM 2839 C C . ASP B 1 79 ? 2.6 -5.305 -22.375 1 90.12 79 ASP B C 1
ATOM 2841 O O . ASP B 1 79 ? 1.854 -5.359 -23.344 1 90.12 79 ASP B O 1
ATOM 2845 N N . PHE B 1 80 ? 2.959 -6.273 -21.766 1 91.5 80 PHE B N 1
ATOM 2846 C CA . PHE B 1 80 ? 2.602 -7.652 -22.078 1 91.5 80 PHE B CA 1
ATOM 2847 C C . PHE B 1 80 ? 1.214 -7.988 -21.547 1 91.5 80 PHE B C 1
ATOM 2849 O O . PHE B 1 80 ? 0.979 -7.945 -20.344 1 91.5 80 PHE B O 1
ATOM 2856 N N . THR B 1 81 ? 0.26 -8.328 -22.422 1 94.5 81 THR B N 1
ATOM 2857 C CA . THR B 1 81 ? -1.137 -8.539 -22.062 1 94.5 81 THR B CA 1
ATOM 2858 C C . THR B 1 81 ? -1.45 -10.023 -21.953 1 94.5 81 THR B C 1
ATOM 2860 O O . THR B 1 81 ? -0.628 -10.867 -22.312 1 94.5 81 THR B O 1
ATOM 2863 N N . ALA B 1 82 ? -2.635 -10.273 -21.453 1 95.69 82 ALA B N 1
ATOM 2864 C CA . ALA B 1 82 ? -3.1 -11.656 -21.375 1 95.69 82 ALA B CA 1
ATOM 2865 C C . ALA B 1 82 ? -3.191 -12.289 -22.766 1 95.69 82 ALA B C 1
ATOM 2867 O O . ALA B 1 82 ? -2.889 -13.469 -22.938 1 95.69 82 ALA B O 1
ATOM 2868 N N . ARG B 1 83 ? -3.574 -11.5 -23.719 1 96.12 83 ARG B N 1
ATOM 2869 C CA . ARG B 1 83 ? -3.666 -11.992 -25.078 1 96.12 83 ARG B CA 1
ATOM 2870 C C . ARG B 1 83 ? -2.287 -12.344 -25.625 1 96.12 83 ARG B C 1
ATOM 2872 O O . ARG B 1 83 ? -2.125 -13.359 -26.312 1 96.12 83 ARG B O 1
ATOM 2879 N N . ASP B 1 84 ? -1.37 -11.461 -25.359 1 96.69 84 ASP B N 1
ATOM 2880 C CA . ASP B 1 84 ? 0.005 -11.773 -25.734 1 96.69 84 ASP B CA 1
ATOM 2881 C C . ASP B 1 84 ? 0.454 -13.102 -25.141 1 96.69 84 ASP B C 1
ATOM 2883 O O . ASP B 1 84 ? 1.06 -13.922 -25.828 1 96.69 84 ASP B O 1
ATOM 2887 N N . PHE B 1 85 ? 0.125 -13.312 -23.906 1 97.94 85 PHE B N 1
ATOM 2888 C CA . PHE B 1 85 ? 0.488 -14.562 -23.234 1 97.94 85 PHE B CA 1
ATOM 2889 C C . PHE B 1 85 ? -0.106 -15.758 -23.969 1 97.94 85 PHE B C 1
ATOM 2891 O O . PHE B 1 85 ? 0.583 -16.75 -24.203 1 97.94 85 PHE B O 1
ATOM 2898 N N . CYS B 1 86 ? -1.359 -15.672 -24.281 1 98.31 86 CYS B N 1
ATOM 2899 C CA . CYS B 1 86 ? -2.035 -16.781 -24.953 1 98.31 86 CYS B CA 1
ATOM 2900 C C . CYS B 1 86 ? -1.337 -17.141 -26.25 1 98.31 86 CYS B C 1
ATOM 2902 O O . CYS B 1 86 ? -1.073 -18.312 -26.516 1 98.31 86 CYS B O 1
ATOM 2904 N N . TYR B 1 87 ? -0.944 -16.156 -26.984 1 97.69 87 TYR B N 1
ATOM 2905 C CA . TYR B 1 87 ? -0.278 -16.391 -28.266 1 97.69 87 TYR B CA 1
ATOM 2906 C C . TYR B 1 87 ? 1.072 -17.062 -28.062 1 97.69 87 TYR B C 1
ATOM 2908 O O . TYR B 1 87 ? 1.357 -18.094 -28.688 1 97.69 87 TYR B O 1
ATOM 2916 N N . HIS B 1 88 ? 1.837 -16.547 -27.188 1 98.06 88 HIS B N 1
ATOM 2917 C CA . HIS B 1 88 ? 3.184 -17.062 -26.969 1 98.06 88 HIS B CA 1
ATOM 2918 C C . HIS B 1 88 ? 3.145 -18.422 -26.297 1 98.06 88 HIS B C 1
ATOM 2920 O O . HIS B 1 88 ? 3.979 -19.281 -26.578 1 98.06 88 HIS B O 1
ATOM 2926 N N . ALA B 1 89 ? 2.213 -18.578 -25.359 1 98.5 89 ALA B N 1
ATOM 2927 C CA . ALA B 1 89 ? 2.078 -19.859 -24.672 1 98.5 89 ALA B CA 1
ATOM 2928 C C . ALA B 1 89 ? 1.699 -20.969 -25.656 1 98.5 89 ALA B C 1
ATOM 2930 O O . ALA B 1 89 ? 2.26 -22.062 -25.609 1 98.5 89 ALA B O 1
ATOM 2931 N N . LEU B 1 90 ? 0.75 -20.688 -26.547 1 98.31 90 LEU B N 1
ATOM 2932 C CA . LEU B 1 90 ? 0.321 -21.672 -27.531 1 98.31 90 LEU B CA 1
ATOM 2933 C C . LEU B 1 90 ? 1.469 -22.047 -28.469 1 98.31 90 LEU B C 1
ATOM 2935 O O . LEU B 1 90 ? 1.647 -23.219 -28.797 1 98.31 90 LEU B O 1
ATOM 2939 N N . GLU B 1 91 ? 2.213 -21.047 -28.859 1 98.31 91 GLU B N 1
ATOM 2940 C CA . GLU B 1 91 ? 3.381 -21.297 -29.688 1 98.31 91 GLU B CA 1
ATOM 2941 C C . GLU B 1 91 ? 4.375 -22.219 -28.984 1 98.31 91 GLU B C 1
ATOM 2943 O O . GLU B 1 91 ? 4.898 -23.156 -29.578 1 98.31 91 GLU B O 1
ATOM 2948 N N . ALA B 1 92 ? 4.656 -21.953 -27.734 1 98.56 92 ALA B N 1
ATOM 2949 C CA . ALA B 1 92 ? 5.574 -22.766 -26.938 1 98.56 92 ALA B CA 1
ATOM 2950 C C . ALA B 1 92 ? 5.039 -24.172 -26.766 1 98.56 92 ALA B C 1
ATOM 2952 O O . ALA B 1 92 ? 5.789 -25.156 -26.859 1 98.56 92 ALA B O 1
ATOM 2953 N N . ILE B 1 93 ? 3.762 -24.297 -26.484 1 98.56 93 ILE B N 1
ATOM 2954 C CA . ILE B 1 93 ? 3.123 -25.594 -26.297 1 98.56 93 ILE B CA 1
ATOM 2955 C C . ILE B 1 93 ? 3.305 -26.438 -27.562 1 98.56 93 ILE B C 1
ATOM 2957 O O . ILE B 1 93 ? 3.729 -27.594 -27.484 1 98.56 93 ILE B O 1
ATOM 2961 N N . GLU B 1 94 ? 3.037 -25.828 -28.688 1 97.75 94 GLU B N 1
ATOM 2962 C CA . GLU B 1 94 ? 3.148 -26.547 -29.953 1 97.75 94 GLU B CA 1
ATOM 2963 C C . GLU B 1 94 ? 4.586 -27 -30.203 1 97.75 94 GLU B C 1
ATOM 2965 O O . GLU B 1 94 ? 4.82 -28.125 -30.656 1 97.75 94 GLU B O 1
ATOM 2970 N N . LYS B 1 95 ? 5.469 -26.109 -29.938 1 98.12 95 LYS B N 1
ATOM 2971 C CA . LYS B 1 95 ? 6.883 -26.438 -30.109 1 98.12 95 LYS B CA 1
ATOM 2972 C C . LYS B 1 95 ? 7.281 -27.609 -29.219 1 98.12 95 LYS B C 1
ATOM 2974 O O . LYS B 1 95 ? 7.98 -28.516 -29.656 1 98.12 95 LYS B O 1
ATOM 2979 N N . ILE B 1 96 ? 6.875 -27.578 -27.984 1 98.25 96 ILE B N 1
ATOM 2980 C CA . ILE B 1 96 ? 7.207 -28.609 -27 1 98.25 96 ILE B CA 1
ATOM 2981 C C . ILE B 1 96 ? 6.602 -29.953 -27.438 1 98.25 96 ILE B C 1
ATOM 2983 O O . ILE B 1 96 ? 7.281 -30.969 -27.422 1 98.25 96 ILE B O 1
ATOM 2987 N N . ILE B 1 97 ? 5.371 -29.922 -27.891 1 97 97 ILE B N 1
ATOM 2988 C CA . ILE B 1 97 ? 4.66 -31.141 -28.297 1 97 97 ILE B CA 1
ATOM 2989 C C . ILE B 1 97 ? 5.316 -31.719 -29.531 1 97 97 ILE B C 1
ATOM 2991 O O . ILE B 1 97 ? 5.5 -32.938 -29.641 1 97 97 ILE B O 1
ATOM 2995 N N . ARG B 1 98 ? 5.68 -30.875 -30.422 1 96.62 98 ARG B N 1
ATOM 2996 C CA . ARG B 1 98 ? 6.324 -31.328 -31.656 1 96.62 98 ARG B CA 1
ATOM 2997 C C . ARG B 1 98 ? 7.645 -32.031 -31.359 1 96.62 98 ARG B C 1
ATOM 2999 O O . ARG B 1 98 ? 8.062 -32.906 -32.094 1 96.62 98 ARG B O 1
ATOM 3006 N N . SER B 1 99 ? 8.234 -31.688 -30.297 1 96.62 99 SER B N 1
ATOM 3007 C CA . SER B 1 99 ? 9.5 -32.281 -29.906 1 96.62 99 SER B CA 1
ATOM 3008 C C . SER B 1 99 ? 9.266 -33.562 -29.078 1 96.62 99 SER B C 1
ATOM 3010 O O . SER B 1 99 ? 10.219 -34.156 -28.562 1 96.62 99 SER B O 1
ATOM 3012 N N . GLY B 1 100 ? 8.008 -33.906 -28.859 1 95 100 GLY B N 1
ATOM 3013 C CA . GLY B 1 100 ? 7.664 -35.125 -28.141 1 95 100 GLY B CA 1
ATOM 3014 C C . GLY B 1 100 ? 7.699 -34.969 -26.625 1 95 100 GLY B C 1
ATOM 3015 O O . GLY B 1 100 ? 7.867 -35.938 -25.891 1 95 100 GLY B O 1
ATOM 3016 N N . ARG B 1 101 ? 7.621 -33.75 -26.172 1 97.25 101 ARG B N 1
ATOM 3017 C CA . ARG B 1 101 ? 7.711 -33.469 -24.75 1 97.25 101 ARG B CA 1
ATOM 3018 C C . ARG B 1 101 ? 6.383 -32.938 -24.203 1 97.25 101 ARG B C 1
ATOM 3020 O O . ARG B 1 101 ? 5.465 -32.656 -24.984 1 97.25 101 ARG B O 1
ATOM 3027 N N . ILE B 1 102 ? 6.254 -32.906 -22.953 1 97.31 102 ILE B N 1
ATOM 3028 C CA . ILE B 1 102 ? 5.023 -32.5 -22.281 1 97.31 102 ILE B CA 1
ATOM 3029 C C . ILE B 1 102 ? 5.148 -31.031 -21.828 1 97.31 102 ILE B C 1
ATOM 3031 O O . ILE B 1 102 ? 6.09 -30.688 -21.109 1 97.31 102 ILE B O 1
ATOM 3035 N N . PRO B 1 103 ? 4.25 -30.172 -22.203 1 98.69 103 PRO B N 1
ATOM 3036 C CA . PRO B 1 103 ? 4.27 -28.797 -21.688 1 98.69 103 PRO B CA 1
ATOM 3037 C C . PRO B 1 103 ? 3.75 -28.703 -20.25 1 98.69 103 PRO B C 1
ATOM 3039 O O . PRO B 1 103 ? 2.695 -29.266 -19.938 1 98.69 103 PRO B O 1
ATOM 3042 N N . ILE B 1 104 ? 4.48 -28.047 -19.391 1 98.69 104 ILE B N 1
ATOM 3043 C CA . ILE B 1 104 ? 4.07 -27.719 -18.016 1 98.69 104 ILE B CA 1
ATOM 3044 C C . ILE B 1 104 ? 4.012 -26.203 -17.844 1 98.69 104 ILE B C 1
ATOM 3046 O O . ILE B 1 104 ? 5.035 -25.516 -17.922 1 98.69 104 ILE B O 1
ATOM 3050 N N . ILE B 1 105 ? 2.84 -25.688 -17.688 1 98.75 105 ILE B N 1
ATOM 3051 C CA . ILE B 1 105 ? 2.656 -24.266 -17.453 1 98.75 105 ILE B CA 1
ATOM 3052 C C . ILE B 1 105 ? 2.639 -23.984 -15.945 1 98.75 105 ILE B C 1
ATOM 3054 O O . ILE B 1 105 ? 1.848 -24.578 -15.211 1 98.75 105 ILE B O 1
ATOM 3058 N N . VAL B 1 106 ? 3.551 -23.125 -15.484 1 98.19 106 VAL B N 1
ATOM 3059 C CA . VAL B 1 106 ? 3.711 -22.891 -14.055 1 98.19 106 VAL B CA 1
ATOM 3060 C C . VAL B 1 106 ? 3.695 -21.391 -13.766 1 98.19 106 VAL B C 1
ATOM 3062 O O . VAL B 1 106 ? 4.367 -20.609 -14.445 1 98.19 106 VAL B O 1
ATOM 3065 N N . GLY B 1 107 ? 2.906 -21 -12.781 1 94.69 107 GLY B N 1
ATOM 3066 C CA . GLY B 1 107 ? 2.949 -19.594 -12.375 1 94.69 107 GLY B CA 1
ATOM 3067 C C . GLY B 1 107 ? 1.741 -19.172 -11.562 1 94.69 107 GLY B C 1
ATOM 3068 O O . GLY B 1 107 ? 0.873 -20 -11.258 1 94.69 107 GLY B O 1
ATOM 3069 N N . GLY B 1 108 ? 1.765 -17.891 -11.25 1 92.44 108 GLY B N 1
ATOM 3070 C CA . GLY B 1 108 ? 0.744 -17.391 -10.344 1 92.44 108 GLY B CA 1
ATOM 3071 C C . GLY B 1 108 ? -0.195 -16.391 -11 1 92.44 108 GLY B C 1
ATOM 3072 O O . GLY B 1 108 ? -1.155 -15.93 -10.375 1 92.44 108 GLY B O 1
ATOM 3073 N N . SER B 1 109 ? 0.018 -16.031 -12.234 1 96.5 109 SER B N 1
ATOM 3074 C CA . SER B 1 109 ? -0.887 -15.117 -12.914 1 96.5 109 SER B CA 1
ATOM 3075 C C . SER B 1 109 ? -2.125 -15.844 -13.43 1 96.5 109 SER B C 1
ATOM 3077 O O . SER B 1 109 ? -2.227 -16.141 -14.625 1 96.5 109 SER B O 1
ATOM 3079 N N . ASN B 1 110 ? -3.051 -15.992 -12.555 1 96.94 110 ASN B N 1
ATOM 3080 C CA . ASN B 1 110 ? -4.227 -16.812 -12.812 1 96.94 110 ASN B CA 1
ATOM 3081 C C . ASN B 1 110 ? -5.129 -16.203 -13.875 1 96.94 110 ASN B C 1
ATOM 3083 O O . ASN B 1 110 ? -5.855 -16.906 -14.57 1 96.94 110 ASN B O 1
ATOM 3087 N N . SER B 1 111 ? -5.031 -14.898 -14.062 1 96.25 111 SER B N 1
ATOM 3088 C CA . SER B 1 111 ? -5.797 -14.273 -15.141 1 96.25 111 SER B CA 1
ATOM 3089 C C . SER B 1 111 ? -5.273 -14.703 -16.516 1 96.25 111 SER B C 1
ATOM 3091 O O . SER B 1 111 ? -6.047 -14.844 -17.453 1 96.25 111 SER B O 1
ATOM 3093 N N . PHE B 1 112 ? -3.963 -14.891 -16.578 1 97.25 112 PHE B N 1
ATOM 3094 C CA . PHE B 1 112 ? -3.363 -15.367 -17.828 1 97.25 112 PHE B CA 1
ATOM 3095 C C . PHE B 1 112 ? -3.799 -16.797 -18.109 1 97.25 112 PHE B C 1
ATOM 3097 O O . PHE B 1 112 ? -4.18 -17.109 -19.25 1 97.25 112 PHE B O 1
ATOM 3104 N N . ILE B 1 113 ? -3.785 -17.625 -17.109 1 97.75 113 ILE B N 1
ATOM 3105 C CA . ILE B 1 113 ? -4.191 -19.031 -17.25 1 97.75 113 ILE B CA 1
ATOM 3106 C C . ILE B 1 113 ? -5.664 -19.094 -17.641 1 97.75 113 ILE B C 1
ATOM 3108 O O . ILE B 1 113 ? -6.035 -19.859 -18.531 1 97.75 113 ILE B O 1
ATOM 3112 N N . GLU B 1 114 ? -6.453 -18.266 -17 1 97.75 114 GLU B N 1
ATOM 3113 C CA . GLU B 1 114 ? -7.879 -18.219 -17.312 1 97.75 114 GLU B CA 1
ATOM 3114 C C . GLU B 1 114 ? -8.109 -17.828 -18.766 1 97.75 114 GLU B C 1
ATOM 3116 O O . GLU B 1 114 ? -8.938 -18.422 -19.453 1 97.75 114 GLU B O 1
ATOM 3121 N N . ALA B 1 115 ? -7.43 -16.812 -19.188 1 97.94 115 ALA B N 1
ATOM 3122 C CA . ALA B 1 115 ? -7.559 -16.375 -20.578 1 97.94 115 ALA B CA 1
ATOM 3123 C C . ALA B 1 115 ? -7.18 -17.484 -21.547 1 97.94 115 ALA B C 1
ATOM 3125 O O . ALA B 1 115 ? -7.887 -17.719 -22.531 1 97.94 115 ALA B O 1
ATOM 3126 N N . LEU B 1 116 ? -6.141 -18.203 -21.281 1 98.19 116 LEU B N 1
ATOM 3127 C CA . LEU B 1 116 ? -5.656 -19.281 -22.156 1 98.19 116 LEU B CA 1
ATOM 3128 C C . LEU B 1 116 ? -6.676 -20.406 -22.234 1 98.19 116 LEU B C 1
ATOM 3130 O O . LEU B 1 116 ? -7 -20.859 -23.344 1 98.19 116 LEU B O 1
ATOM 3134 N N . VAL B 1 117 ? -7.27 -20.766 -21.109 1 97.69 117 VAL B N 1
ATOM 3135 C CA . VAL B 1 117 ? -8.102 -21.953 -21.016 1 97.69 117 VAL B CA 1
ATOM 3136 C C . VAL B 1 117 ? -9.531 -21.625 -21.422 1 97.69 117 VAL B C 1
ATOM 3138 O O . VAL B 1 117 ? -10.188 -22.422 -22.109 1 97.69 117 VAL B O 1
ATOM 3141 N N . GLU B 1 118 ? -10 -20.391 -21.109 1 97.31 118 GLU B N 1
ATOM 3142 C CA . GLU B 1 118 ? -11.43 -20.125 -21.203 1 97.31 118 GLU B CA 1
ATOM 3143 C C . GLU B 1 118 ? -11.758 -19.266 -22.422 1 97.31 118 GLU B C 1
ATOM 3145 O O . GLU B 1 118 ? -12.898 -19.266 -22.891 1 97.31 118 GLU B O 1
ATOM 3150 N N . ASP B 1 119 ? -10.828 -18.5 -22.859 1 96.69 119 ASP B N 1
ATOM 3151 C CA . ASP B 1 119 ? -11.125 -17.625 -23.984 1 96.69 119 ASP B CA 1
ATOM 3152 C C . ASP B 1 119 ? -11.484 -18.422 -25.234 1 96.69 119 ASP B C 1
ATOM 3154 O O . ASP B 1 119 ? -10.664 -19.203 -25.734 1 96.69 119 ASP B O 1
ATOM 3158 N N . PRO B 1 120 ? -12.617 -18.219 -25.797 1 95.88 120 PRO B N 1
ATOM 3159 C CA . PRO B 1 120 ? -13.078 -19.016 -26.953 1 95.88 120 PRO B CA 1
ATOM 3160 C C . PRO B 1 120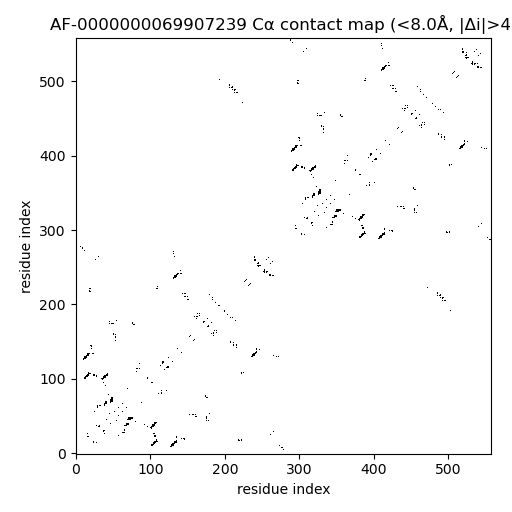 ? -12.227 -18.797 -28.203 1 95.88 120 PRO B C 1
ATOM 3162 O O . PRO B 1 120 ? -12.164 -19.672 -29.062 1 95.88 120 PRO B O 1
ATOM 3165 N N . ASP B 1 121 ? -11.609 -17.672 -28.219 1 95.62 121 ASP B N 1
ATOM 3166 C CA . ASP B 1 121 ? -10.805 -17.344 -29.391 1 95.62 121 ASP B CA 1
ATOM 3167 C C . ASP B 1 121 ? -9.648 -18.328 -29.562 1 95.62 121 ASP B C 1
ATOM 3169 O O . ASP B 1 121 ? -9.172 -18.562 -30.672 1 95.62 121 ASP B O 1
ATOM 3173 N N . PHE B 1 122 ? -9.266 -19.016 -28.453 1 95.75 122 PHE B N 1
ATOM 3174 C CA . PHE B 1 122 ? -8.07 -19.844 -28.516 1 95.75 122 PHE B CA 1
ATOM 3175 C C . PHE B 1 122 ? -8.422 -21.328 -28.531 1 95.75 122 PHE B C 1
ATOM 3177 O O . PHE B 1 122 ? -7.562 -22.172 -28.766 1 95.75 122 PHE B O 1
ATOM 3184 N N . LYS B 1 123 ? -9.625 -21.656 -28.281 1 94.12 123 LYS B N 1
ATOM 3185 C CA . LYS B 1 123 ? -10.164 -23.016 -28.359 1 94.12 123 LYS B CA 1
ATOM 3186 C C . LYS B 1 123 ? -9.25 -24.016 -27.625 1 94.12 123 LYS B C 1
ATOM 3188 O O . LYS B 1 123 ? -8.977 -25.094 -28.141 1 94.12 123 LYS B O 1
ATOM 3193 N N . PHE B 1 124 ? -8.758 -23.672 -26.5 1 96.75 124 PHE B N 1
ATOM 3194 C CA . PHE B 1 124 ? -7.758 -24.438 -25.766 1 96.75 124 PHE B CA 1
ATOM 3195 C C . PHE B 1 124 ? -8.328 -25.766 -25.281 1 96.75 124 PHE B C 1
ATOM 3197 O O . PHE B 1 124 ? -7.738 -26.828 -25.516 1 96.75 124 PHE B O 1
ATOM 3204 N N . LYS B 1 125 ? -9.469 -25.734 -24.719 1 92.94 125 LYS B N 1
ATOM 3205 C CA . LYS B 1 125 ? -10.07 -26.922 -24.109 1 92.94 125 LYS B CA 1
ATOM 3206 C C . LYS B 1 125 ? -10.469 -27.938 -25.172 1 92.94 125 LYS B C 1
ATOM 3208 O O . LYS B 1 125 ? -10.547 -29.141 -24.891 1 92.94 125 LYS B O 1
ATOM 3213 N N . SER B 1 126 ? -10.758 -27.469 -26.375 1 93 126 SER B N 1
ATOM 3214 C CA . SER B 1 126 ? -11.117 -28.391 -27.453 1 93 126 SER B CA 1
ATOM 3215 C C . SER B 1 126 ? -9.883 -29.062 -28.031 1 93 126 SER B C 1
ATOM 3217 O O . SER B 1 126 ? -9.961 -30.172 -28.562 1 93 126 SER B O 1
ATOM 3219 N N . GLN B 1 127 ? -8.773 -28.453 -27.797 1 93.94 127 GLN B N 1
ATOM 3220 C CA . GLN B 1 127 ? -7.566 -28.938 -28.453 1 93.94 127 GLN B CA 1
ATOM 3221 C C . GLN B 1 127 ? -6.672 -29.703 -27.484 1 93.94 127 GLN B C 1
ATOM 3223 O O . GLN B 1 127 ? -5.871 -30.531 -27.906 1 93.94 127 GLN B O 1
ATOM 3228 N N . TYR B 1 128 ? -6.84 -29.391 -26.188 1 96.38 128 TYR B N 1
ATOM 3229 C CA . TYR B 1 128 ? -5.922 -29.984 -25.219 1 96.38 128 TYR B CA 1
ATOM 3230 C C . TYR B 1 128 ? -6.68 -30.594 -24.047 1 96.38 128 TYR B C 1
ATOM 3232 O O . TYR B 1 128 ? -7.711 -30.062 -23.625 1 96.38 128 TYR B O 1
ATOM 3240 N N . ASP B 1 129 ? -6.152 -31.688 -23.531 1 95.75 129 ASP B N 1
ATOM 3241 C CA . ASP B 1 129 ? -6.516 -32.188 -22.203 1 95.75 129 ASP B CA 1
ATOM 3242 C C . ASP B 1 129 ? -5.641 -31.531 -21.125 1 95.75 129 ASP B C 1
ATOM 3244 O O . ASP B 1 129 ? -4.418 -31.453 -21.281 1 95.75 129 ASP B O 1
ATOM 3248 N N . CYS B 1 130 ? -6.262 -31.141 -20.094 1 96.88 130 CYS B N 1
ATOM 3249 C CA . CYS B 1 130 ? -5.531 -30.359 -19.094 1 96.88 130 CYS B CA 1
ATOM 3250 C C . CYS B 1 130 ? -5.52 -31.078 -17.75 1 96.88 130 CYS B C 1
ATOM 3252 O O . CYS B 1 130 ? -6.527 -31.672 -17.359 1 96.88 130 CYS B O 1
ATOM 3254 N N . CYS B 1 131 ? -4.43 -31.078 -17.125 1 97.44 131 CYS B N 1
ATOM 3255 C CA . CYS B 1 131 ? -4.262 -31.469 -15.727 1 97.44 131 CYS B CA 1
ATOM 3256 C C . CYS B 1 131 ? -3.881 -30.266 -14.875 1 97.44 131 CYS B C 1
ATOM 3258 O O . CYS B 1 131 ? -2.838 -29.641 -15.094 1 97.44 131 CYS B O 1
ATOM 3260 N N . PHE B 1 132 ? -4.715 -29.953 -13.891 1 98.38 132 PHE B N 1
ATOM 3261 C CA . PHE B 1 132 ? -4.477 -28.797 -13.047 1 98.38 132 PHE B CA 1
ATOM 3262 C C . PHE B 1 132 ? -4.047 -29.219 -11.648 1 98.38 132 PHE B C 1
ATOM 3264 O O . PHE B 1 132 ? -4.84 -29.797 -10.898 1 98.38 132 PHE B O 1
ATOM 3271 N N . ILE B 1 133 ? -2.807 -28.906 -11.312 1 98.56 133 ILE B N 1
ATOM 3272 C CA . ILE B 1 133 ? -2.314 -29.141 -9.961 1 98.56 133 ILE B CA 1
ATOM 3273 C C . ILE B 1 133 ? -2.305 -27.828 -9.188 1 98.56 133 ILE B C 1
ATOM 3275 O O . ILE B 1 133 ? -1.764 -26.828 -9.656 1 98.56 133 ILE B O 1
ATOM 3279 N N . TRP B 1 134 ? -2.932 -27.828 -8.062 1 98.56 134 TRP B N 1
ATOM 3280 C CA . TRP B 1 134 ? -2.979 -26.672 -7.172 1 98.56 134 TRP B CA 1
ATOM 3281 C C . TRP B 1 134 ? -2.127 -26.906 -5.93 1 98.56 134 TRP B C 1
ATOM 3283 O O . TRP B 1 134 ? -2.529 -27.641 -5.027 1 98.56 134 TRP B O 1
ATOM 3293 N N . LEU B 1 135 ? -0.978 -26.328 -5.906 1 98.5 135 LEU B N 1
ATOM 3294 C CA . LEU B 1 135 ? -0.133 -26.375 -4.715 1 98.5 135 LEU B CA 1
ATOM 3295 C C . LEU B 1 135 ? -0.613 -25.375 -3.67 1 98.5 135 LEU B C 1
ATOM 3297 O O . LEU B 1 135 ? -0.569 -24.156 -3.898 1 98.5 135 LEU B O 1
ATOM 3301 N N . ASP B 1 136 ? -0.979 -25.875 -2.494 1 97.94 136 ASP B N 1
ATOM 3302 C CA . ASP B 1 136 ? -1.636 -25.062 -1.479 1 97.94 136 ASP B CA 1
ATOM 3303 C C . ASP B 1 136 ? -0.867 -25.094 -0.16 1 97.94 136 ASP B C 1
ATOM 3305 O O . ASP B 1 136 ? -0.208 -26.094 0.15 1 97.94 136 ASP B O 1
ATOM 3309 N N . VAL B 1 137 ? -0.838 -24.016 0.516 1 98.06 137 VAL B N 1
ATOM 3310 C CA . VAL B 1 137 ? -0.291 -23.859 1.86 1 98.06 137 VAL B CA 1
ATOM 3311 C C . VAL B 1 137 ? -1.256 -23.047 2.725 1 98.06 137 VAL B C 1
ATOM 3313 O O . VAL B 1 137 ? -1.87 -22.094 2.248 1 98.06 137 VAL B O 1
ATOM 3316 N N . SER B 1 138 ? -1.383 -23.453 3.994 1 97.06 138 SER B N 1
ATOM 3317 C CA . SER B 1 138 ? -2.262 -22.688 4.875 1 97.06 138 SER B CA 1
ATOM 3318 C C . SER B 1 138 ? -1.842 -21.234 4.945 1 97.06 138 SER B C 1
ATOM 3320 O O . SER B 1 138 ? -0.649 -20.922 4.941 1 97.06 138 SER B O 1
ATOM 3322 N N . LEU B 1 139 ? -2.844 -20.406 5.129 1 96.19 139 LEU B N 1
ATOM 3323 C CA . LEU B 1 139 ? -2.615 -18.969 4.996 1 96.19 139 LEU B CA 1
ATOM 3324 C C . LEU B 1 139 ? -1.674 -18.453 6.086 1 96.19 139 LEU B C 1
ATOM 3326 O O . LEU B 1 139 ? -0.715 -17.734 5.797 1 96.19 139 LEU B O 1
ATOM 3330 N N . PRO B 1 140 ? -1.842 -18.797 7.402 1 96.5 140 PRO B N 1
ATOM 3331 C CA . PRO B 1 140 ? -0.912 -18.297 8.414 1 96.5 140 PRO B CA 1
ATOM 3332 C C . PRO B 1 140 ? 0.535 -18.703 8.141 1 96.5 140 PRO B C 1
ATOM 3334 O O . PRO B 1 140 ? 1.448 -17.891 8.297 1 96.5 140 PRO B O 1
ATOM 3337 N N . VAL B 1 141 ? 0.696 -19.891 7.68 1 97.94 141 VAL B N 1
ATOM 3338 C CA . VAL B 1 141 ? 2.025 -20.422 7.383 1 97.94 141 VAL B CA 1
ATOM 3339 C C . VAL B 1 141 ? 2.598 -19.719 6.156 1 97.94 141 VAL B C 1
ATOM 3341 O O . VAL B 1 141 ? 3.754 -19.281 6.16 1 97.94 141 VAL B O 1
ATOM 3344 N N . LEU B 1 142 ? 1.78 -19.562 5.164 1 98.19 142 LEU B N 1
ATOM 3345 C CA . LEU B 1 142 ? 2.229 -18.922 3.93 1 98.19 142 LEU B CA 1
ATOM 3346 C C . LEU B 1 142 ? 2.551 -17.453 4.16 1 98.19 142 LEU B C 1
ATOM 3348 O O . LEU B 1 142 ? 3.531 -16.938 3.621 1 98.19 142 LEU B O 1
ATOM 3352 N N . HIS B 1 143 ? 1.753 -16.766 4.992 1 97.88 143 HIS B N 1
ATOM 3353 C CA . HIS B 1 143 ? 2.012 -15.375 5.336 1 97.88 143 HIS B CA 1
ATOM 3354 C C . HIS B 1 143 ? 3.391 -15.211 5.969 1 97.88 143 HIS B C 1
ATOM 3356 O O . HIS B 1 143 ? 4.148 -14.312 5.59 1 97.88 143 HIS B O 1
ATOM 3362 N N . SER B 1 144 ? 3.6 -16.047 6.93 1 97.75 144 SER B N 1
ATOM 3363 C CA . SER B 1 144 ? 4.883 -16 7.617 1 97.75 144 SER B CA 1
ATOM 3364 C C . SER B 1 144 ? 6.039 -16.25 6.652 1 97.75 144 SER B C 1
ATOM 3366 O O . SER B 1 144 ? 7.047 -15.539 6.688 1 97.75 144 SER B O 1
ATOM 3368 N N . PHE B 1 145 ? 5.887 -17.203 5.801 1 97.88 145 PHE B N 1
ATOM 3369 C CA . PHE B 1 145 ? 6.945 -17.594 4.875 1 97.88 145 PHE B CA 1
ATOM 3370 C C . PHE B 1 145 ? 7.242 -16.453 3.9 1 97.88 145 PHE B C 1
ATOM 3372 O O . PHE B 1 145 ? 8.406 -16.094 3.693 1 97.88 145 PHE B O 1
ATOM 3379 N N . VAL B 1 146 ? 6.176 -15.891 3.254 1 97.69 146 VAL B N 1
ATOM 3380 C CA . VAL B 1 146 ? 6.395 -14.859 2.238 1 97.69 146 VAL B CA 1
ATOM 3381 C C . VAL B 1 146 ? 6.984 -13.609 2.887 1 97.69 146 VAL B C 1
ATOM 3383 O O . VAL B 1 146 ? 7.773 -12.898 2.266 1 97.69 146 VAL B O 1
ATOM 3386 N N . SER B 1 147 ? 6.617 -13.359 4.156 1 97.75 147 SER B N 1
ATOM 3387 C CA . SER B 1 147 ? 7.211 -12.234 4.871 1 97.75 147 SER B CA 1
ATOM 3388 C C . SER B 1 147 ? 8.711 -12.438 5.082 1 97.75 147 SER B C 1
ATOM 3390 O O . SER B 1 147 ? 9.5 -11.523 4.863 1 97.75 147 SER B O 1
ATOM 3392 N N . LYS B 1 148 ? 9.07 -13.586 5.496 1 97.31 148 LYS B N 1
ATOM 3393 C CA . LYS B 1 148 ? 10.484 -13.914 5.688 1 97.31 148 LYS B CA 1
ATOM 3394 C C . LYS B 1 148 ? 11.25 -13.844 4.367 1 97.31 148 LYS B C 1
ATOM 3396 O O . LYS B 1 148 ? 12.406 -13.43 4.34 1 97.31 148 LYS B O 1
ATOM 3401 N N . ARG B 1 149 ? 10.609 -14.258 3.375 1 96.38 149 ARG B N 1
ATOM 3402 C CA . ARG B 1 149 ? 11.234 -14.219 2.057 1 96.38 149 ARG B CA 1
ATOM 3403 C C . ARG B 1 149 ? 11.57 -12.789 1.649 1 96.38 149 ARG B C 1
ATOM 3405 O O . ARG B 1 149 ? 12.594 -12.539 1.015 1 96.38 149 ARG B O 1
ATOM 3412 N N . VAL B 1 150 ? 10.711 -11.875 1.942 1 97.62 150 VAL B N 1
ATOM 3413 C CA . VAL B 1 150 ? 10.977 -10.469 1.656 1 97.62 150 VAL B CA 1
ATOM 3414 C C . VAL B 1 150 ? 12.242 -10.023 2.383 1 97.62 150 VAL B C 1
ATOM 3416 O O . VAL B 1 150 ? 13.094 -9.336 1.806 1 97.62 150 VAL B O 1
ATOM 3419 N N . ASP B 1 151 ? 12.375 -10.453 3.641 1 97.69 151 ASP B N 1
ATOM 3420 C CA . ASP B 1 151 ? 13.586 -10.133 4.387 1 97.69 151 ASP B CA 1
ATOM 3421 C C . ASP B 1 151 ? 14.828 -10.688 3.68 1 97.69 151 ASP B C 1
ATOM 3423 O O . ASP B 1 151 ? 15.852 -10.008 3.596 1 97.69 151 ASP B O 1
ATOM 3427 N N . GLN B 1 152 ? 14.688 -11.852 3.158 1 96.44 152 GLN B N 1
ATOM 3428 C CA . GLN B 1 152 ? 15.805 -12.477 2.443 1 96.44 152 GLN B CA 1
ATOM 3429 C C . GLN B 1 152 ? 16.141 -11.695 1.179 1 96.44 152 GLN B C 1
ATOM 3431 O O . GLN B 1 152 ? 17.312 -11.586 0.812 1 96.44 152 GLN B O 1
ATOM 3436 N N . MET B 1 153 ? 15.164 -11.195 0.513 1 96.12 153 MET B N 1
ATOM 3437 C CA . MET B 1 153 ? 15.391 -10.398 -0.687 1 96.12 153 MET B CA 1
ATOM 3438 C C . MET B 1 153 ? 16.141 -9.109 -0.349 1 96.12 153 MET B C 1
ATOM 3440 O O . MET B 1 153 ? 17 -8.672 -1.116 1 96.12 153 MET B O 1
ATOM 3444 N N . VAL B 1 154 ? 15.766 -8.586 0.779 1 96.12 154 VAL B N 1
ATOM 3445 C CA . VAL B 1 154 ? 16.438 -7.383 1.234 1 96.12 154 VAL B CA 1
ATOM 3446 C C . VAL B 1 154 ? 17.922 -7.684 1.494 1 96.12 154 VAL B C 1
ATOM 3448 O O . VAL B 1 154 ? 18.797 -6.945 1.042 1 96.12 154 VAL B O 1
ATOM 3451 N N . ASP B 1 155 ? 18.156 -8.781 2.156 1 96.5 155 ASP B N 1
ATOM 3452 C CA . ASP B 1 155 ? 19.531 -9.211 2.436 1 96.5 155 ASP B CA 1
ATOM 3453 C C . ASP B 1 155 ? 20.297 -9.477 1.142 1 96.5 155 ASP B C 1
ATOM 3455 O O . ASP B 1 155 ? 21.516 -9.258 1.076 1 96.5 155 ASP B O 1
ATOM 3459 N N . ALA B 1 156 ? 19.578 -9.945 0.162 1 95.38 156 ALA B N 1
ATOM 3460 C CA . ALA B 1 156 ? 20.188 -10.297 -1.118 1 95.38 156 ALA B CA 1
ATOM 3461 C C . ALA B 1 156 ? 20.438 -9.047 -1.966 1 95.38 156 ALA B C 1
ATOM 3463 O O . ALA B 1 156 ? 21.062 -9.133 -3.033 1 95.38 156 ALA B O 1
ATOM 3464 N N . GLY B 1 157 ? 19.922 -7.863 -1.587 1 95.69 157 GLY B N 1
ATOM 3465 C CA . GLY B 1 157 ? 20.266 -6.613 -2.25 1 95.69 157 GLY B CA 1
ATOM 3466 C C . GLY B 1 157 ? 19.141 -6.07 -3.115 1 95.69 157 GLY B C 1
ATOM 3467 O O . GLY B 1 157 ? 19.391 -5.508 -4.184 1 95.69 157 GLY B O 1
ATOM 3468 N N . ILE B 1 158 ? 17.922 -6.27 -2.689 1 95.06 158 ILE B N 1
ATOM 3469 C CA . ILE B 1 158 ? 16.781 -5.785 -3.451 1 95.06 158 ILE B CA 1
ATOM 3470 C C . ILE B 1 158 ? 16.859 -4.266 -3.582 1 95.06 158 ILE B C 1
ATOM 3472 O O . ILE B 1 158 ? 16.516 -3.707 -4.625 1 95.06 158 ILE B O 1
ATOM 3476 N N . VAL B 1 159 ? 17.328 -3.594 -2.574 1 94.06 159 VAL B N 1
ATOM 3477 C CA . VAL B 1 159 ? 17.391 -2.137 -2.555 1 94.06 159 VAL B CA 1
ATOM 3478 C C . VAL B 1 159 ? 18.312 -1.643 -3.674 1 94.06 159 VAL B C 1
ATOM 3480 O O . VAL B 1 159 ? 17.922 -0.784 -4.469 1 94.06 159 VAL B O 1
ATOM 3483 N N . ASP B 1 160 ? 19.453 -2.234 -3.779 1 95 160 ASP B N 1
ATOM 3484 C CA . ASP B 1 160 ? 20.422 -1.851 -4.809 1 95 160 ASP B CA 1
ATOM 3485 C C . ASP B 1 160 ? 19.906 -2.203 -6.203 1 95 160 ASP B C 1
ATOM 3487 O O . ASP B 1 160 ? 20.078 -1.433 -7.148 1 95 160 ASP B O 1
ATOM 3491 N N . GLU B 1 161 ? 19.281 -3.326 -6.293 1 96 161 GLU B N 1
ATOM 3492 C CA . GLU B 1 161 ? 18.766 -3.764 -7.586 1 96 161 GLU B CA 1
ATOM 3493 C C . GLU B 1 161 ? 17.734 -2.785 -8.125 1 96 161 GLU B C 1
ATOM 3495 O O . GLU B 1 161 ? 17.797 -2.359 -9.273 1 96 161 GLU B O 1
ATOM 3500 N N . VAL B 1 162 ? 16.812 -2.395 -7.281 1 94 162 VAL B N 1
ATOM 3501 C CA . VAL B 1 162 ? 15.711 -1.529 -7.707 1 94 162 VAL B CA 1
ATOM 3502 C C . VAL B 1 162 ? 16.234 -0.112 -7.938 1 94 162 VAL B C 1
ATOM 3504 O O . VAL B 1 162 ? 15.742 0.601 -8.82 1 94 162 VAL B O 1
ATOM 3507 N N . ARG B 1 163 ? 17.234 0.286 -7.211 1 92.62 163 ARG B N 1
ATOM 3508 C CA . ARG B 1 163 ? 17.828 1.615 -7.34 1 92.62 163 ARG B CA 1
ATOM 3509 C C . ARG B 1 163 ? 18.328 1.851 -8.758 1 92.62 163 ARG B C 1
ATOM 3511 O O . ARG B 1 163 ? 18.234 2.963 -9.281 1 92.62 163 ARG B O 1
ATOM 3518 N N . LYS B 1 164 ? 18.828 0.798 -9.32 1 89.94 164 LYS B N 1
ATOM 3519 C CA . LYS B 1 164 ? 19.359 0.905 -10.672 1 89.94 164 LYS B CA 1
ATOM 3520 C C . LYS B 1 164 ? 18.266 1.233 -11.68 1 89.94 164 LYS B C 1
ATOM 3522 O O . LYS B 1 164 ? 18.547 1.758 -12.758 1 89.94 164 LYS B O 1
ATOM 3527 N N . LEU B 1 165 ? 17.078 0.986 -11.305 1 86.56 165 LEU B N 1
ATOM 3528 C CA . LEU B 1 165 ? 15.961 1.22 -12.211 1 86.56 165 LEU B CA 1
ATOM 3529 C C . LEU B 1 165 ? 15.242 2.518 -11.867 1 86.56 165 LEU B C 1
ATOM 3531 O O . LEU B 1 165 ? 14.258 2.885 -12.516 1 86.56 165 LEU B O 1
ATOM 3535 N N . PHE B 1 166 ? 15.758 3.143 -10.875 1 85.69 166 PHE B N 1
ATOM 3536 C CA . PHE B 1 166 ? 15.055 4.324 -10.383 1 85.69 166 PHE B CA 1
ATOM 3537 C C . PHE B 1 166 ? 15.172 5.473 -11.375 1 85.69 166 PHE B C 1
ATOM 3539 O O . PHE B 1 166 ? 16.281 5.93 -11.68 1 85.69 166 PHE B O 1
ATOM 3546 N N . ILE B 1 167 ? 14.133 5.809 -11.961 1 79.62 167 ILE B N 1
ATOM 3547 C CA . ILE B 1 167 ? 13.977 6.969 -12.836 1 79.62 167 ILE B CA 1
ATOM 3548 C C . ILE B 1 167 ? 12.859 7.867 -12.305 1 79.62 167 ILE B C 1
ATOM 3550 O O . ILE B 1 167 ? 11.711 7.445 -12.203 1 79.62 167 ILE B O 1
ATOM 3554 N N . PRO B 1 168 ? 13.273 9.164 -11.992 1 77.5 168 PRO B N 1
ATOM 3555 C CA . PRO B 1 168 ? 12.227 10.078 -11.531 1 77.5 168 PRO B CA 1
ATOM 3556 C C . PRO B 1 168 ? 11.086 10.219 -12.539 1 77.5 168 PRO B C 1
ATOM 3558 O O . PRO B 1 168 ? 11.328 10.383 -13.734 1 77.5 168 PRO B O 1
ATOM 3561 N N . GLY B 1 169 ? 9.844 10.008 -12.078 1 76.56 169 GLY B N 1
ATOM 3562 C CA . GLY B 1 169 ? 8.68 10.195 -12.93 1 76.56 169 GLY B CA 1
ATOM 3563 C C . GLY B 1 169 ? 8.336 8.961 -13.75 1 76.56 169 GLY B C 1
ATOM 3564 O O . GLY B 1 169 ? 7.555 9.039 -14.703 1 76.56 169 GLY B O 1
ATOM 3565 N N . ALA B 1 170 ? 8.969 7.887 -13.406 1 80 170 ALA B N 1
ATOM 3566 C CA . ALA B 1 170 ? 8.703 6.664 -14.156 1 80 170 ALA B CA 1
ATOM 3567 C C . ALA B 1 170 ? 7.25 6.227 -13.992 1 80 170 ALA B C 1
ATOM 3569 O O . ALA B 1 170 ? 6.586 6.613 -13.031 1 80 170 ALA B O 1
ATOM 3570 N N . ASP B 1 171 ? 6.797 5.539 -15.055 1 83.31 171 ASP B N 1
ATOM 3571 C CA . ASP B 1 171 ? 5.453 4.977 -15.008 1 83.31 171 ASP B CA 1
ATOM 3572 C C . ASP B 1 171 ? 5.457 3.6 -14.352 1 83.31 171 ASP B C 1
ATOM 3574 O O . ASP B 1 171 ? 5.988 2.639 -14.914 1 83.31 171 ASP B O 1
ATOM 3578 N N . TYR B 1 172 ? 4.746 3.461 -13.234 1 86.56 172 TYR B N 1
ATOM 3579 C CA . TYR B 1 172 ? 4.773 2.223 -12.461 1 86.56 172 TYR B CA 1
ATOM 3580 C C . TYR B 1 172 ? 3.557 1.357 -12.781 1 86.56 172 TYR B C 1
ATOM 3582 O O . TYR B 1 172 ? 3.305 0.361 -12.094 1 86.56 172 TYR B O 1
ATOM 3590 N N . THR B 1 173 ? 2.826 1.72 -13.773 1 85.38 173 THR B N 1
ATOM 3591 C CA . THR B 1 173 ? 1.631 0.962 -14.125 1 85.38 173 THR B CA 1
ATOM 3592 C C . THR B 1 173 ? 1.903 0.048 -15.32 1 85.38 173 THR B C 1
ATOM 3594 O O . THR B 1 173 ? 1.004 -0.651 -15.789 1 85.38 173 THR B O 1
ATOM 3597 N N . ARG B 1 174 ? 3.199 0.068 -15.703 1 87.75 174 ARG B N 1
ATOM 3598 C CA . ARG B 1 174 ? 3.506 -0.721 -16.891 1 87.75 174 ARG B CA 1
ATOM 3599 C C . ARG B 1 174 ? 4.793 -1.519 -16.703 1 87.75 174 ARG B C 1
ATOM 3601 O O . ARG B 1 174 ? 5.684 -1.101 -15.961 1 87.75 174 ARG B O 1
ATOM 3608 N N . GLY B 1 175 ? 4.777 -2.672 -17.422 1 91.81 175 GLY B N 1
ATOM 3609 C CA . GLY B 1 175 ? 6.004 -3.451 -17.5 1 91.81 175 GLY B CA 1
ATOM 3610 C C . GLY B 1 175 ? 6.465 -3.986 -16.156 1 91.81 175 GLY B C 1
ATOM 3611 O O . GLY B 1 175 ? 5.645 -4.34 -15.312 1 91.81 175 GLY B O 1
ATOM 3612 N N . ILE B 1 176 ? 7.781 -4.102 -16.016 1 93.81 176 ILE B N 1
ATOM 3613 C CA . ILE B 1 176 ? 8.375 -4.789 -14.875 1 93.81 176 ILE B CA 1
ATOM 3614 C C . ILE B 1 176 ? 8.297 -3.896 -13.641 1 93.81 176 ILE B C 1
ATOM 3616 O O . ILE B 1 176 ? 8.484 -4.367 -12.516 1 93.81 176 ILE B O 1
ATOM 3620 N N . ARG B 1 177 ? 8 -2.6 -13.859 1 93.81 177 ARG B N 1
ATOM 3621 C CA . ARG B 1 177 ? 7.945 -1.649 -12.75 1 93.81 177 ARG B CA 1
ATOM 3622 C C . ARG B 1 177 ? 6.719 -1.896 -11.875 1 93.81 177 ARG B C 1
ATOM 3624 O O . ARG B 1 177 ? 6.637 -1.387 -10.758 1 93.81 177 ARG B O 1
ATOM 3631 N N . ARG B 1 178 ? 5.84 -2.75 -12.352 1 94.25 178 ARG B N 1
ATOM 3632 C CA . ARG B 1 178 ? 4.656 -3.102 -11.57 1 94.25 178 ARG B CA 1
ATOM 3633 C C . ARG B 1 178 ? 5 -4.113 -10.484 1 94.25 178 ARG B C 1
ATOM 3635 O O . ARG B 1 178 ? 4.191 -4.363 -9.586 1 94.25 178 ARG B O 1
ATOM 3642 N N . ALA B 1 179 ? 6.141 -4.68 -10.523 1 96.31 179 ALA B N 1
ATOM 3643 C CA . ALA B 1 179 ? 6.543 -5.723 -9.586 1 96.31 179 ALA B CA 1
ATOM 3644 C C . ALA B 1 179 ? 6.473 -5.219 -8.148 1 96.31 179 ALA B C 1
ATOM 3646 O O . ALA B 1 179 ? 6.965 -4.129 -7.84 1 96.31 179 ALA B O 1
ATOM 3647 N N . ILE B 1 180 ? 5.797 -6 -7.289 1 96.88 180 ILE B N 1
ATOM 3648 C CA . ILE B 1 180 ? 5.805 -5.672 -5.867 1 96.88 180 ILE B CA 1
ATOM 3649 C C . ILE B 1 180 ? 7.242 -5.477 -5.391 1 96.88 180 ILE B C 1
ATOM 3651 O O . ILE B 1 180 ? 8.109 -6.32 -5.641 1 96.88 180 ILE B O 1
ATOM 3655 N N . GLY B 1 181 ? 7.562 -4.426 -4.75 1 96.31 181 GLY B N 1
ATOM 3656 C CA . GLY B 1 181 ? 8.906 -4.051 -4.324 1 96.31 181 GLY B CA 1
ATOM 3657 C C . GLY B 1 181 ? 9.438 -2.836 -5.059 1 96.31 181 GLY B C 1
ATOM 3658 O O . GLY B 1 181 ? 10.32 -2.135 -4.551 1 96.31 181 GLY B O 1
ATOM 3659 N N . VAL B 1 182 ? 8.93 -2.59 -6.258 1 96.06 182 VAL B N 1
ATOM 3660 C CA . VAL B 1 182 ? 9.492 -1.525 -7.082 1 96.06 182 VAL B CA 1
ATOM 3661 C C . VAL B 1 182 ? 8.789 -0.204 -6.77 1 96.06 182 VAL B C 1
ATOM 3663 O O . VAL B 1 182 ? 9.438 0.771 -6.379 1 96.06 182 VAL B O 1
ATOM 3666 N N . PRO B 1 183 ? 7.426 -0.191 -6.883 1 94.94 183 PRO B N 1
ATOM 3667 C CA . PRO B 1 183 ? 6.777 1.071 -6.516 1 94.94 183 PRO B CA 1
ATOM 3668 C C . PRO B 1 183 ? 7.047 1.473 -5.07 1 94.94 183 PRO B C 1
ATOM 3670 O O . PRO B 1 183 ? 7.215 2.66 -4.773 1 94.94 183 PRO B O 1
ATOM 3673 N N . GLU B 1 184 ? 7.074 0.524 -4.152 1 95.62 184 GLU B N 1
ATOM 3674 C CA . GLU B 1 184 ? 7.34 0.778 -2.74 1 95.62 184 GLU B CA 1
ATOM 3675 C C . GLU B 1 184 ? 8.727 1.389 -2.543 1 95.62 184 GLU B C 1
ATOM 3677 O O . GLU B 1 184 ? 8.875 2.385 -1.83 1 95.62 184 GLU B O 1
ATOM 3682 N N . MET B 1 185 ? 9.719 0.864 -3.215 1 93.5 185 MET B N 1
ATOM 3683 C CA . MET B 1 185 ? 11.086 1.359 -3.09 1 93.5 185 MET B CA 1
ATOM 3684 C C . MET B 1 185 ? 11.234 2.721 -3.76 1 93.5 185 MET B C 1
ATOM 3686 O O . MET B 1 185 ? 12.039 3.545 -3.326 1 93.5 185 MET B O 1
ATOM 3690 N N . ASP B 1 186 ? 10.469 2.883 -4.797 1 91.75 186 ASP B N 1
ATOM 3691 C CA . ASP B 1 186 ? 10.477 4.199 -5.43 1 91.75 186 ASP B CA 1
ATOM 3692 C C . ASP B 1 186 ? 10.117 5.293 -4.422 1 91.75 186 ASP B C 1
ATOM 3694 O O . ASP B 1 186 ? 10.742 6.352 -4.398 1 91.75 186 ASP B O 1
ATOM 3698 N N . LYS B 1 187 ? 9.086 5.043 -3.605 1 89.12 187 LYS B N 1
ATOM 3699 C CA . LYS B 1 187 ? 8.711 5.98 -2.549 1 89.12 187 LYS B CA 1
ATOM 3700 C C . LYS B 1 187 ? 9.891 6.266 -1.624 1 89.12 187 LYS B C 1
ATOM 3702 O O . LYS B 1 187 ? 10.141 7.418 -1.263 1 89.12 187 LYS B O 1
ATOM 3707 N N . TYR B 1 188 ? 10.594 5.211 -1.277 1 91 188 TYR B N 1
ATOM 3708 C CA . TYR B 1 188 ? 11.766 5.32 -0.413 1 91 188 TYR B CA 1
ATOM 3709 C C . TYR B 1 188 ? 12.82 6.223 -1.037 1 91 188 TYR B C 1
ATOM 3711 O O . TYR B 1 188 ? 13.375 7.098 -0.365 1 91 188 TYR B O 1
ATOM 3719 N N . PHE B 1 189 ? 13.016 6.047 -2.346 1 90.38 189 PHE B N 1
ATOM 3720 C CA . PHE B 1 189 ? 14.078 6.773 -3.027 1 90.38 189 PHE B CA 1
ATOM 3721 C C . PHE B 1 189 ? 13.711 8.242 -3.195 1 90.38 189 PHE B C 1
ATOM 3723 O O . PHE B 1 189 ? 14.586 9.117 -3.168 1 90.38 189 PHE B O 1
ATOM 3730 N N . ARG B 1 190 ? 12.469 8.484 -3.32 1 86.06 190 ARG B N 1
ATOM 3731 C CA . ARG B 1 190 ? 12.016 9.859 -3.514 1 86.06 190 ARG B CA 1
ATOM 3732 C C . ARG B 1 190 ? 12.047 10.633 -2.201 1 86.06 190 ARG B C 1
ATOM 3734 O O . ARG B 1 190 ? 12.266 11.852 -2.197 1 86.06 190 ARG B O 1
ATOM 3741 N N . LEU B 1 191 ? 11.719 9.953 -1.146 1 83.44 191 LEU B N 1
ATOM 3742 C CA . LEU B 1 191 ? 11.648 10.617 0.151 1 83.44 191 LEU B CA 1
ATOM 3743 C C . LEU B 1 191 ? 13.031 10.734 0.777 1 83.44 191 LEU B C 1
ATOM 3745 O O . LEU B 1 191 ? 13.219 11.484 1.741 1 83.44 191 LEU B O 1
ATOM 3749 N N . LYS B 1 192 ? 14.055 10 0.342 1 67.06 192 LYS B N 1
ATOM 3750 C CA . LYS B 1 192 ? 15.383 9.93 0.945 1 67.06 192 LYS B CA 1
ATOM 3751 C C . LYS B 1 192 ? 16.094 11.281 0.879 1 67.06 192 LYS B C 1
ATOM 3753 O O . LYS B 1 192 ? 16.734 11.602 -0.117 1 67.06 192 LYS B O 1
ATOM 3758 N N . PRO B 1 193 ? 15.414 12.336 1.286 1 57.78 193 PRO B N 1
ATOM 3759 C CA . PRO B 1 193 ? 16.375 13.453 1.297 1 57.78 193 PRO B CA 1
ATOM 3760 C C . PRO B 1 193 ? 17.469 13.281 2.346 1 57.78 193 PRO B C 1
ATOM 3762 O O . PRO B 1 193 ? 17.391 12.367 3.18 1 57.78 193 PRO B O 1
ATOM 3765 N N . GLU B 1 194 ? 18.438 14.25 2.297 1 59 194 GLU B N 1
ATOM 3766 C CA . GLU B 1 194 ? 19.516 14.484 3.238 1 59 194 GLU B CA 1
ATOM 3767 C C . GLU B 1 194 ? 19.047 14.367 4.68 1 59 194 GLU B C 1
ATOM 3769 O O . GLU B 1 194 ? 19.047 15.344 5.43 1 59 194 GLU B O 1
ATOM 3774 N N . ILE B 1 195 ? 18.156 13.359 4.832 1 65.88 195 ILE B N 1
ATOM 3775 C CA . ILE B 1 195 ? 17.672 13.133 6.188 1 65.88 195 ILE B CA 1
ATOM 3776 C C . ILE B 1 195 ? 18.719 12.375 6.996 1 65.88 195 ILE B C 1
ATOM 3778 O O . ILE B 1 195 ? 19.672 11.836 6.43 1 65.88 195 ILE B O 1
ATOM 3782 N N . ASP B 1 196 ? 18.672 12.391 8.297 1 79.12 196 ASP B N 1
ATOM 3783 C CA . ASP B 1 196 ? 19.562 11.656 9.195 1 79.12 196 ASP B CA 1
ATOM 3784 C C . ASP B 1 196 ? 19.375 10.148 9.047 1 79.12 196 ASP B C 1
ATOM 3786 O O . ASP B 1 196 ? 18.359 9.688 8.531 1 79.12 196 ASP B O 1
ATOM 3790 N N . ASN B 1 197 ? 20.406 9.414 9.289 1 83.5 197 ASN B N 1
ATOM 3791 C CA . ASN B 1 197 ? 20.5 7.973 9.086 1 83.5 197 ASN B CA 1
ATOM 3792 C C . ASN B 1 197 ? 19.375 7.23 9.812 1 83.5 197 ASN B C 1
ATOM 3794 O O . ASN B 1 197 ? 18.844 6.242 9.297 1 83.5 197 ASN B O 1
ATOM 3798 N N . GLU B 1 198 ? 19.016 7.699 10.883 1 84.88 198 GLU B N 1
ATOM 3799 C CA . GLU B 1 198 ? 17.969 7.043 11.672 1 84.88 198 GLU B CA 1
ATOM 3800 C C . GLU B 1 198 ? 16.625 7.113 10.977 1 84.88 198 GLU B C 1
ATOM 3802 O O . GLU B 1 198 ? 15.898 6.117 10.906 1 84.88 198 GLU B O 1
ATOM 3807 N N . THR B 1 199 ? 16.359 8.273 10.461 1 86.94 199 THR B N 1
ATOM 3808 C CA . THR B 1 199 ? 15.109 8.469 9.742 1 86.94 199 THR B CA 1
ATOM 3809 C C . THR B 1 199 ? 15.07 7.621 8.477 1 86.94 199 THR B C 1
ATOM 3811 O O . THR B 1 199 ? 14.031 7.043 8.141 1 86.94 199 THR B O 1
ATOM 3814 N N . LYS B 1 200 ? 16.234 7.496 7.91 1 89.81 200 LYS B N 1
ATOM 3815 C CA . LYS B 1 200 ? 16.359 6.684 6.703 1 89.81 200 LYS B CA 1
ATOM 3816 C C . LYS B 1 200 ? 16.062 5.215 6.996 1 89.81 200 LYS B C 1
ATOM 3818 O O . LYS B 1 200 ? 15.352 4.555 6.242 1 89.81 200 LYS B O 1
ATOM 3823 N N . GLU B 1 201 ? 16.594 4.734 8.039 1 91.44 201 GLU B N 1
ATOM 3824 C CA . GLU B 1 201 ? 16.406 3.342 8.438 1 91.44 201 GLU B CA 1
ATOM 3825 C C . GLU B 1 201 ? 14.938 3.066 8.789 1 91.44 201 GLU B C 1
ATOM 3827 O O . GLU B 1 201 ? 14.406 2.004 8.461 1 91.44 201 GLU B O 1
ATOM 3832 N N . MET B 1 202 ? 14.289 3.988 9.406 1 91.81 202 MET B N 1
ATOM 3833 C CA . MET B 1 202 ? 12.891 3.836 9.781 1 91.81 202 MET B CA 1
ATOM 3834 C C . MET B 1 202 ? 12 3.799 8.547 1 91.81 202 MET B C 1
ATOM 3836 O O . MET B 1 202 ? 11.078 2.98 8.461 1 91.81 202 MET B O 1
ATOM 3840 N N . LEU B 1 203 ? 12.344 4.719 7.645 1 93.88 203 LEU B N 1
ATOM 3841 C CA . LEU B 1 203 ? 11.578 4.746 6.406 1 93.88 203 LEU B CA 1
ATOM 3842 C C . LEU B 1 203 ? 11.758 3.445 5.629 1 93.88 203 LEU B C 1
ATOM 3844 O O . LEU B 1 203 ? 10.781 2.896 5.105 1 93.88 203 LEU B O 1
ATOM 3848 N N . LEU B 1 204 ? 12.969 2.961 5.566 1 94.62 204 LEU B N 1
ATOM 3849 C CA . LEU B 1 204 ? 13.227 1.689 4.895 1 94.62 204 LEU B CA 1
ATOM 3850 C C . LEU B 1 204 ? 12.43 0.564 5.543 1 94.62 204 LEU B C 1
ATOM 3852 O O . LEU B 1 204 ? 11.859 -0.277 4.844 1 94.62 204 LEU B O 1
ATOM 3856 N N . GLY B 1 205 ? 12.375 0.544 6.848 1 95.94 205 GLY B N 1
ATOM 3857 C CA . GLY B 1 205 ? 11.578 -0.441 7.559 1 95.94 205 GLY B CA 1
ATOM 3858 C C . GLY B 1 205 ? 10.109 -0.406 7.18 1 95.94 205 GLY B C 1
ATOM 3859 O O . GLY B 1 205 ? 9.484 -1.452 6.996 1 95.94 205 GLY B O 1
ATOM 3860 N N . VAL B 1 206 ? 9.562 0.771 7.023 1 96.31 206 VAL B N 1
ATOM 3861 C CA . VAL B 1 206 ? 8.164 0.95 6.652 1 96.31 206 VAL B CA 1
ATOM 3862 C C . VAL B 1 206 ? 7.93 0.423 5.238 1 96.31 206 VAL B C 1
ATOM 3864 O O . VAL B 1 206 ? 6.938 -0.261 4.98 1 96.31 206 VAL B O 1
ATOM 3867 N N . VAL B 1 207 ? 8.812 0.69 4.398 1 96.62 207 VAL B N 1
ATOM 3868 C CA . VAL B 1 207 ? 8.695 0.291 2.998 1 96.62 207 VAL B CA 1
ATOM 3869 C C . VAL B 1 207 ? 8.789 -1.229 2.887 1 96.62 207 VAL B C 1
ATOM 3871 O O . VAL B 1 207 ? 8.047 -1.845 2.115 1 96.62 207 VAL B O 1
ATOM 3874 N N . ILE B 1 208 ? 9.695 -1.818 3.615 1 97.69 208 ILE B N 1
ATOM 3875 C CA . ILE B 1 208 ? 9.812 -3.271 3.637 1 97.69 208 ILE B CA 1
ATOM 3876 C C . ILE B 1 208 ? 8.508 -3.891 4.133 1 97.69 208 ILE B C 1
ATOM 3878 O O . ILE B 1 208 ? 8.031 -4.883 3.576 1 97.69 208 ILE B O 1
ATOM 3882 N N . GLU B 1 209 ? 7.902 -3.309 5.117 1 98.06 209 GLU B N 1
ATOM 3883 C CA . GLU B 1 209 ? 6.605 -3.771 5.602 1 98.06 209 GLU B CA 1
ATOM 3884 C C . GLU B 1 209 ? 5.535 -3.633 4.523 1 98.06 209 GLU B C 1
ATOM 3886 O O . GLU B 1 209 ? 4.648 -4.484 4.406 1 98.06 209 GLU B O 1
ATOM 3891 N N . GLU B 1 210 ? 5.625 -2.553 3.82 1 98.25 210 GLU B N 1
ATOM 3892 C CA . GLU B 1 210 ? 4.695 -2.361 2.713 1 98.25 210 GLU B CA 1
ATOM 3893 C C . GLU B 1 210 ? 4.812 -3.488 1.691 1 98.25 210 GLU B C 1
ATOM 3895 O O . GLU B 1 210 ? 3.803 -4.008 1.211 1 98.25 210 GLU B O 1
ATOM 3900 N N . ILE B 1 211 ? 5.984 -3.895 1.385 1 98.31 211 ILE B N 1
ATOM 3901 C CA . ILE B 1 211 ? 6.23 -4.977 0.435 1 98.31 211 ILE B CA 1
ATOM 3902 C C . ILE B 1 211 ? 5.641 -6.277 0.971 1 98.31 211 ILE B C 1
ATOM 3904 O O . ILE B 1 211 ? 5 -7.027 0.231 1 98.31 211 ILE B O 1
ATOM 3908 N N . LYS B 1 212 ? 5.848 -6.562 2.246 1 98.56 212 LYS B N 1
ATOM 3909 C CA . LYS B 1 212 ? 5.305 -7.762 2.875 1 98.56 212 LYS B CA 1
ATOM 3910 C C . LYS B 1 212 ? 3.781 -7.785 2.797 1 98.56 212 LYS B C 1
ATOM 3912 O O . LYS B 1 212 ? 3.188 -8.797 2.432 1 98.56 212 LYS B O 1
ATOM 3917 N N . VAL B 1 213 ? 3.201 -6.691 3.092 1 98.38 213 VAL B N 1
ATOM 3918 C CA . VAL B 1 213 ? 1.745 -6.598 3.09 1 98.38 213 VAL B CA 1
ATOM 3919 C C . VAL B 1 213 ? 1.218 -6.805 1.671 1 98.38 213 VAL B C 1
ATOM 3921 O O . VAL B 1 213 ? 0.278 -7.574 1.457 1 98.38 213 VAL B O 1
ATOM 3924 N N . ASN B 1 214 ? 1.79 -6.113 0.741 1 97.88 214 ASN B N 1
ATOM 3925 C CA . ASN B 1 214 ? 1.361 -6.242 -0.648 1 97.88 214 ASN B CA 1
ATOM 3926 C C . ASN B 1 214 ? 1.513 -7.676 -1.149 1 97.88 214 ASN B C 1
ATOM 3928 O O . ASN B 1 214 ? 0.711 -8.141 -1.961 1 97.88 214 ASN B O 1
ATOM 3932 N N . THR B 1 215 ? 2.57 -8.344 -0.688 1 98.12 215 THR B N 1
ATOM 3933 C CA . THR B 1 215 ? 2.771 -9.742 -1.045 1 98.12 215 THR B CA 1
ATOM 3934 C C . THR B 1 215 ? 1.662 -10.617 -0.462 1 98.12 215 THR B C 1
ATOM 3936 O O . THR B 1 215 ? 1.143 -11.508 -1.14 1 98.12 215 THR B O 1
ATOM 3939 N N . ARG B 1 216 ? 1.279 -10.375 0.755 1 97.69 216 ARG B N 1
ATOM 3940 C CA . ARG B 1 216 ? 0.196 -11.125 1.374 1 97.69 216 ARG B CA 1
ATOM 3941 C C . ARG B 1 216 ? -1.126 -10.875 0.657 1 97.69 216 ARG B C 1
ATOM 3943 O O . ARG B 1 216 ? -1.931 -11.797 0.489 1 97.69 216 ARG B O 1
ATOM 3950 N N . ILE B 1 217 ? -1.354 -9.633 0.27 1 96.5 217 ILE B N 1
ATOM 3951 C CA . ILE B 1 217 ? -2.555 -9.32 -0.496 1 96.5 217 ILE B CA 1
ATOM 3952 C C . ILE B 1 217 ? -2.559 -10.117 -1.798 1 96.5 217 ILE B C 1
ATOM 3954 O O . ILE B 1 217 ? -3.592 -10.664 -2.197 1 96.5 217 ILE B O 1
ATOM 3958 N N . LEU B 1 218 ? -1.405 -10.219 -2.418 1 96.94 218 LEU B N 1
ATOM 3959 C CA . LEU B 1 218 ? -1.29 -10.984 -3.652 1 96.94 218 LEU B CA 1
ATOM 3960 C C . LEU B 1 218 ? -1.639 -12.453 -3.416 1 96.94 218 LEU B C 1
ATOM 3962 O O . LEU B 1 218 ? -2.336 -13.07 -4.227 1 96.94 218 LEU B O 1
ATOM 3966 N N . VAL B 1 219 ? -1.145 -12.992 -2.326 1 97.19 219 VAL B N 1
ATOM 3967 C CA . VAL B 1 219 ? -1.449 -14.367 -1.958 1 97.19 219 VAL B CA 1
ATOM 3968 C C . VAL B 1 219 ? -2.963 -14.57 -1.918 1 97.19 219 VAL B C 1
ATOM 3970 O O . VAL B 1 219 ? -3.484 -15.516 -2.516 1 97.19 219 VAL B O 1
ATOM 3973 N N . HIS B 1 220 ? -3.645 -13.688 -1.284 1 95.44 220 HIS B N 1
ATOM 3974 C CA . HIS B 1 220 ? -5.094 -13.789 -1.169 1 95.44 220 HIS B CA 1
ATOM 3975 C C . HIS B 1 220 ? -5.766 -13.664 -2.533 1 95.44 220 HIS B C 1
ATOM 3977 O O . HIS B 1 220 ? -6.727 -14.383 -2.826 1 95.44 220 HIS B O 1
ATOM 3983 N N . THR B 1 221 ? -5.254 -12.758 -3.334 1 95.31 221 THR B N 1
ATOM 3984 C CA . THR B 1 221 ? -5.816 -12.547 -4.664 1 95.31 221 THR B CA 1
ATOM 3985 C C . THR B 1 221 ? -5.68 -13.805 -5.516 1 95.31 221 THR B C 1
ATOM 3987 O O . THR B 1 221 ? -6.633 -14.227 -6.168 1 95.31 221 THR B O 1
ATOM 3990 N N . GLN B 1 222 ? -4.5 -14.383 -5.484 1 96.69 222 GLN B N 1
ATOM 3991 C CA . GLN B 1 222 ? -4.23 -15.586 -6.262 1 96.69 222 GLN B CA 1
ATOM 3992 C C . GLN B 1 222 ? -5.09 -16.75 -5.781 1 96.69 222 GLN B C 1
ATOM 3994 O O . GLN B 1 222 ? -5.68 -17.469 -6.594 1 96.69 222 GLN B O 1
ATOM 3999 N 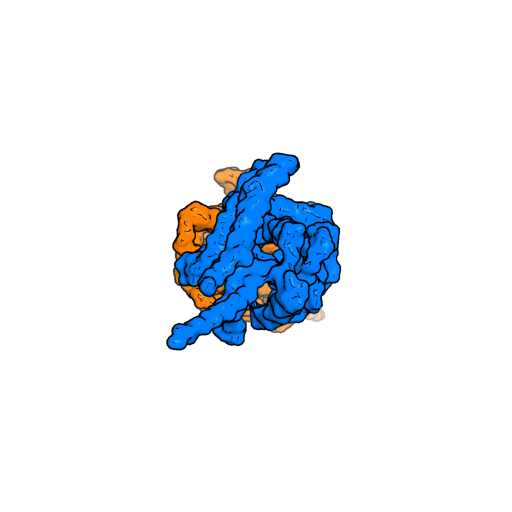N . LEU B 1 223 ? -5.168 -16.906 -4.48 1 95.25 223 LEU B N 1
ATOM 4000 C CA . LEU B 1 223 ? -5.953 -18 -3.898 1 95.25 223 LEU B CA 1
ATOM 4001 C C . LEU B 1 223 ? -7.434 -17.828 -4.234 1 95.25 223 LEU B C 1
ATOM 4003 O O . LEU B 1 223 ? -8.109 -18.812 -4.562 1 95.25 223 LEU B O 1
ATOM 4007 N N . THR B 1 224 ? -7.93 -16.609 -4.133 1 93.06 224 THR B N 1
ATOM 4008 C CA . THR B 1 224 ? -9.328 -16.344 -4.445 1 93.06 224 THR B CA 1
ATOM 4009 C C . THR B 1 224 ? -9.648 -16.734 -5.883 1 93.06 224 THR B C 1
ATOM 4011 O O . THR B 1 224 ? -10.68 -17.359 -6.141 1 93.06 224 THR B O 1
ATOM 4014 N N . LYS B 1 225 ? -8.82 -16.438 -6.789 1 94.56 225 LYS B N 1
ATOM 4015 C CA . LYS B 1 225 ? -9.039 -16.781 -8.188 1 94.56 225 LYS B CA 1
ATOM 4016 C C . LYS B 1 225 ? -9.023 -18.297 -8.391 1 94.56 225 LYS B C 1
ATOM 4018 O O . LYS B 1 225 ? -9.836 -18.844 -9.133 1 94.56 225 LYS B O 1
ATOM 4023 N N . ILE B 1 226 ? -8.094 -18.969 -7.73 1 96.12 226 ILE B N 1
ATOM 4024 C CA . ILE B 1 226 ? -8 -20.422 -7.848 1 96.12 226 ILE B CA 1
ATOM 4025 C C . ILE B 1 226 ? -9.281 -21.078 -7.324 1 96.12 226 ILE B C 1
ATOM 4027 O O . ILE B 1 226 ? -9.828 -21.984 -7.953 1 96.12 226 ILE B O 1
ATOM 4031 N N . ARG B 1 227 ? -9.711 -20.578 -6.246 1 93.31 227 ARG B N 1
ATOM 4032 C CA . ARG B 1 227 ? -10.961 -21.109 -5.688 1 93.31 227 ARG B CA 1
ATOM 4033 C C . ARG B 1 227 ? -12.133 -20.844 -6.629 1 93.31 227 ARG B C 1
ATOM 4035 O O . ARG B 1 227 ? -13.023 -21.688 -6.766 1 93.31 227 ARG B O 1
ATOM 4042 N N . ARG B 1 228 ? -12.125 -19.719 -7.238 1 92.88 228 ARG B N 1
ATOM 4043 C CA . ARG B 1 228 ? -13.164 -19.406 -8.219 1 92.88 228 ARG B CA 1
ATOM 4044 C C . ARG B 1 228 ? -13.117 -20.391 -9.383 1 92.88 228 ARG B C 1
ATOM 4046 O O . ARG B 1 228 ? -14.164 -20.812 -9.883 1 92.88 228 ARG B O 1
ATOM 4053 N N . PHE B 1 229 ? -11.922 -20.734 -9.852 1 96.06 229 PHE B N 1
ATOM 4054 C CA . PHE B 1 229 ? -11.781 -21.719 -10.914 1 96.06 229 PHE B CA 1
ATOM 4055 C C . PHE B 1 229 ? -12.469 -23.031 -10.547 1 96.06 229 PHE B C 1
ATOM 4057 O O . PHE B 1 229 ? -13.148 -23.641 -11.375 1 96.06 229 PHE B O 1
ATOM 4064 N N . ARG B 1 230 ? -12.266 -23.391 -9.352 1 93.75 230 ARG B N 1
ATOM 4065 C CA . ARG B 1 230 ? -12.844 -24.641 -8.867 1 93.75 230 ARG B CA 1
ATOM 4066 C C . ARG B 1 230 ? -14.352 -24.5 -8.688 1 93.75 230 ARG B C 1
ATOM 4068 O O . ARG B 1 230 ? -15.117 -25.297 -9.242 1 93.75 230 ARG B O 1
ATOM 4075 N N . ASP B 1 231 ? -14.766 -23.5 -7.961 1 92.5 231 ASP B N 1
ATOM 4076 C CA . ASP B 1 231 ? -16.125 -23.422 -7.445 1 92.5 231 ASP B CA 1
ATOM 4077 C C . ASP B 1 231 ? -17.078 -22.859 -8.492 1 92.5 231 ASP B C 1
ATOM 4079 O O . ASP B 1 231 ? -18.234 -23.281 -8.57 1 92.5 231 ASP B O 1
ATOM 4083 N N . GLU B 1 232 ? -16.625 -21.953 -9.297 1 92.38 232 GLU B N 1
ATOM 4084 C CA . GLU B 1 232 ? -17.516 -21.297 -10.25 1 92.38 232 GLU B CA 1
ATOM 4085 C C . GLU B 1 232 ? -17.328 -21.859 -11.656 1 92.38 232 GLU B C 1
ATOM 4087 O O . GLU B 1 232 ? -18.297 -22.062 -12.383 1 92.38 232 GLU B O 1
ATOM 4092 N N . LEU B 1 233 ? -16.109 -22.188 -12.016 1 93.75 233 LEU B N 1
ATOM 4093 C CA . LEU B 1 233 ? -15.852 -22.609 -13.383 1 93.75 233 LEU B CA 1
ATOM 4094 C C . LEU B 1 233 ? -15.797 -24.141 -13.469 1 93.75 233 LEU B C 1
ATOM 4096 O O . LEU B 1 233 ? -15.758 -24.703 -14.562 1 93.75 233 LEU B O 1
ATOM 4100 N N . GLY B 1 234 ? -15.648 -24.828 -12.359 1 94.88 234 GLY B N 1
ATOM 4101 C CA . GLY B 1 234 ? -15.711 -26.281 -12.312 1 94.88 234 GLY B CA 1
ATOM 4102 C C . GLY B 1 234 ? -14.438 -26.953 -12.789 1 94.88 234 GLY B C 1
ATOM 4103 O O . GLY B 1 234 ? -14.477 -28.078 -13.289 1 94.88 234 GLY B O 1
ATOM 4104 N N . TRP B 1 235 ? -13.281 -26.188 -12.711 1 96.12 235 TRP B N 1
ATOM 4105 C CA . TRP B 1 235 ? -12.008 -26.797 -13.102 1 96.12 235 TRP B CA 1
ATOM 4106 C C . TRP B 1 235 ? -11.672 -27.984 -12.195 1 96.12 235 TRP B C 1
ATOM 4108 O O . TRP B 1 235 ? -11.867 -27.906 -10.977 1 96.12 235 TRP B O 1
ATOM 4118 N N . PRO B 1 236 ? -11.281 -29.125 -12.805 1 95.88 236 PRO B N 1
ATOM 4119 C CA . PRO B 1 236 ? -10.867 -30.25 -11.977 1 95.88 236 PRO B CA 1
ATOM 4120 C C . PRO B 1 236 ? -9.477 -30.047 -11.359 1 95.88 236 PRO B C 1
ATOM 4122 O O . PRO B 1 236 ? -8.508 -30.656 -11.82 1 95.88 236 PRO B O 1
ATOM 4125 N N . LEU B 1 237 ? -9.336 -29.344 -10.32 1 97.12 237 LEU B N 1
ATOM 4126 C CA . LEU B 1 237 ? -8.078 -29.031 -9.656 1 97.12 237 LEU B CA 1
ATOM 4127 C C . LEU B 1 237 ? -7.676 -30.156 -8.695 1 97.12 237 LEU B C 1
ATOM 4129 O O . LEU B 1 237 ? -8.477 -30.562 -7.855 1 97.12 237 LEU B O 1
ATOM 4133 N N . TYR B 1 238 ? -6.523 -30.625 -8.82 1 98.06 238 TYR B N 1
ATOM 4134 C CA . TYR B 1 238 ? -5.941 -31.531 -7.836 1 98.06 238 TYR B CA 1
ATOM 4135 C C . TYR B 1 238 ? -5.168 -30.75 -6.777 1 98.06 238 TYR B C 1
ATOM 4137 O O . TYR B 1 238 ? -4.039 -30.312 -7.02 1 98.06 238 TYR B O 1
ATOM 4145 N N . ARG B 1 239 ? -5.699 -30.656 -5.652 1 98 239 ARG B N 1
ATOM 4146 C CA . ARG B 1 239 ? -5.098 -29.875 -4.578 1 98 239 ARG B CA 1
ATOM 4147 C C . ARG B 1 239 ? -4.027 -30.672 -3.85 1 98 239 ARG B C 1
ATOM 4149 O O . ARG B 1 239 ? -4.273 -31.812 -3.422 1 98 239 ARG B O 1
ATOM 4156 N N . ILE B 1 240 ? -2.877 -30.125 -3.768 1 98.38 240 ILE B N 1
ATOM 4157 C CA . ILE B 1 240 ? -1.769 -30.672 -2.994 1 98.38 240 ILE B CA 1
ATOM 4158 C C . ILE B 1 240 ? -1.448 -29.75 -1.825 1 98.38 240 ILE B C 1
ATOM 4160 O O . ILE B 1 240 ? -1.054 -28.594 -2.029 1 98.38 240 ILE B O 1
ATOM 4164 N N . ASP B 1 241 ? -1.64 -30.234 -0.612 1 98.06 241 ASP B N 1
ATOM 4165 C CA . ASP B 1 241 ? -1.38 -29.438 0.583 1 98.06 241 ASP B CA 1
ATOM 4166 C C . ASP B 1 241 ? 0.085 -29.547 1.001 1 98.06 241 ASP B C 1
ATOM 4168 O O . ASP B 1 241 ? 0.528 -30.578 1.491 1 98.06 241 ASP B O 1
ATOM 4172 N N . ALA B 1 242 ? 0.789 -28.484 0.843 1 98.31 242 ALA B N 1
ATOM 4173 C CA . ALA B 1 242 ? 2.217 -28.484 1.147 1 98.31 242 ALA B CA 1
ATOM 4174 C C . ALA B 1 242 ? 2.484 -27.844 2.506 1 98.31 242 ALA B C 1
ATOM 4176 O O . ALA B 1 242 ? 3.627 -27.5 2.826 1 98.31 242 ALA B O 1
ATOM 4177 N N . THR B 1 243 ? 1.525 -27.578 3.402 1 98.19 243 THR B N 1
ATOM 4178 C CA . THR B 1 243 ? 1.622 -26.828 4.652 1 98.19 243 THR B CA 1
ATOM 4179 C C . THR B 1 243 ? 2.701 -27.422 5.555 1 98.19 243 THR B C 1
ATOM 4181 O O . THR B 1 243 ? 3.537 -26.703 6.09 1 98.19 243 THR B O 1
ATOM 4184 N N . CYS B 1 244 ? 2.719 -28.734 5.664 1 97.12 244 CYS B N 1
ATOM 4185 C CA . CYS B 1 244 ? 3.625 -29.391 6.598 1 97.12 244 CYS B CA 1
ATOM 4186 C C . CYS B 1 244 ? 5.078 -29.156 6.203 1 97.12 244 CYS B C 1
ATOM 4188 O O . CYS B 1 244 ? 5.961 -29.125 7.059 1 97.12 244 CYS B O 1
ATOM 4190 N N . VAL B 1 245 ? 5.355 -29 4.922 1 97.81 245 VAL B N 1
ATOM 4191 C CA . VAL B 1 245 ? 6.703 -28.766 4.418 1 97.81 245 VAL B CA 1
ATOM 4192 C C . VAL B 1 245 ? 7.25 -27.453 5.004 1 97.81 245 VAL B C 1
ATOM 4194 O O . VAL B 1 245 ? 8.406 -27.406 5.434 1 97.81 245 VAL B O 1
ATOM 4197 N N . PHE B 1 246 ? 6.398 -26.469 5.121 1 97.12 246 PHE B N 1
ATOM 4198 C CA . PHE B 1 246 ? 6.812 -25.125 5.512 1 97.12 246 PHE B CA 1
ATOM 4199 C C . PHE B 1 246 ? 6.898 -25.016 7.027 1 97.12 246 PHE B C 1
ATOM 4201 O O . PHE B 1 246 ? 7.449 -24.031 7.551 1 97.12 246 PHE B O 1
ATOM 4208 N N . GLU B 1 247 ? 6.34 -25.953 7.703 1 96.38 247 GLU B N 1
ATOM 4209 C CA . GLU B 1 247 ? 6.387 -25.969 9.164 1 96.38 247 GLU B CA 1
ATOM 4210 C C . GLU B 1 247 ? 7.641 -26.672 9.672 1 96.38 247 GLU B C 1
ATOM 4212 O O . GLU B 1 247 ? 7.922 -26.656 10.867 1 96.38 247 GLU B O 1
ATOM 4217 N N . LYS B 1 248 ? 8.367 -27.25 8.773 1 93.06 248 LYS B N 1
ATOM 4218 C CA . LYS B 1 248 ? 9.586 -27.969 9.109 1 93.06 248 LYS B CA 1
ATOM 4219 C C . LYS B 1 248 ? 10.82 -27.266 8.562 1 93.06 248 LYS B C 1
ATOM 4221 O O . LYS B 1 248 ? 10.703 -26.25 7.863 1 93.06 248 LYS B O 1
ATOM 4226 N N . GLY B 1 249 ? 12.023 -27.828 8.961 1 89.62 249 GLY B N 1
ATOM 4227 C CA . GLY B 1 249 ? 13.266 -27.25 8.477 1 89.62 249 GLY B CA 1
ATOM 4228 C C . GLY B 1 249 ? 14.297 -28.297 8.086 1 89.62 249 GLY B C 1
ATOM 4229 O O . GLY B 1 249 ? 14.164 -29.469 8.453 1 89.62 249 GLY B O 1
ATOM 4230 N N . GLY B 1 250 ? 15.148 -27.938 7.254 1 91.44 250 GLY B N 1
ATOM 4231 C CA . GLY B 1 250 ? 16.266 -28.797 6.898 1 91.44 250 GLY B CA 1
ATOM 4232 C C . GLY B 1 250 ? 15.844 -30.078 6.211 1 91.44 250 GLY B C 1
ATOM 4233 O O . GLY B 1 250 ? 15.031 -30.047 5.281 1 91.44 250 GLY B O 1
ATOM 4234 N N . ASP B 1 251 ? 16.328 -31.125 6.633 1 94 251 ASP B N 1
ATOM 4235 C CA . ASP B 1 251 ? 16.109 -32.438 6.012 1 94 251 ASP B CA 1
ATOM 4236 C C . ASP B 1 251 ? 14.672 -32.875 6.191 1 94 251 ASP B C 1
ATOM 4238 O O . ASP B 1 251 ? 14.117 -33.562 5.32 1 94 251 ASP B O 1
ATOM 4242 N N . GLU B 1 252 ? 14.133 -32.469 7.262 1 95.81 252 GLU B N 1
ATOM 4243 C CA . GLU B 1 252 ? 12.75 -32.844 7.512 1 95.81 252 GLU B CA 1
ATOM 4244 C C . GLU B 1 252 ? 11.805 -32.188 6.508 1 95.81 252 GLU B C 1
ATOM 4246 O O . GLU B 1 252 ? 10.828 -32.812 6.07 1 95.81 252 GLU B O 1
ATOM 4251 N N . ALA B 1 253 ? 12.062 -30.984 6.156 1 96.5 253 ALA B N 1
ATOM 4252 C CA . ALA B 1 253 ? 11.273 -30.297 5.145 1 96.5 253 ALA B CA 1
ATOM 4253 C C . ALA B 1 253 ? 11.414 -30.953 3.781 1 96.5 253 ALA B C 1
ATOM 4255 O O . ALA B 1 253 ? 10.438 -31.125 3.053 1 96.5 253 ALA B O 1
ATOM 4256 N N . ASN B 1 254 ? 12.625 -31.391 3.484 1 96.69 254 ASN B N 1
ATOM 4257 C CA . ASN B 1 254 ? 12.875 -32.062 2.213 1 96.69 254 ASN B CA 1
ATOM 4258 C C . ASN B 1 254 ? 12.133 -33.406 2.133 1 96.69 254 ASN B C 1
ATOM 4260 O O . ASN B 1 254 ? 11.578 -33.75 1.087 1 96.69 254 ASN B O 1
ATOM 4264 N N . HIS B 1 255 ? 12.203 -34.062 3.23 1 96.94 255 HIS B N 1
ATOM 4265 C CA . HIS B 1 255 ? 11.484 -35.344 3.279 1 96.94 255 HIS B CA 1
ATOM 4266 C C . HIS B 1 255 ? 9.977 -35.125 3.146 1 96.94 255 HIS B C 1
ATOM 4268 O O . HIS B 1 255 ? 9.305 -35.875 2.422 1 96.94 255 HIS B O 1
ATOM 4274 N N . ALA B 1 256 ? 9.523 -34.156 3.867 1 97.88 256 ALA B N 1
ATOM 4275 C CA . ALA B 1 256 ? 8.102 -33.844 3.781 1 97.88 256 ALA B CA 1
ATOM 4276 C C . ALA B 1 256 ? 7.715 -33.438 2.357 1 97.88 256 ALA B C 1
ATOM 4278 O O . ALA B 1 256 ? 6.652 -33.812 1.867 1 97.88 256 ALA B O 1
ATOM 4279 N N . TRP B 1 257 ? 8.523 -32.688 1.7 1 98.38 257 TRP B N 1
ATOM 4280 C CA . TRP B 1 257 ? 8.273 -32.281 0.322 1 98.38 257 TRP B CA 1
ATOM 4281 C C . TRP B 1 257 ? 8.148 -33.5 -0.593 1 98.38 257 TRP B C 1
ATOM 4283 O O . TRP B 1 257 ? 7.195 -33.625 -1.363 1 98.38 257 TRP B O 1
ATOM 4293 N N . GLU B 1 258 ? 9.094 -34.406 -0.472 1 97.88 258 GLU B N 1
ATOM 4294 C CA . GLU B 1 258 ? 9.094 -35.594 -1.312 1 97.88 258 GLU B CA 1
ATOM 4295 C C . GLU B 1 258 ? 7.832 -36.438 -1.089 1 97.88 258 GLU B C 1
ATOM 4297 O O . GLU B 1 258 ? 7.199 -36.875 -2.049 1 97.88 258 GLU B O 1
ATOM 4302 N N . GLU B 1 259 ? 7.469 -36.5 0.126 1 97.81 259 GLU B N 1
ATOM 4303 C CA . GLU B 1 259 ? 6.402 -37.406 0.508 1 97.81 259 GLU B CA 1
ATOM 4304 C C . GLU B 1 259 ? 5.027 -36.812 0.224 1 97.81 259 GLU B C 1
ATOM 4306 O O . GLU B 1 259 ? 4.113 -37.531 -0.21 1 97.81 259 GLU B O 1
ATOM 4311 N N . PHE B 1 260 ? 4.91 -35.531 0.457 1 97.75 260 PHE B N 1
ATOM 4312 C CA . PHE B 1 260 ? 3.559 -34.969 0.473 1 97.75 260 PHE B CA 1
ATOM 4313 C C . PHE B 1 260 ? 3.33 -34.062 -0.728 1 97.75 260 PHE B C 1
ATOM 4315 O O . PHE B 1 260 ? 2.195 -33.656 -1.005 1 97.75 260 PHE B O 1
ATOM 4322 N N . VAL B 1 261 ? 4.344 -33.719 -1.461 1 98.56 261 VAL B N 1
ATOM 4323 C CA . VAL B 1 261 ? 4.172 -32.812 -2.584 1 98.56 261 VAL B CA 1
ATOM 4324 C C . VAL B 1 261 ? 4.637 -33.469 -3.875 1 98.56 261 VAL B C 1
ATOM 4326 O O . VAL B 1 261 ? 3.832 -33.75 -4.77 1 98.56 261 VAL B O 1
ATOM 4329 N N . ALA B 1 262 ? 5.918 -33.906 -3.955 1 98.25 262 ALA B N 1
ATOM 4330 C CA . ALA B 1 262 ? 6.504 -34.406 -5.191 1 98.25 262 ALA B CA 1
ATOM 4331 C C . ALA B 1 262 ? 5.848 -35.719 -5.598 1 98.25 262 ALA B C 1
ATOM 4333 O O . ALA B 1 262 ? 5.34 -35.844 -6.715 1 98.25 262 ALA B O 1
ATOM 4334 N N . LYS B 1 263 ? 5.773 -36.688 -4.727 1 98 263 LYS B N 1
ATOM 4335 C CA . LYS B 1 263 ? 5.266 -38.031 -5.047 1 98 263 LYS B CA 1
ATOM 4336 C C . LYS B 1 263 ? 3.789 -37.969 -5.43 1 98 263 LYS B C 1
ATOM 4338 O O . LYS B 1 263 ? 3.396 -38.5 -6.477 1 98 263 LYS B O 1
ATOM 4343 N N . PRO B 1 264 ? 3.027 -37.312 -4.582 1 98.19 264 PRO B N 1
ATOM 4344 C CA . PRO B 1 264 ? 1.618 -37.25 -4.977 1 98.19 264 PRO B CA 1
ATOM 4345 C C . PRO B 1 264 ? 1.414 -36.531 -6.312 1 98.19 264 PRO B C 1
ATOM 4347 O O . PRO B 1 264 ? 0.558 -36.938 -7.105 1 98.19 264 PRO B O 1
ATOM 4350 N N . SER B 1 265 ? 2.09 -35.5 -6.594 1 98.56 265 SER B N 1
ATOM 4351 C CA . SER B 1 265 ? 1.968 -34.781 -7.852 1 98.56 265 SER B CA 1
ATOM 4352 C C . SER B 1 265 ? 2.385 -35.656 -9.031 1 98.56 265 SER B C 1
ATOM 4354 O O . SER B 1 265 ? 1.735 -35.625 -10.086 1 98.56 265 SER B O 1
ATOM 4356 N N . MET B 1 266 ? 3.447 -36.406 -8.852 1 97.94 266 MET B N 1
ATOM 4357 C CA . MET B 1 266 ? 3.914 -37.312 -9.891 1 97.94 266 MET B CA 1
ATOM 4358 C C . MET B 1 266 ? 2.854 -38.344 -10.203 1 97.94 266 MET B C 1
ATOM 4360 O O . MET B 1 266 ? 2.643 -38.719 -11.367 1 97.94 266 MET B O 1
ATOM 4364 N N . ALA B 1 267 ? 2.27 -38.812 -9.156 1 97.44 267 ALA B N 1
ATOM 4365 C CA . ALA B 1 267 ? 1.224 -39.812 -9.328 1 97.44 267 ALA B CA 1
ATOM 4366 C C . ALA B 1 267 ? 0.062 -39.281 -10.148 1 97.44 267 ALA B C 1
ATOM 4368 O O . ALA B 1 267 ? -0.449 -39.938 -11.047 1 97.44 267 ALA B O 1
ATOM 4369 N N . VAL B 1 268 ? -0.303 -38.094 -9.844 1 97.19 268 VAL B N 1
ATOM 4370 C CA . VAL B 1 268 ? -1.409 -37.438 -10.539 1 97.19 268 VAL B CA 1
ATOM 4371 C C . VAL B 1 268 ? -1.061 -37.25 -12.016 1 97.19 268 VAL B C 1
ATOM 4373 O O . VAL B 1 268 ? -1.869 -37.562 -12.891 1 97.19 268 VAL B O 1
ATOM 4376 N N . VAL B 1 269 ? 0.108 -36.75 -12.312 1 97.44 269 VAL B N 1
ATOM 4377 C CA . VAL B 1 269 ? 0.533 -36.5 -13.68 1 97.44 269 VAL B CA 1
ATOM 4378 C C . VAL B 1 269 ? 0.669 -37.812 -14.445 1 97.44 269 VAL B C 1
ATOM 4380 O O . VAL B 1 269 ? 0.307 -37.875 -15.617 1 97.44 269 VAL B O 1
ATOM 4383 N N . ASN B 1 270 ? 1.144 -38.844 -13.773 1 96 270 ASN B N 1
ATOM 4384 C CA . ASN B 1 270 ? 1.277 -40.156 -14.391 1 96 270 ASN B CA 1
ATOM 4385 C C . ASN B 1 270 ? -0.075 -40.719 -14.844 1 96 270 ASN B C 1
ATOM 4387 O O . ASN B 1 270 ? -0.212 -41.188 -15.969 1 96 270 ASN B O 1
ATOM 4391 N N . VAL B 1 271 ? -1.031 -40.625 -13.961 1 95.44 271 VAL B N 1
ATOM 4392 C CA . VAL B 1 271 ? -2.375 -41.094 -14.289 1 95.44 271 VAL B CA 1
ATOM 4393 C C . VAL B 1 27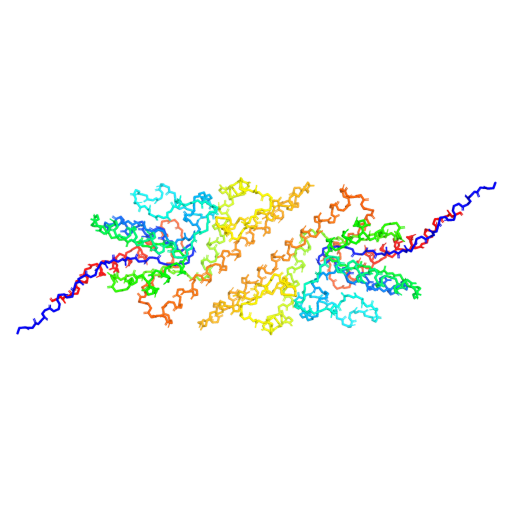1 ? -2.941 -40.281 -15.445 1 95.44 271 VAL B C 1
ATOM 4395 O O . VAL B 1 271 ? -3.545 -40.844 -16.359 1 95.44 271 VAL B O 1
ATOM 4398 N N . PHE B 1 272 ? -2.766 -39.031 -15.469 1 95.56 272 PHE B N 1
ATOM 4399 C CA . PHE B 1 272 ? -3.25 -38.125 -16.5 1 95.56 272 PHE B CA 1
ATOM 4400 C C . PHE B 1 272 ? -2.641 -38.469 -17.844 1 95.56 272 PHE B C 1
ATOM 4402 O O . PHE B 1 272 ? -3.342 -38.5 -18.859 1 95.56 272 PHE B O 1
ATOM 4409 N N . LEU B 1 273 ? -1.312 -38.781 -17.859 1 93.62 273 LEU B N 1
ATOM 4410 C CA . LEU B 1 273 ? -0.603 -39.031 -19.109 1 93.62 273 LEU B CA 1
ATOM 4411 C C . LEU B 1 273 ? -0.933 -40.406 -19.656 1 93.62 273 LEU B C 1
ATOM 4413 O O . LEU B 1 273 ? -0.887 -40.625 -20.859 1 93.62 273 LEU B O 1
ATOM 4417 N N . GLU B 1 274 ? -1.332 -41.375 -18.75 1 88.5 274 GLU B N 1
ATOM 4418 C CA . GLU B 1 274 ? -1.662 -42.75 -19.156 1 88.5 274 GLU B CA 1
ATOM 4419 C C . GLU B 1 274 ? -3.115 -42.844 -19.609 1 88.5 274 GLU B C 1
ATOM 4421 O O . GLU B 1 274 ? -3.471 -43.75 -20.375 1 88.5 274 GLU B O 1
ATOM 4426 N N . ASP B 1 275 ? -3.979 -42.219 -18.812 1 72.81 275 ASP B N 1
ATOM 4427 C CA . ASP B 1 275 ? -5.398 -42.281 -19.156 1 72.81 275 ASP B CA 1
ATOM 4428 C C . ASP B 1 275 ? -5.613 -42.094 -20.656 1 72.81 275 ASP B C 1
ATOM 4430 O O . ASP B 1 275 ? -5.297 -41.031 -21.219 1 72.81 275 ASP B O 1
ATOM 4434 N N . LYS B 1 276 ? -5.16 -43.219 -21.344 1 58.44 276 LYS B N 1
ATOM 4435 C CA . LYS B 1 276 ? -5.535 -43.344 -22.734 1 58.44 276 LYS B CA 1
ATOM 4436 C C . LYS B 1 276 ? -7.055 -43.344 -22.906 1 58.44 276 LYS B C 1
ATOM 4438 O O . LYS B 1 276 ? -7.762 -43.969 -22.125 1 58.44 276 LYS B O 1
ATOM 4443 N N . LYS B 1 277 ? -7.82 -42.281 -23.125 1 48.31 277 LYS B N 1
ATOM 4444 C CA . LYS B 1 277 ? -9.195 -42.531 -23.531 1 48.31 277 LYS B CA 1
ATOM 4445 C C . LYS B 1 277 ? -9.289 -43.812 -24.359 1 48.31 277 LYS B C 1
ATOM 4447 O O . LYS B 1 277 ? -8.586 -43.969 -25.359 1 48.31 277 LYS B O 1
ATOM 4452 N N . MET B 1 278 ? -9.469 -44.938 -23.688 1 36.28 278 MET B N 1
ATOM 4453 C CA . MET B 1 278 ? -9.883 -46.156 -24.375 1 36.28 278 MET B CA 1
ATOM 4454 C C . MET B 1 278 ? -10.766 -45.812 -25.578 1 36.28 278 MET B C 1
ATOM 4456 O O . MET B 1 278 ? -11.805 -45.188 -25.438 1 36.28 278 MET B O 1
ATOM 4460 N N . VAL B 1 279 ? -10.18 -45.812 -26.75 1 32.78 279 VAL B N 1
ATOM 4461 C CA . VAL B 1 279 ? -10.992 -46.188 -27.906 1 32.78 279 VAL B CA 1
ATOM 4462 C C . VAL B 1 279 ? -11.352 -47.688 -27.812 1 32.78 279 VAL B C 1
ATOM 4464 O O . VAL B 1 279 ? -10.508 -48.5 -27.484 1 32.78 279 VAL B O 1
#

Organism: Camellia sinensis (NCBI:txid4442)

Radius of gyration: 29.64 Å; Cα contacts (8 Å, |Δi|>4): 831; chains: 2; bounding box: 43×116×73 Å

Foldseek 3Di:
DPPPPVPPDFAAAEEEEAAPPLCQLVLVLLLVVVFVEAEEEDAPLQLAAALCLLQVPDDPVNSVPRHYHSGNPDHQFDFQDLVNLLVRVVVVCVVQVVVVGYYYYYYQNVVSVCCNCPPVVNVNVVRYHYAAEYRDADLVLSLVRLLVSLVVSVVVPSLVRLVVVADPPDDCVGGNSVRQSNVLSNVLVVPVDPPDPVVSVVSVVVSSVVSSVVSSVSNVVSVVSVVCCCPPVVDPYHYFYLHVLSVDDDPVSVVSCVVRPNVVVSVSVVCVVPPPVDD/DPPPPVPPDFAAAEEEEAAPPLCQLVLVLLLVVVFVEAEEEDAPLQLAAALCLLQVPDDPVRSVPRHYHSGNPDHQFDFQDLVNLLVRVVVVCVVQVVVVGYYYYYYQNVVSVCCNCPPVVNVNVVRYHYAAEYRDADLVLSLVRLLVSLVVSVVVPSLVRLVVVADPPDDCVGGNSVRQSNVLSNVLVVVPDVDDPVVSVVSVVVSSVVSSVVSSVSNVVSVVSVVCCCPVVVDPYHYFYLHVLSVDDDPVSVVSCVVRPNVVVSVSVVCSVPPPVDD

pLDDT: mean 92.29, std 12.14, range [32.78, 98.75]